Protein AF-A0A7K0PK47-F1 (afdb_monomer_lite)

Radius of gyration: 33.56 Å; chains: 1; bounding box: 121×71×81 Å

Structure (mmCIF, N/CA/C/O backbone):
data_AF-A0A7K0PK47-F1
#
_entry.id   AF-A0A7K0PK47-F1
#
loop_
_atom_site.group_PDB
_atom_site.id
_atom_site.type_symbol
_atom_site.label_atom_id
_atom_site.label_alt_id
_atom_site.label_comp_id
_atom_site.label_asym_id
_atom_site.label_entity_id
_atom_site.label_seq_id
_atom_site.pdbx_PDB_ins_code
_atom_site.Cartn_x
_atom_site.Cartn_y
_atom_site.Cartn_z
_atom_site.occupancy
_atom_site.B_iso_or_equiv
_atom_site.auth_seq_id
_atom_site.auth_comp_id
_atom_site.auth_asym_id
_atom_site.auth_atom_id
_atom_site.pdbx_PDB_model_num
ATOM 1 N N . MET A 1 1 ? -43.135 46.404 15.126 1.00 48.50 1 MET A N 1
ATOM 2 C CA . MET A 1 1 ? -42.354 45.663 16.133 1.00 48.50 1 MET A CA 1
ATOM 3 C C . MET A 1 1 ? -40.911 45.789 15.690 1.00 48.50 1 MET A C 1
ATOM 5 O O . MET A 1 1 ? -40.642 45.443 14.550 1.00 48.50 1 MET A O 1
ATOM 9 N N . ALA A 1 2 ? -40.069 46.460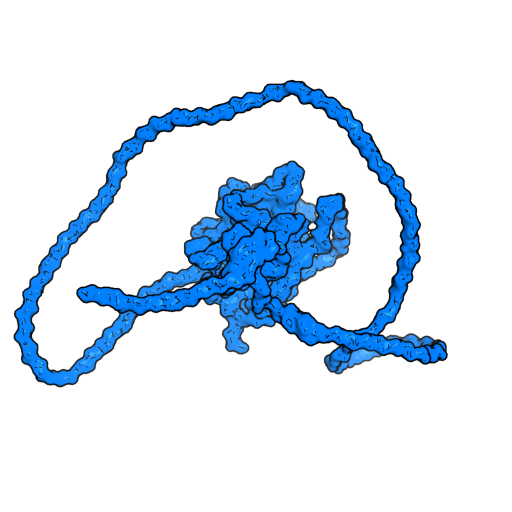 16.475 1.00 48.19 2 ALA A N 1
ATOM 10 C CA . ALA A 1 2 ? -38.661 46.661 16.140 1.00 48.19 2 ALA A CA 1
ATOM 11 C C . ALA A 1 2 ? -37.871 45.423 16.591 1.00 48.19 2 ALA A C 1
ATOM 13 O O . ALA A 1 2 ? -38.082 44.958 17.709 1.00 48.19 2 ALA A O 1
ATOM 14 N N . ASP A 1 3 ? -37.039 44.885 15.699 1.00 57.31 3 ASP A N 1
ATOM 15 C CA . ASP A 1 3 ? -36.120 43.770 15.951 1.00 57.31 3 ASP A CA 1
ATOM 16 C C . ASP A 1 3 ? -35.002 44.236 16.903 1.00 57.31 3 ASP A C 1
ATOM 18 O O . ASP A 1 3 ? -34.008 44.823 16.477 1.00 57.31 3 ASP A O 1
ATOM 22 N N . ASP A 1 4 ? -35.185 43.997 18.202 1.00 54.81 4 ASP A N 1
ATOM 23 C CA . ASP A 1 4 ? -34.124 44.050 19.214 1.00 54.81 4 ASP A CA 1
ATOM 24 C C . ASP A 1 4 ? -33.348 42.725 19.154 1.00 54.81 4 ASP A C 1
ATOM 26 O O . ASP A 1 4 ? -33.627 41.780 19.895 1.00 54.81 4 ASP A O 1
ATOM 30 N N . ARG A 1 5 ? -32.390 42.618 18.226 1.00 56.69 5 ARG A N 1
ATOM 31 C CA . ARG A 1 5 ? -31.363 41.572 18.318 1.00 56.69 5 ARG A CA 1
ATOM 32 C C . ARG A 1 5 ? -30.214 42.101 19.175 1.00 56.69 5 ARG A C 1
ATOM 34 O O . ARG A 1 5 ? -29.734 43.202 18.895 1.00 56.69 5 ARG A O 1
ATOM 41 N N . PRO A 1 6 ? -29.777 41.361 20.209 1.00 60.53 6 PRO A N 1
ATOM 42 C CA . PRO A 1 6 ? -28.623 41.754 21.003 1.00 60.53 6 PRO A CA 1
ATOM 43 C C . PRO A 1 6 ? -27.418 41.902 20.072 1.00 60.53 6 PRO A C 1
ATOM 45 O O . PRO A 1 6 ? -27.175 41.047 19.224 1.00 60.53 6 PRO A O 1
ATOM 48 N N . ALA A 1 7 ? -26.710 43.026 20.183 1.00 56.84 7 ALA A N 1
ATOM 49 C CA . ALA A 1 7 ? -25.473 43.233 19.452 1.00 56.84 7 ALA A CA 1
ATOM 50 C C . ALA A 1 7 ? -24.473 42.167 19.913 1.00 56.84 7 ALA A C 1
ATOM 52 O O . ALA A 1 7 ? -24.075 42.170 21.076 1.00 56.84 7 ALA A O 1
ATOM 53 N N . ASP A 1 8 ? -24.111 41.249 19.017 1.00 58.97 8 ASP A N 1
ATOM 54 C CA . ASP A 1 8 ? -23.029 40.307 19.262 1.00 58.97 8 ASP A CA 1
ATOM 55 C C . ASP A 1 8 ? -21.746 41.114 19.490 1.00 58.97 8 ASP A C 1
ATOM 57 O O . ASP A 1 8 ? -21.220 41.759 18.576 1.00 58.97 8 ASP A O 1
ATOM 61 N N . ASP A 1 9 ? -21.261 41.107 20.732 1.00 57.41 9 ASP A N 1
ATOM 62 C CA . ASP A 1 9 ? -19.949 41.619 21.114 1.00 57.41 9 ASP A CA 1
ATOM 63 C C . ASP A 1 9 ? -18.877 40.725 20.471 1.00 57.41 9 ASP A C 1
ATOM 65 O O . ASP A 1 9 ? -18.295 39.836 21.093 1.00 57.41 9 ASP A O 1
ATOM 69 N N . VAL A 1 10 ? -18.624 40.942 19.179 1.00 67.19 10 VAL A N 1
ATOM 70 C CA . VAL A 1 10 ? -17.506 40.324 18.470 1.00 67.19 10 VAL A CA 1
ATOM 71 C C . VAL A 1 10 ? -16.229 40.943 19.029 1.00 67.19 10 VAL A C 1
ATOM 73 O O . VAL A 1 10 ? -15.829 42.048 18.650 1.00 67.19 10 VAL A O 1
ATOM 76 N N . GLU A 1 11 ? -15.601 40.235 19.969 1.00 72.12 11 GLU A N 1
ATOM 77 C CA . GLU A 1 11 ? -14.260 40.537 20.466 1.00 72.12 11 GLU A CA 1
ATOM 78 C C . GLU A 1 11 ? -13.333 40.837 19.281 1.00 72.12 11 GLU A C 1
ATOM 80 O O . GLU A 1 11 ? -13.107 39.980 18.416 1.00 72.12 11 GLU A O 1
ATOM 85 N N . ARG A 1 12 ? -12.823 42.074 19.238 1.00 71.19 12 ARG A N 1
ATOM 86 C CA . ARG A 1 12 ? -11.929 42.552 18.181 1.00 71.19 12 ARG A CA 1
ATOM 87 C C . ARG A 1 12 ? -10.670 41.692 18.150 1.00 71.19 12 ARG A C 1
ATOM 89 O O . ARG A 1 12 ? -9.991 41.562 19.163 1.00 71.19 12 ARG A O 1
ATOM 96 N N . ASP A 1 13 ? -10.355 41.159 16.975 1.00 79.12 13 ASP A N 1
ATOM 97 C CA . ASP A 1 13 ? -9.138 40.387 16.732 1.00 79.12 13 ASP A CA 1
ATOM 98 C C . ASP A 1 13 ? -7.889 41.227 17.042 1.00 79.12 13 ASP A C 1
ATOM 100 O O . ASP A 1 13 ? -7.642 42.265 16.421 1.00 79.12 13 ASP A O 1
ATOM 104 N N . GLU A 1 14 ? -7.091 40.776 18.011 1.00 87.44 14 GLU A N 1
ATOM 105 C CA . GLU A 1 14 ? -5.821 41.413 18.353 1.00 87.44 14 GLU A CA 1
ATOM 106 C C . GLU A 1 14 ? -4.717 41.008 17.356 1.00 87.44 14 GLU A C 1
ATOM 108 O O . GLU A 1 14 ? -4.636 39.845 16.943 1.00 87.44 14 GLU A O 1
ATOM 113 N N . PRO A 1 15 ? -3.829 41.936 16.957 1.00 88.19 15 PRO A N 1
ATOM 114 C CA . PRO A 1 15 ? -2.731 41.630 16.046 1.00 88.19 15 PRO A CA 1
ATOM 115 C C . PRO A 1 15 ? -1.657 40.768 16.732 1.00 88.19 15 PRO A C 1
ATOM 117 O O . PRO A 1 15 ? -1.117 41.140 17.772 1.00 88.19 15 PRO A O 1
ATOM 120 N N . ALA A 1 16 ? -1.286 39.646 16.109 1.00 85.06 16 ALA A N 1
ATOM 121 C CA . ALA A 1 16 ? -0.224 38.740 16.567 1.00 85.06 16 ALA A CA 1
ATOM 122 C C . ALA A 1 16 ? 1.178 39.109 16.037 1.00 85.06 16 ALA A C 1
ATOM 124 O O . ALA A 1 16 ? 2.171 38.468 16.386 1.00 85.06 16 ALA A O 1
ATOM 125 N N . GLY A 1 17 ? 1.268 40.157 15.210 1.00 91.50 17 GLY A N 1
ATOM 126 C CA . GLY A 1 17 ? 2.496 40.596 14.542 1.00 91.50 17 GLY A CA 1
ATOM 127 C C . GLY A 1 17 ? 2.624 40.064 13.107 1.00 91.50 17 GLY A C 1
ATOM 128 O O . GLY A 1 17 ? 1.687 39.457 12.586 1.00 91.50 17 GLY A O 1
ATOM 129 N N . PRO A 1 18 ? 3.748 40.335 12.421 1.00 94.25 18 PRO A N 1
ATOM 130 C CA . PRO A 1 18 ? 3.958 39.875 11.054 1.00 94.25 18 PRO A CA 1
ATOM 131 C C . PRO A 1 18 ? 4.337 38.386 10.994 1.00 94.25 18 PRO A C 1
ATOM 133 O O . PRO A 1 18 ? 5.098 37.883 11.825 1.00 94.25 18 PRO A O 1
ATOM 136 N N . CYS A 1 19 ? 3.851 37.690 9.969 1.00 91.12 19 CYS A N 1
ATOM 137 C CA . CYS A 1 19 ? 4.223 36.329 9.621 1.00 91.12 19 CYS A CA 1
ATOM 138 C C . CYS A 1 19 ? 5.735 36.244 9.396 1.00 91.12 19 CYS A C 1
ATOM 140 O O . CYS A 1 19 ? 6.314 37.041 8.661 1.00 91.12 19 CYS A O 1
ATOM 142 N N . ARG A 1 20 ? 6.390 35.244 9.992 1.00 88.94 20 ARG A N 1
ATOM 143 C CA . ARG A 1 20 ? 7.846 35.080 9.869 1.00 88.94 20 ARG A CA 1
ATOM 144 C C . ARG A 1 20 ? 8.305 34.676 8.469 1.00 88.94 20 ARG A C 1
ATOM 146 O O . ARG A 1 20 ? 9.458 34.926 8.142 1.00 88.94 20 ARG A O 1
ATOM 153 N N . ALA A 1 21 ? 7.434 34.048 7.679 1.00 89.25 21 ALA A N 1
ATOM 154 C CA . ALA A 1 21 ? 7.773 33.576 6.341 1.00 89.25 21 ALA A CA 1
ATOM 155 C C . ALA A 1 21 ? 7.703 34.699 5.295 1.00 89.25 21 ALA A C 1
ATOM 157 O O . ALA A 1 21 ? 8.628 34.850 4.505 1.00 89.25 21 ALA A O 1
ATOM 158 N N . CYS A 1 22 ? 6.635 35.505 5.308 1.00 93.12 22 CYS A N 1
ATOM 159 C CA . CYS A 1 22 ? 6.387 36.513 4.267 1.00 93.12 22 CYS A CA 1
ATOM 160 C C . CYS A 1 22 ? 6.247 37.959 4.775 1.00 93.12 22 CYS A C 1
ATOM 162 O O . CYS A 1 22 ? 6.190 38.879 3.968 1.00 93.12 22 CYS A O 1
ATOM 164 N N . GLY A 1 23 ? 6.190 38.189 6.090 1.00 93.75 23 GLY A N 1
ATOM 165 C CA . GLY A 1 23 ? 6.025 39.523 6.679 1.00 93.75 23 GLY A CA 1
ATOM 166 C C . GLY A 1 23 ? 4.582 40.040 6.763 1.00 93.75 23 GLY A C 1
ATOM 167 O O . GLY A 1 23 ? 4.371 41.112 7.327 1.00 93.75 23 GLY A O 1
ATOM 168 N N . ALA A 1 24 ? 3.595 39.291 6.263 1.00 95.00 24 ALA A N 1
ATOM 169 C CA . ALA A 1 24 ? 2.177 39.667 6.285 1.00 95.00 24 ALA A CA 1
ATOM 170 C C . ALA A 1 24 ? 1.639 39.877 7.709 1.00 95.00 24 ALA A C 1
ATOM 172 O O . ALA A 1 24 ? 1.981 39.087 8.587 1.00 95.00 24 ALA A O 1
ATOM 173 N N . PRO A 1 25 ? 0.768 40.861 7.982 1.00 92.69 25 PRO A N 1
ATOM 174 C CA . PRO A 1 25 ? 0.145 41.001 9.296 1.00 92.69 25 PRO A CA 1
ATOM 175 C C . PRO A 1 25 ? -0.743 39.789 9.623 1.00 92.69 25 PRO A C 1
ATOM 177 O O . PRO A 1 25 ? -1.477 39.300 8.769 1.00 92.69 25 PRO A O 1
ATOM 180 N N . THR A 1 26 ? -0.693 39.320 10.870 1.00 93.38 26 THR A N 1
ATOM 181 C CA . THR A 1 26 ? -1.496 38.184 11.356 1.00 93.38 26 THR A CA 1
ATOM 182 C C . THR A 1 26 ? -2.293 38.564 12.604 1.00 93.38 26 THR A C 1
ATOM 184 O O . THR A 1 26 ? -1.892 39.474 13.340 1.00 93.38 26 THR A O 1
ATOM 187 N N . SER A 1 27 ? -3.420 37.888 12.852 1.00 93.00 27 SER A N 1
ATOM 188 C CA . SER A 1 27 ? -4.199 38.019 14.098 1.00 93.00 27 SER A CA 1
ATOM 189 C C . SER A 1 27 ? -3.960 36.838 15.041 1.00 93.00 27 SER A C 1
ATOM 191 O O . SER A 1 27 ? -3.543 35.761 14.619 1.00 93.00 27 SER A O 1
ATOM 193 N N . THR A 1 28 ? -4.218 37.022 16.337 1.00 86.19 28 THR A N 1
ATOM 194 C CA . THR A 1 28 ? -4.023 35.980 17.367 1.00 86.19 28 THR A CA 1
ATOM 195 C C . THR A 1 28 ? -4.934 34.766 17.193 1.00 86.19 28 THR A C 1
ATOM 197 O O . THR A 1 28 ? -4.627 33.701 17.732 1.00 86.19 28 THR A O 1
ATOM 200 N N . ARG A 1 29 ? -6.022 34.891 16.420 1.00 84.81 29 ARG A N 1
ATOM 201 C CA . ARG A 1 29 ? -6.931 33.786 16.085 1.00 84.81 29 ARG A CA 1
ATOM 202 C C . ARG A 1 29 ? -6.523 33.010 14.824 1.00 84.81 29 ARG A C 1
ATOM 204 O O . ARG A 1 29 ? -7.020 31.906 14.611 1.00 84.81 29 ARG A O 1
ATOM 211 N N . GLN A 1 30 ? -5.611 33.532 14.002 1.00 86.94 30 GLN A N 1
ATOM 212 C CA . GLN A 1 30 ? -5.163 32.868 12.773 1.00 86.94 30 GLN A CA 1
ATOM 213 C C . GLN A 1 30 ? -4.119 31.781 13.071 1.00 86.94 30 GLN A C 1
ATOM 215 O O . GLN A 1 30 ? -3.038 32.068 13.579 1.00 86.94 30 GLN A O 1
ATOM 220 N N . ARG A 1 31 ? -4.419 30.522 12.712 1.00 90.06 31 ARG A N 1
ATOM 221 C CA . ARG A 1 31 ? -3.448 29.406 12.770 1.00 90.06 31 ARG A CA 1
ATOM 222 C C . ARG A 1 31 ? -2.482 29.386 11.586 1.00 90.06 31 ARG A C 1
ATOM 224 O O . ARG A 1 31 ? -1.363 28.901 11.723 1.00 90.06 31 ARG A O 1
ATOM 231 N N . TYR A 1 32 ? -2.902 29.931 10.450 1.00 90.06 32 TYR A N 1
ATOM 232 C CA . TYR A 1 32 ? -2.128 29.988 9.215 1.00 90.06 32 TYR A CA 1
ATOM 233 C C . TYR A 1 32 ? -2.116 31.417 8.680 1.00 90.06 32 TYR A C 1
ATOM 235 O O . TYR A 1 32 ? -3.095 32.154 8.809 1.00 90.06 32 TYR A O 1
ATOM 243 N N . CYS A 1 33 ? -1.000 31.816 8.079 1.00 93.50 33 CYS A N 1
ATOM 244 C CA . CYS A 1 33 ? -0.883 33.088 7.394 1.00 93.50 33 CYS A CA 1
ATOM 245 C C . CYS A 1 33 ? -1.692 33.018 6.100 1.00 93.50 33 CYS A C 1
ATOM 247 O O . CYS A 1 33 ? -1.347 32.252 5.206 1.00 93.50 33 CYS A O 1
ATOM 249 N N . LEU A 1 34 ? -2.735 33.838 5.986 1.00 93.00 34 LEU A N 1
ATOM 250 C CA . LEU A 1 34 ? -3.634 33.813 4.828 1.00 93.00 34 LEU A CA 1
ATOM 251 C C . LEU A 1 34 ? -2.943 34.176 3.501 1.00 93.00 34 LEU A C 1
ATOM 253 O O . LEU A 1 34 ? -3.454 33.826 2.447 1.00 93.00 34 LEU A O 1
ATOM 257 N N . GLU A 1 35 ? -1.786 34.847 3.534 1.00 91.44 35 GLU A N 1
ATOM 258 C CA . GLU A 1 35 ? -1.039 35.194 2.315 1.00 91.44 35 GLU A CA 1
ATOM 259 C C . GLU A 1 35 ? -0.106 34.085 1.815 1.00 91.44 35 GLU A C 1
ATOM 261 O O . GLU A 1 35 ? 0.077 33.957 0.610 1.00 91.44 35 GLU A O 1
ATOM 266 N N . CYS A 1 36 ? 0.517 33.301 2.700 1.00 91.44 36 CYS A N 1
ATOM 267 C CA . CYS A 1 36 ? 1.536 32.319 2.290 1.00 91.44 36 CYS A CA 1
ATOM 268 C C . CYS A 1 36 ? 1.311 30.896 2.812 1.00 91.44 36 CYS A C 1
ATOM 270 O O . CYS A 1 36 ? 2.148 30.029 2.583 1.00 91.44 36 CYS A O 1
ATOM 272 N N . GLY A 1 37 ? 0.239 30.652 3.567 1.00 88.81 37 GLY A N 1
ATOM 273 C CA . GLY A 1 37 ? -0.080 29.348 4.152 1.00 88.81 37 GLY A CA 1
ATOM 274 C C . GLY A 1 37 ? 0.813 28.924 5.325 1.00 88.81 37 GLY A C 1
ATOM 275 O O . GLY A 1 37 ? 0.545 27.907 5.957 1.00 88.81 37 GLY A O 1
ATOM 276 N N . ALA A 1 38 ? 1.856 29.685 5.672 1.00 87.75 38 ALA A N 1
ATOM 277 C CA . ALA A 1 38 ? 2.754 29.318 6.766 1.00 87.75 38 ALA A CA 1
ATOM 278 C C . ALA A 1 38 ? 2.034 29.329 8.128 1.00 87.75 38 ALA A C 1
ATOM 280 O O . ALA A 1 38 ? 1.296 30.264 8.441 1.00 87.75 38 ALA A O 1
ATOM 281 N N . LEU A 1 39 ? 2.285 28.318 8.962 1.00 87.44 39 LEU A N 1
ATOM 282 C CA . LEU A 1 39 ? 1.730 28.214 10.316 1.00 87.44 39 LEU A CA 1
ATOM 283 C C . LEU A 1 39 ? 2.185 29.400 11.197 1.00 87.44 39 LEU A C 1
ATOM 285 O O . LEU A 1 39 ? 3.381 29.688 11.301 1.00 87.44 39 LEU A O 1
ATOM 289 N N . VAL A 1 40 ? 1.241 30.068 11.863 1.00 83.88 40 VAL A N 1
ATOM 290 C CA . VAL A 1 40 ? 1.479 31.234 12.730 1.00 83.88 40 VAL A CA 1
ATOM 291 C C . VAL A 1 40 ? 1.377 30.801 14.197 1.00 83.88 40 VAL A C 1
ATOM 293 O O . VAL A 1 40 ? 0.309 30.445 14.683 1.00 83.88 40 VAL A O 1
ATOM 296 N N . GLY A 1 41 ? 2.504 30.824 14.919 1.00 75.50 41 GLY A N 1
ATOM 297 C CA . GLY A 1 41 ? 2.588 30.470 16.346 1.00 75.50 41 GLY A CA 1
ATOM 298 C C . GLY A 1 41 ? 3.592 29.352 16.653 1.00 75.50 41 GLY A C 1
ATOM 299 O O . GLY A 1 41 ? 4.176 28.751 15.754 1.00 75.50 41 GLY A O 1
ATOM 300 N N . ARG A 1 42 ? 3.843 29.083 17.944 1.00 58.56 42 ARG A N 1
ATOM 301 C CA . ARG A 1 42 ? 4.636 27.911 18.366 1.00 58.56 42 ARG A CA 1
ATOM 302 C C . ARG A 1 42 ? 3.779 26.651 18.206 1.00 58.56 42 ARG A C 1
ATOM 304 O O . ARG A 1 42 ? 2.633 26.657 18.655 1.00 58.56 42 ARG A O 1
ATOM 311 N N . ARG A 1 43 ? 4.333 25.587 17.609 1.00 53.19 43 ARG A N 1
ATOM 312 C CA . ARG A 1 43 ? 3.695 24.262 17.522 1.00 53.19 43 ARG A CA 1
ATOM 313 C C . ARG A 1 43 ? 3.344 23.809 18.942 1.00 53.19 43 ARG A C 1
ATOM 315 O O . ARG A 1 43 ? 4.226 23.462 19.714 1.00 53.19 43 ARG A O 1
ATOM 322 N N . ARG A 1 44 ? 2.066 23.849 19.329 1.00 46.84 44 ARG A N 1
ATOM 323 C CA . ARG A 1 44 ? 1.629 23.457 20.684 1.00 46.84 44 ARG A CA 1
ATOM 324 C C . ARG A 1 44 ? 1.682 21.941 20.938 1.00 46.84 44 ARG A C 1
ATOM 326 O O . ARG A 1 44 ? 1.204 21.503 21.975 1.00 46.84 44 ARG A O 1
ATOM 333 N N . LEU A 1 45 ? 2.279 21.158 20.039 1.00 44.81 45 LEU A N 1
ATOM 334 C CA . LEU A 1 45 ? 2.322 19.696 20.104 1.00 44.81 45 LEU A CA 1
ATOM 335 C C . LEU A 1 45 ? 3.741 19.130 19.916 1.00 44.81 45 LEU A C 1
ATOM 337 O O . LEU A 1 45 ? 3.910 18.081 19.313 1.00 44.81 45 LEU A O 1
ATOM 341 N N . GLU A 1 46 ? 4.773 19.785 20.456 1.00 45.25 46 GLU A N 1
ATOM 342 C CA . GLU A 1 46 ? 6.065 19.123 20.707 1.00 45.25 46 GLU A CA 1
ATOM 343 C C . GLU A 1 46 ? 6.270 18.932 22.224 1.00 45.25 46 GLU A C 1
ATOM 345 O O . GLU A 1 46 ? 6.820 19.805 22.904 1.00 45.25 46 GLU A O 1
ATOM 350 N N . PRO A 1 47 ? 5.848 17.785 22.798 1.00 53.19 47 PRO A N 1
ATOM 351 C CA . PRO A 1 47 ? 6.154 17.424 24.187 1.00 53.19 47 PRO A CA 1
ATOM 352 C C . PRO A 1 47 ? 7.666 17.423 24.492 1.00 53.19 47 PRO A C 1
ATOM 354 O O . PRO A 1 47 ? 8.075 17.600 25.641 1.00 53.19 47 PRO A O 1
ATOM 357 N N . LEU A 1 48 ? 8.506 17.263 23.461 1.00 53.41 48 LEU A N 1
ATOM 358 C CA . LEU A 1 48 ? 9.964 17.187 23.557 1.00 53.41 48 LEU A CA 1
ATOM 359 C C . LEU A 1 48 ? 10.652 18.551 23.726 1.00 53.41 48 LEU A C 1
ATOM 361 O O . LEU A 1 48 ? 11.647 18.629 24.450 1.00 53.41 48 LEU A O 1
ATOM 365 N N . GLU A 1 49 ? 10.131 19.636 23.148 1.00 53.47 49 GLU A N 1
ATOM 366 C CA . GLU A 1 49 ? 10.669 20.988 23.387 1.00 53.47 49 GLU A CA 1
ATOM 367 C C . GLU A 1 49 ? 10.441 21.442 24.836 1.00 53.47 49 GLU A C 1
ATOM 369 O O . GLU A 1 49 ? 11.341 22.004 25.463 1.00 53.47 49 GLU A O 1
ATOM 374 N N . VAL A 1 50 ? 9.291 21.097 25.426 1.00 57.19 50 VAL A N 1
ATOM 375 C CA . VAL A 1 50 ? 8.988 21.371 26.845 1.00 57.19 50 VAL A CA 1
ATOM 376 C C . VAL A 1 50 ? 9.906 20.580 27.793 1.00 57.19 50 VAL A C 1
ATOM 378 O O . VAL A 1 50 ? 10.196 21.035 28.904 1.00 57.19 50 VAL A O 1
ATOM 381 N N . LEU A 1 51 ? 10.389 19.408 27.368 1.00 55.56 51 LEU A N 1
ATOM 382 C CA . LEU A 1 51 ? 11.385 18.623 28.104 1.00 55.56 51 LEU A CA 1
ATOM 383 C C . LEU A 1 51 ? 12.810 19.170 27.925 1.00 55.56 51 LEU A C 1
ATOM 385 O O . LEU A 1 51 ? 13.570 19.177 28.895 1.00 55.56 51 LEU A O 1
ATOM 389 N N . ARG A 1 52 ? 13.164 19.693 26.743 1.00 62.69 52 ARG A N 1
ATOM 390 C CA . ARG A 1 52 ? 14.463 20.351 26.505 1.00 62.69 52 ARG A CA 1
ATOM 391 C C . ARG A 1 52 ? 14.616 21.652 27.287 1.00 62.69 52 ARG A C 1
ATOM 393 O O . ARG A 1 52 ? 15.664 21.849 27.891 1.00 62.69 52 ARG A O 1
ATOM 400 N N . ASP A 1 53 ? 13.575 22.479 27.366 1.00 57.94 53 ASP A N 1
ATOM 401 C CA . ASP A 1 53 ? 13.617 23.727 28.146 1.00 57.94 53 ASP A CA 1
ATOM 402 C C . ASP A 1 53 ? 13.664 23.480 29.670 1.00 57.94 53 ASP A C 1
ATOM 404 O O . ASP A 1 53 ? 14.101 24.346 30.430 1.00 57.94 53 ASP A O 1
ATOM 408 N N . ARG A 1 54 ? 13.259 22.288 30.143 1.00 58.41 54 ARG A N 1
ATOM 409 C CA . ARG A 1 54 ? 13.404 21.874 31.554 1.00 58.41 54 ARG A CA 1
ATOM 410 C C . ARG A 1 54 ? 14.731 21.187 31.871 1.00 58.41 54 ARG A C 1
ATOM 412 O O . ARG A 1 54 ? 15.099 21.119 33.046 1.00 58.41 54 ARG A O 1
ATOM 419 N N . ALA A 1 55 ? 15.455 20.693 30.870 1.00 51.19 55 ALA A N 1
ATOM 420 C CA . ALA A 1 55 ? 16.783 20.129 31.052 1.00 51.19 55 ALA A CA 1
ATOM 421 C C . ALA A 1 55 ? 17.795 21.270 31.242 1.00 51.19 55 ALA A C 1
ATOM 423 O O . ALA A 1 55 ? 18.429 21.745 30.303 1.00 51.19 55 ALA A O 1
ATOM 424 N N . GLY A 1 56 ? 17.925 21.741 32.485 1.00 57.78 56 GLY A N 1
ATOM 425 C CA . GLY A 1 56 ? 18.974 22.685 32.861 1.00 57.78 56 GLY A CA 1
ATOM 426 C C . GLY A 1 56 ? 20.376 22.163 32.496 1.00 57.78 56 GLY A C 1
ATOM 427 O O . GLY A 1 56 ? 20.571 20.951 32.364 1.00 57.78 56 GLY A O 1
ATOM 428 N N . PRO A 1 57 ? 21.368 23.056 32.331 1.00 48.28 57 PRO A N 1
ATOM 429 C CA . PRO A 1 57 ? 22.712 22.677 31.908 1.00 48.28 57 PRO A CA 1
ATOM 430 C C . PRO A 1 57 ? 23.321 21.648 32.868 1.00 48.28 57 PRO A C 1
ATOM 432 O O . PRO A 1 57 ? 23.346 21.852 34.084 1.00 48.28 57 PRO A O 1
ATOM 435 N N . ALA A 1 58 ? 23.811 20.540 32.308 1.00 48.62 58 ALA A N 1
ATOM 436 C CA . ALA A 1 58 ? 24.453 19.476 33.067 1.00 48.62 58 ALA A CA 1
ATOM 437 C C . ALA A 1 58 ? 25.655 20.027 33.864 1.00 48.62 58 ALA A C 1
ATOM 439 O O . ALA A 1 58 ? 26.441 20.811 33.320 1.00 48.62 58 ALA A O 1
ATOM 440 N N . PRO A 1 59 ? 25.826 19.641 35.143 1.00 47.12 59 PRO A N 1
ATOM 441 C CA . PRO A 1 59 ? 26.961 20.090 35.937 1.00 47.12 59 PRO A CA 1
ATOM 442 C C . PRO A 1 59 ? 28.273 19.608 35.307 1.00 47.12 59 PRO A C 1
ATOM 444 O O . PRO A 1 59 ? 28.395 18.455 34.893 1.00 47.12 59 PRO A O 1
ATOM 447 N N . ALA A 1 60 ? 29.254 20.509 35.232 1.00 47.44 60 ALA A N 1
ATOM 448 C CA . ALA A 1 60 ? 30.562 20.231 34.653 1.00 47.44 60 ALA A CA 1
ATOM 449 C C . ALA A 1 60 ? 31.235 19.036 35.351 1.00 47.44 60 ALA A C 1
ATOM 451 O O . ALA A 1 60 ? 31.333 18.994 36.580 1.00 47.44 60 ALA A O 1
ATOM 452 N N . ALA A 1 61 ? 31.703 18.072 34.555 1.00 48.06 61 ALA A N 1
ATOM 453 C CA . ALA A 1 61 ? 32.389 16.885 35.045 1.00 48.06 61 ALA A CA 1
ATOM 454 C C . ALA A 1 61 ? 33.655 17.268 35.831 1.00 48.06 61 ALA A C 1
ATOM 456 O O . ALA A 1 61 ? 34.494 18.039 35.361 1.00 48.06 61 ALA A O 1
ATOM 457 N N . ALA A 1 62 ? 33.784 16.720 37.040 1.00 52.50 62 ALA A N 1
ATOM 458 C CA . ALA A 1 62 ? 34.960 16.903 37.879 1.00 52.50 62 ALA A CA 1
ATOM 459 C C . ALA A 1 62 ? 36.202 16.249 37.234 1.00 52.50 62 ALA A C 1
ATOM 461 O O . ALA A 1 62 ? 36.084 15.190 36.611 1.00 52.50 62 ALA A O 1
ATOM 462 N N . PRO A 1 63 ? 37.399 16.844 37.385 1.00 46.97 63 PRO A N 1
ATOM 463 C CA . PRO A 1 63 ? 38.617 16.305 36.793 1.00 46.97 63 PRO A CA 1
ATOM 464 C C . PRO A 1 63 ? 38.995 14.947 37.417 1.00 46.97 63 PRO A C 1
ATOM 466 O O . PRO A 1 63 ? 38.863 14.773 38.633 1.00 46.97 63 PRO A O 1
ATOM 469 N N . PRO A 1 64 ? 39.498 13.986 36.620 1.00 46.31 64 PRO A N 1
ATOM 470 C CA . PRO A 1 64 ? 39.868 12.667 37.117 1.00 46.31 64 PRO A CA 1
ATOM 471 C C . PRO A 1 64 ? 41.126 12.725 37.995 1.00 46.31 64 PRO A C 1
ATOM 473 O O . PRO A 1 64 ? 42.127 13.359 37.653 1.00 46.31 64 PRO A O 1
ATOM 476 N N . ALA A 1 65 ? 41.082 12.031 39.132 1.00 46.31 65 ALA A N 1
ATOM 477 C CA . ALA A 1 65 ? 42.215 11.876 40.039 1.00 46.31 65 ALA A CA 1
ATOM 478 C C . ALA A 1 65 ? 43.277 10.905 39.467 1.00 46.31 65 ALA A C 1
ATOM 480 O O . ALA A 1 65 ? 42.921 9.921 38.816 1.00 46.31 65 ALA A O 1
ATOM 481 N N . PRO A 1 66 ? 44.582 11.119 39.731 1.00 47.78 66 PRO A N 1
ATOM 482 C CA . PRO A 1 66 ? 45.645 10.264 39.207 1.00 47.78 66 PRO A CA 1
ATOM 483 C C . PRO A 1 66 ? 45.743 8.939 39.986 1.00 47.78 66 PRO A C 1
ATOM 485 O O . PRO A 1 66 ? 46.196 8.898 41.132 1.00 47.78 66 PRO A O 1
ATOM 488 N N . GLY A 1 67 ? 45.326 7.842 39.349 1.00 42.94 67 GLY A N 1
ATOM 489 C CA . GLY A 1 67 ? 45.407 6.476 39.872 1.00 42.94 67 GLY A CA 1
ATOM 490 C C . GLY A 1 67 ? 46.671 5.729 39.431 1.00 42.94 67 GLY A C 1
ATOM 491 O O . GLY A 1 67 ? 47.031 5.721 38.258 1.00 42.94 67 GLY A O 1
ATOM 492 N N . ARG A 1 68 ? 47.334 5.101 40.408 1.00 40.09 68 ARG A N 1
ATOM 493 C CA . ARG A 1 68 ? 48.583 4.321 40.333 1.00 40.09 68 ARG A CA 1
ATOM 494 C C . ARG A 1 68 ? 48.517 3.106 39.396 1.00 40.09 68 ARG A C 1
ATOM 496 O O . ARG A 1 68 ? 47.556 2.348 39.421 1.00 40.09 68 ARG A O 1
ATOM 503 N N . ALA A 1 69 ? 49.622 2.862 38.691 1.00 41.00 69 ALA A N 1
ATOM 504 C CA . ALA A 1 69 ? 49.891 1.643 37.933 1.00 41.00 69 ALA A CA 1
ATOM 505 C C . ALA A 1 69 ? 50.274 0.457 38.844 1.00 41.00 69 ALA A C 1
ATOM 507 O O . ALA A 1 69 ? 51.112 0.609 39.734 1.00 41.00 69 ALA A O 1
ATOM 508 N N . VAL A 1 70 ? 49.723 -0.731 38.567 1.00 39.69 70 VAL A N 1
ATOM 509 C CA . VAL A 1 70 ? 50.204 -2.038 39.060 1.00 39.69 70 VAL A CA 1
ATOM 510 C C . VAL A 1 70 ? 50.082 -3.065 37.916 1.00 39.69 70 VAL A C 1
ATOM 512 O O . VAL A 1 70 ? 49.066 -3.037 37.220 1.00 39.69 70 VAL A O 1
ATOM 515 N N . PRO A 1 71 ? 51.078 -3.946 37.676 1.00 50.94 71 PRO A N 1
ATOM 516 C CA . PRO A 1 71 ? 51.078 -4.863 36.534 1.00 50.94 71 PRO A CA 1
ATOM 517 C C . PRO A 1 71 ? 50.737 -6.332 36.879 1.00 50.94 71 PRO A C 1
ATOM 519 O O . PRO A 1 71 ? 50.939 -6.773 38.004 1.00 50.94 71 PRO A O 1
ATOM 522 N N . MET A 1 72 ? 50.357 -7.072 35.822 1.00 39.47 72 MET A N 1
ATOM 523 C CA . MET A 1 72 ? 50.404 -8.538 35.603 1.00 39.47 72 MET A CA 1
ATOM 524 C C . MET A 1 72 ? 49.531 -9.480 36.458 1.00 39.47 72 MET A C 1
ATOM 526 O O . MET A 1 72 ? 49.718 -9.593 37.659 1.00 39.47 72 MET A O 1
ATOM 530 N N . ALA A 1 73 ? 48.731 -10.341 35.810 1.00 36.66 73 ALA A N 1
ATOM 531 C CA . ALA A 1 73 ? 49.129 -11.701 35.392 1.00 36.66 73 ALA A CA 1
ATOM 532 C C . ALA A 1 73 ? 47.920 -12.512 34.868 1.00 36.66 73 ALA A C 1
ATOM 534 O O . ALA A 1 73 ? 46.778 -12.280 35.244 1.00 36.66 73 ALA A O 1
ATOM 535 N N . ALA A 1 74 ? 48.205 -13.453 33.970 1.00 40.97 74 ALA A N 1
ATOM 536 C CA . ALA A 1 74 ? 47.269 -14.282 33.215 1.00 40.97 74 ALA A CA 1
ATOM 537 C C . ALA A 1 74 ? 46.644 -15.443 34.015 1.00 40.97 74 ALA A C 1
ATOM 539 O O . ALA A 1 74 ? 47.317 -16.023 34.861 1.00 40.97 74 ALA A O 1
ATOM 540 N N . ALA A 1 75 ? 45.434 -15.870 33.630 1.00 33.34 75 ALA A N 1
ATOM 541 C CA . ALA A 1 75 ? 45.022 -17.281 33.617 1.00 33.34 75 ALA A CA 1
ATOM 542 C C . ALA A 1 75 ? 43.727 -17.470 32.805 1.00 33.34 75 ALA A C 1
ATOM 544 O O . ALA A 1 75 ? 42.759 -16.732 32.962 1.00 33.34 75 ALA A O 1
ATOM 545 N N . ALA A 1 76 ? 43.736 -18.480 31.939 1.00 35.78 76 ALA A N 1
ATOM 546 C CA . ALA A 1 76 ? 42.609 -18.970 31.157 1.00 35.78 76 ALA A CA 1
ATOM 547 C C . ALA A 1 76 ? 41.895 -20.121 31.892 1.00 35.78 76 ALA A C 1
ATOM 549 O O . ALA A 1 76 ? 42.589 -20.912 32.525 1.00 35.78 76 ALA A O 1
ATOM 550 N N . ALA A 1 77 ? 40.565 -20.248 31.747 1.00 34.31 77 ALA A N 1
ATOM 551 C CA . ALA A 1 77 ? 39.822 -21.519 31.599 1.00 34.31 77 ALA A CA 1
ATOM 552 C C . ALA A 1 77 ? 38.282 -21.326 31.647 1.00 34.31 77 ALA A C 1
ATOM 554 O O . ALA A 1 77 ? 37.723 -20.946 32.665 1.00 34.31 77 ALA A O 1
ATOM 555 N N . ALA A 1 78 ? 37.633 -21.615 30.514 1.00 34.09 78 ALA A N 1
ATOM 556 C CA . ALA A 1 78 ? 36.531 -22.570 30.315 1.00 34.09 78 ALA A CA 1
ATOM 557 C C . ALA A 1 78 ? 35.352 -22.738 31.328 1.00 34.09 78 ALA A C 1
ATOM 559 O O . ALA A 1 78 ? 35.532 -23.282 32.410 1.00 34.09 78 ALA A O 1
ATOM 560 N N . ILE A 1 79 ? 34.132 -22.546 30.777 1.00 39.28 79 ILE A N 1
ATOM 561 C CA . ILE A 1 79 ? 32.984 -23.500 30.727 1.00 39.28 79 ILE A CA 1
ATOM 562 C C . ILE A 1 79 ? 31.851 -23.449 31.807 1.00 39.28 79 ILE A C 1
ATOM 564 O O . ILE A 1 79 ? 32.056 -23.755 32.973 1.00 39.28 79 ILE A O 1
ATOM 568 N N . LEU A 1 80 ? 30.623 -23.241 31.272 1.00 37.44 80 LEU A N 1
ATOM 569 C CA . LEU A 1 80 ? 29.254 -23.721 31.625 1.00 37.44 80 LEU A CA 1
ATOM 570 C C . LEU A 1 80 ? 28.355 -23.041 32.703 1.00 37.44 80 LEU A C 1
ATOM 572 O O . LEU A 1 80 ? 28.575 -23.159 33.898 1.00 37.44 80 LEU A O 1
ATOM 576 N N . VAL A 1 81 ? 27.196 -22.574 32.189 1.00 35.47 81 VAL A N 1
ATOM 577 C CA . VAL A 1 81 ? 25.792 -22.894 32.584 1.00 35.47 81 VAL A CA 1
ATOM 578 C C . VAL A 1 81 ? 25.016 -21.994 33.568 1.00 35.47 81 VAL A C 1
ATOM 580 O O . VAL A 1 81 ? 25.343 -21.870 34.737 1.00 35.47 81 VAL A O 1
ATOM 583 N N . ALA A 1 82 ? 23.868 -21.549 33.027 1.00 35.94 82 ALA A N 1
ATOM 584 C CA . ALA A 1 82 ? 22.555 -21.236 33.611 1.00 35.94 82 ALA A CA 1
ATOM 585 C C . ALA A 1 82 ? 22.363 -20.037 34.556 1.00 35.94 82 ALA A C 1
ATOM 587 O O . ALA A 1 82 ? 22.860 -20.002 35.672 1.00 35.94 82 ALA A O 1
ATOM 588 N N . GLY A 1 83 ? 21.394 -19.200 34.159 1.00 30.36 83 GLY A N 1
ATOM 589 C CA . GLY A 1 83 ? 20.276 -18.851 35.037 1.00 30.36 83 GLY A CA 1
ATOM 590 C C . GLY A 1 83 ? 20.208 -17.402 35.516 1.00 30.36 83 GLY A C 1
ATOM 591 O O . GLY A 1 83 ? 20.964 -17.008 36.388 1.00 30.36 83 GLY A O 1
ATOM 592 N N . VAL A 1 84 ? 19.207 -16.683 34.992 1.00 36.53 84 VAL A N 1
ATOM 593 C CA . VAL A 1 84 ? 18.333 -15.719 35.693 1.00 36.53 84 VAL A CA 1
ATOM 594 C C . VAL A 1 84 ? 19.009 -14.645 36.558 1.00 36.53 84 VAL A C 1
ATOM 596 O O . VAL A 1 84 ? 19.464 -14.928 37.660 1.00 36.53 84 VAL A O 1
ATOM 599 N N . SER A 1 85 ? 18.918 -13.381 36.124 1.00 38.12 85 SER A N 1
ATOM 600 C CA . SER A 1 85 ? 18.408 -12.228 36.904 1.00 38.12 85 SER A CA 1
ATOM 601 C C . SER A 1 85 ? 18.638 -10.932 36.128 1.00 38.12 85 SER A C 1
ATOM 603 O O . SER A 1 85 ? 19.751 -10.653 35.690 1.00 38.12 85 SER A O 1
ATOM 605 N N . GLY A 1 86 ? 17.587 -10.127 35.980 1.00 33.56 86 GLY A N 1
ATOM 606 C CA . GLY A 1 86 ? 17.710 -8.754 35.511 1.00 33.56 86 GLY A CA 1
ATOM 607 C C . GLY A 1 86 ? 18.445 -7.867 36.516 1.00 33.56 86 GLY A C 1
ATOM 608 O O . GLY A 1 86 ? 18.332 -8.063 37.722 1.00 33.56 86 GLY A O 1
ATOM 609 N N . ALA A 1 87 ? 19.172 -6.882 35.996 1.00 32.91 87 ALA A N 1
ATOM 610 C CA . ALA A 1 87 ? 19.364 -5.556 36.576 1.00 32.91 87 ALA A CA 1
ATOM 611 C C . ALA A 1 87 ? 20.241 -4.721 35.629 1.00 32.91 87 ALA A C 1
ATOM 613 O O . ALA A 1 87 ? 21.329 -5.139 35.246 1.00 32.91 87 ALA A O 1
ATOM 614 N N . LEU A 1 88 ? 19.730 -3.542 35.271 1.00 39.34 88 LEU A N 1
ATOM 615 C CA . LEU A 1 88 ? 20.441 -2.262 35.179 1.00 39.34 88 LEU A CA 1
ATOM 616 C C . LEU A 1 88 ? 21.977 -2.334 35.061 1.00 39.34 88 LEU A C 1
ATOM 618 O O . LEU A 1 88 ? 22.664 -2.555 36.056 1.00 39.34 88 LEU A O 1
ATOM 622 N N . VAL A 1 89 ? 22.518 -1.977 33.892 1.00 38.44 89 VAL A N 1
ATOM 623 C CA . VAL A 1 89 ? 23.892 -1.465 33.797 1.00 38.44 89 VAL A CA 1
ATOM 624 C C . VAL A 1 89 ? 23.891 -0.148 33.031 1.00 38.44 89 VAL A C 1
ATOM 626 O O . VAL A 1 89 ? 23.804 -0.078 31.809 1.00 38.44 89 VAL A O 1
ATOM 629 N N . THR A 1 90 ? 23.971 0.903 33.837 1.00 40.69 90 THR A N 1
ATOM 630 C CA . THR A 1 90 ? 24.496 2.230 33.535 1.00 40.69 90 THR A CA 1
ATOM 631 C C . THR A 1 90 ? 25.850 2.155 32.832 1.00 40.69 90 THR A C 1
ATOM 633 O O . THR A 1 90 ? 26.681 1.314 33.169 1.00 40.69 90 THR A O 1
ATOM 636 N N . GLY A 1 91 ? 26.065 3.058 31.877 1.00 33.03 91 GLY A N 1
ATOM 637 C CA . GLY A 1 91 ? 27.213 3.054 30.978 1.00 33.03 91 GLY A CA 1
ATOM 638 C C . GLY A 1 91 ? 28.593 3.316 31.590 1.00 33.03 91 GLY A C 1
ATOM 639 O O . GLY A 1 91 ? 28.766 3.542 32.786 1.00 33.03 91 GLY A O 1
ATOM 640 N N . GLY A 1 92 ? 29.570 3.348 30.682 1.00 32.22 92 GLY A N 1
ATOM 641 C CA . GLY A 1 92 ? 30.906 3.894 30.900 1.00 32.22 92 GLY A CA 1
ATOM 642 C C . GLY A 1 92 ? 32.015 2.989 30.369 1.00 32.22 92 GLY A C 1
ATOM 643 O O . GLY A 1 92 ? 32.242 1.914 30.913 1.00 32.22 92 GLY A O 1
ATOM 644 N N . GLY A 1 93 ? 32.751 3.459 29.355 1.00 28.39 93 GLY A N 1
ATOM 645 C CA . GLY A 1 93 ? 34.057 2.891 29.014 1.00 28.39 93 GLY A CA 1
ATOM 646 C C . GLY A 1 93 ? 34.506 3.053 27.565 1.00 28.39 93 GLY A C 1
ATOM 647 O O . GLY A 1 93 ? 34.574 2.070 26.837 1.00 28.39 93 GLY A O 1
ATOM 648 N N . GLU A 1 94 ? 34.858 4.276 27.162 1.00 41.62 94 GLU A N 1
ATOM 649 C CA . GLU A 1 94 ? 35.681 4.539 25.976 1.00 41.62 94 GLU A CA 1
ATOM 650 C C . GLU A 1 94 ? 37.053 3.853 26.060 1.00 41.62 94 GLU A C 1
ATOM 652 O O . GLU A 1 94 ? 37.704 3.848 27.107 1.00 41.62 94 GLU A O 1
ATOM 657 N N . GLY A 1 95 ? 37.552 3.400 24.907 1.00 31.78 95 GLY A N 1
ATOM 658 C CA . GLY A 1 95 ? 38.985 3.235 24.700 1.00 31.78 95 GLY A CA 1
ATOM 659 C C . GLY A 1 95 ? 39.359 2.357 23.513 1.00 31.78 95 GLY A C 1
ATOM 660 O O . GLY A 1 95 ? 39.556 1.164 23.700 1.00 31.78 95 GLY A O 1
ATOM 661 N N . ALA A 1 96 ? 39.555 2.952 22.326 1.00 32.03 96 ALA A N 1
ATOM 662 C CA . ALA A 1 96 ? 40.748 2.722 21.493 1.00 32.03 96 ALA A CA 1
ATOM 663 C C . ALA A 1 96 ? 40.686 3.411 20.110 1.00 32.03 96 ALA A C 1
ATOM 665 O O . ALA A 1 96 ? 39.973 2.980 19.214 1.00 32.03 96 ALA A O 1
ATOM 666 N N . ARG A 1 97 ? 41.634 4.347 19.931 1.00 35.50 97 ARG A N 1
ATOM 667 C CA . ARG A 1 97 ? 42.398 4.655 18.700 1.00 35.50 97 ARG A CA 1
ATOM 668 C C . ARG A 1 97 ? 41.755 5.585 17.661 1.00 35.50 97 ARG A C 1
ATOM 670 O O . ARG A 1 97 ? 41.320 5.170 16.596 1.00 35.50 97 ARG A O 1
ATOM 677 N N . ALA A 1 98 ? 41.926 6.884 17.912 1.00 31.92 98 ALA A N 1
ATOM 678 C CA . ALA A 1 98 ? 42.066 7.886 16.862 1.00 31.92 98 ALA A CA 1
ATOM 679 C C . ALA A 1 98 ? 43.415 7.703 16.137 1.00 31.92 98 ALA A C 1
ATOM 681 O O . ALA A 1 98 ? 44.481 7.891 16.727 1.00 31.92 98 ALA A O 1
ATOM 682 N N . ALA A 1 99 ? 43.371 7.340 14.855 1.00 33.19 99 ALA A N 1
ATOM 683 C CA . ALA A 1 99 ? 44.488 7.523 13.938 1.00 33.19 99 ALA A CA 1
ATOM 684 C C . ALA A 1 99 ? 44.397 8.943 13.363 1.00 33.19 99 ALA A C 1
ATOM 686 O O . ALA A 1 99 ? 43.521 9.250 12.558 1.00 33.19 99 ALA A O 1
ATOM 687 N N . ILE A 1 100 ? 45.297 9.822 13.802 1.00 30.12 100 ILE A N 1
ATOM 688 C CA . ILE A 1 100 ? 45.490 11.140 13.197 1.00 30.12 100 ILE A CA 1
ATOM 689 C C . ILE A 1 100 ? 46.227 10.919 11.873 1.00 30.12 100 ILE A C 1
ATOM 691 O O . ILE A 1 100 ? 47.443 10.740 11.852 1.00 30.12 100 ILE A O 1
ATOM 695 N N . VAL A 1 101 ? 45.491 10.924 10.761 1.00 33.25 101 VAL A N 1
ATOM 696 C CA . VAL A 1 101 ? 46.075 11.158 9.436 1.00 33.25 101 VAL A CA 1
ATOM 697 C C . VAL A 1 101 ? 46.140 12.667 9.243 1.00 33.25 101 VAL A C 1
ATOM 699 O O . VAL A 1 101 ? 45.123 13.341 9.083 1.00 33.25 101 VAL A O 1
ATOM 702 N N . ALA A 1 102 ? 47.356 13.203 9.294 1.00 30.39 102 ALA A N 1
ATOM 703 C CA . ALA A 1 102 ? 47.641 14.577 8.920 1.00 30.39 102 ALA A CA 1
ATOM 704 C C . ALA A 1 102 ? 47.269 14.792 7.441 1.00 30.39 102 ALA A C 1
ATOM 706 O O . ALA A 1 102 ? 47.880 14.208 6.546 1.00 30.39 102 ALA A O 1
ATOM 707 N N . ARG A 1 103 ? 46.258 15.631 7.181 1.00 32.22 103 ARG A N 1
ATOM 708 C CA . ARG A 1 103 ? 45.965 16.155 5.840 1.00 32.22 103 ARG A CA 1
ATOM 709 C C . ARG A 1 103 ? 47.092 17.101 5.423 1.00 32.22 103 ARG A C 1
ATOM 711 O O . ARG A 1 103 ? 47.299 18.136 6.051 1.00 32.22 103 ARG A O 1
ATOM 718 N N . ALA A 1 104 ? 47.800 16.743 4.357 1.00 35.97 104 ALA A N 1
ATOM 719 C CA . ALA A 1 104 ? 48.659 17.655 3.611 1.00 35.97 104 ALA A CA 1
ATOM 720 C C . ALA A 1 104 ? 47.804 18.708 2.866 1.00 35.97 104 ALA A C 1
ATOM 722 O O . ALA A 1 104 ? 46.658 18.413 2.510 1.00 35.97 104 ALA A O 1
ATOM 723 N N . PRO A 1 105 ? 48.324 19.925 2.622 1.00 35.41 105 PRO A N 1
ATOM 724 C CA . PRO A 1 105 ? 47.595 20.964 1.902 1.00 35.41 105 PRO A CA 1
ATOM 725 C C . PRO A 1 105 ? 47.401 20.575 0.430 1.00 35.41 105 PRO A C 1
ATOM 727 O O . PRO A 1 105 ? 48.363 20.287 -0.281 1.00 35.41 105 PRO A O 1
ATOM 730 N N . VAL A 1 106 ? 46.146 20.576 -0.024 1.00 37.16 106 VAL A N 1
ATOM 731 C CA . VAL A 1 106 ? 45.790 20.403 -1.437 1.00 37.16 106 VAL A CA 1
ATOM 732 C C . VAL A 1 106 ? 46.082 21.707 -2.173 1.00 37.16 106 VAL A C 1
ATOM 734 O O . VAL A 1 106 ? 45.629 22.778 -1.772 1.00 37.16 106 VAL A O 1
ATOM 737 N N . ALA A 1 107 ? 46.870 21.594 -3.239 1.00 34.50 107 ALA A N 1
ATOM 738 C CA . ALA A 1 107 ? 47.202 22.679 -4.143 1.00 34.50 107 ALA A CA 1
ATOM 739 C C . ALA A 1 107 ? 45.952 23.194 -4.873 1.00 34.50 107 ALA A C 1
ATOM 741 O O . ALA A 1 107 ? 45.174 22.424 -5.437 1.00 34.50 107 ALA A O 1
ATOM 742 N N . THR A 1 108 ? 45.798 24.515 -4.881 1.00 36.53 108 THR A N 1
ATOM 743 C CA . THR A 1 108 ? 44.814 25.261 -5.662 1.00 36.53 108 THR A CA 1
ATOM 744 C C . THR A 1 108 ? 45.027 24.975 -7.148 1.00 36.53 108 THR A C 1
ATOM 746 O O . THR A 1 108 ? 46.039 25.379 -7.719 1.00 36.53 108 THR A O 1
ATOM 749 N N . THR A 1 109 ? 44.090 24.273 -7.784 1.00 39.22 109 THR A N 1
ATOM 750 C CA . THR A 1 109 ? 44.047 24.159 -9.245 1.00 39.22 109 THR A CA 1
ATOM 751 C C . THR A 1 109 ? 43.168 25.271 -9.805 1.00 39.22 109 THR A C 1
ATOM 753 O O . THR A 1 109 ? 42.055 25.523 -9.353 1.00 39.22 109 THR A O 1
ATOM 756 N N . THR A 1 110 ? 43.747 26.007 -10.745 1.00 42.03 110 THR A N 1
ATOM 757 C CA . THR A 1 110 ? 43.157 27.122 -11.485 1.00 42.03 110 THR A CA 1
ATOM 758 C C . THR A 1 110 ? 41.978 26.629 -12.337 1.00 42.03 110 THR A C 1
ATOM 760 O O . THR A 1 110 ? 42.107 25.573 -12.958 1.00 42.03 110 THR A O 1
ATOM 763 N N . PRO A 1 111 ? 40.849 27.357 -12.422 1.00 40.06 111 PRO A N 1
ATOM 764 C CA . PRO A 1 111 ? 39.761 26.974 -13.315 1.00 40.06 111 PRO A CA 1
ATOM 765 C C . PRO A 1 111 ? 40.203 27.102 -14.777 1.00 40.06 111 PRO A C 1
ATOM 767 O O . PRO A 1 111 ? 40.739 28.132 -15.191 1.00 40.06 111 PRO A O 1
ATOM 770 N N . ALA A 1 112 ? 39.986 26.040 -15.551 1.00 40.72 112 ALA A N 1
ATOM 771 C CA . ALA A 1 112 ? 40.202 26.038 -16.987 1.00 40.72 112 ALA A CA 1
ATOM 772 C C . ALA A 1 112 ? 39.098 26.843 -17.687 1.00 40.72 112 ALA A C 1
ATOM 774 O O . ALA A 1 112 ? 37.906 26.589 -17.521 1.00 40.72 112 ALA A O 1
ATOM 775 N N . THR A 1 113 ? 39.530 27.811 -18.487 1.00 33.94 113 THR A N 1
ATOM 776 C CA . THR A 1 113 ? 38.722 28.616 -19.398 1.00 33.94 113 THR A CA 1
ATOM 777 C C . THR A 1 113 ? 38.085 27.720 -20.463 1.00 33.94 113 THR A C 1
ATOM 779 O O . THR A 1 113 ? 38.780 27.199 -21.335 1.00 33.94 113 THR A O 1
ATOM 782 N N . VAL A 1 114 ? 36.762 27.548 -20.425 1.00 36.34 114 VAL A N 1
ATOM 783 C CA . VAL A 1 114 ? 36.021 26.955 -21.546 1.00 36.34 114 VAL A CA 1
ATOM 784 C C . VAL A 1 114 ? 35.913 28.009 -22.642 1.00 36.34 114 VAL A C 1
ATOM 786 O O . VAL A 1 114 ? 35.389 29.101 -22.436 1.00 36.34 114 VAL A O 1
ATOM 789 N N . THR A 1 115 ? 36.472 27.685 -23.804 1.00 35.75 115 THR A N 1
ATOM 790 C CA . THR A 1 115 ? 36.438 28.531 -24.997 1.00 35.75 115 THR A CA 1
ATOM 791 C C . THR A 1 115 ? 35.083 28.357 -25.672 1.00 35.75 115 THR A C 1
ATOM 793 O O . THR A 1 115 ? 34.724 27.250 -26.068 1.00 35.75 115 THR A O 1
ATOM 796 N N . ALA A 1 116 ? 34.329 29.451 -25.776 1.00 35.91 116 ALA A N 1
ATOM 797 C CA . ALA A 1 116 ? 33.078 29.514 -26.516 1.00 35.91 116 ALA A CA 1
ATOM 798 C C . ALA A 1 116 ? 33.326 29.216 -28.002 1.00 35.91 116 ALA A C 1
ATOM 800 O O . ALA A 1 116 ? 34.172 29.849 -28.635 1.00 35.91 116 ALA A O 1
ATOM 801 N N . THR A 1 117 ? 32.583 28.258 -28.553 1.00 43.88 117 THR A N 1
ATOM 802 C CA . THR A 1 117 ? 32.452 28.067 -30.001 1.00 43.88 117 THR A CA 1
ATOM 803 C C . THR A 1 117 ? 31.149 28.706 -30.477 1.00 43.88 117 THR A C 1
ATOM 805 O O . THR A 1 117 ? 30.140 28.718 -29.779 1.00 43.88 117 THR A O 1
ATOM 808 N N . THR A 1 118 ? 31.260 29.334 -31.641 1.00 43.34 118 THR A N 1
ATOM 809 C CA . THR A 1 118 ? 30.326 30.216 -32.351 1.00 43.34 118 THR A CA 1
ATOM 810 C C . THR A 1 118 ? 28.942 29.623 -32.656 1.00 43.34 118 THR A C 1
ATOM 812 O O . THR A 1 118 ? 28.815 28.404 -32.760 1.00 43.34 118 THR A O 1
ATOM 815 N N . PRO A 1 119 ? 27.925 30.487 -32.864 1.00 43.38 119 PRO A N 1
ATOM 816 C CA . PRO A 1 119 ? 26.555 30.083 -33.162 1.00 43.38 119 PRO A CA 1
ATOM 817 C C . PRO A 1 119 ? 26.422 29.584 -34.607 1.00 43.38 119 PRO A C 1
ATOM 819 O O . PRO A 1 119 ? 27.065 30.115 -35.515 1.00 43.38 119 PRO A O 1
ATOM 822 N N . ILE A 1 120 ? 25.572 28.576 -34.807 1.00 44.94 120 ILE A N 1
ATOM 823 C CA . ILE A 1 120 ? 25.056 28.186 -36.122 1.00 44.94 120 ILE A CA 1
ATOM 824 C C . ILE A 1 120 ? 23.638 28.748 -36.222 1.00 44.94 120 ILE A C 1
ATOM 826 O O . ILE A 1 120 ? 22.783 28.414 -35.404 1.00 44.94 120 ILE A O 1
ATOM 830 N N . ASP A 1 121 ? 23.458 29.627 -37.204 1.00 40.84 121 ASP A N 1
ATOM 831 C CA . ASP A 1 121 ? 22.183 30.143 -37.697 1.00 40.84 121 ASP A CA 1
ATOM 832 C C . ASP A 1 121 ? 21.474 29.112 -38.597 1.00 40.84 121 ASP A C 1
ATOM 834 O O . ASP A 1 121 ? 22.122 28.304 -39.268 1.00 40.84 121 ASP A O 1
ATOM 838 N N . ASP A 1 122 ? 20.146 29.240 -38.618 1.00 39.28 122 ASP A N 1
ATOM 839 C CA . ASP A 1 122 ? 19.161 28.761 -39.596 1.00 39.28 122 ASP A CA 1
ATOM 840 C C . ASP A 1 122 ? 18.911 27.250 -39.784 1.00 39.28 122 ASP A C 1
ATOM 842 O O . ASP A 1 122 ? 19.578 26.553 -40.550 1.00 39.28 122 ASP A O 1
ATOM 846 N N . ALA A 1 123 ? 17.789 26.790 -39.214 1.00 41.75 123 ALA A N 1
ATOM 847 C CA . ALA A 1 123 ? 16.883 25.855 -39.886 1.00 41.75 123 ALA A CA 1
ATOM 848 C C . ALA A 1 123 ? 15.437 26.022 -39.372 1.00 41.75 123 ALA A C 1
ATOM 850 O O . ALA A 1 123 ? 15.084 25.592 -38.276 1.00 41.75 123 ALA A O 1
ATOM 851 N N . GLU A 1 124 ? 14.629 26.673 -40.209 1.00 44.56 124 GLU A N 1
ATOM 852 C CA . GLU A 1 124 ? 13.164 26.652 -40.288 1.00 44.56 124 GLU A CA 1
ATOM 853 C C . GLU A 1 124 ? 12.489 25.379 -39.740 1.00 44.56 124 GLU A C 1
ATOM 855 O O . GLU A 1 124 ? 12.731 24.273 -40.223 1.00 44.56 124 GLU A O 1
ATOM 860 N N . ALA A 1 125 ? 11.524 25.553 -38.832 1.00 40.56 125 ALA A N 1
ATOM 861 C CA . ALA A 1 125 ? 10.395 24.637 -38.685 1.00 40.56 125 ALA A CA 1
ATOM 862 C C . ALA A 1 125 ? 9.151 25.418 -38.235 1.00 40.56 125 ALA A C 1
ATOM 864 O O . ALA A 1 125 ? 9.175 26.181 -37.272 1.00 40.56 125 ALA A O 1
ATOM 865 N N . ALA A 1 126 ? 8.086 25.256 -39.013 1.00 34.28 126 ALA A N 1
ATOM 866 C CA . ALA A 1 126 ? 6.873 26.054 -39.009 1.00 34.28 126 ALA A CA 1
ATOM 867 C C . ALA A 1 126 ? 6.009 25.897 -37.745 1.00 34.28 126 ALA A C 1
ATOM 869 O O . ALA A 1 126 ? 5.775 24.791 -37.262 1.00 34.28 126 ALA A O 1
ATOM 870 N N . SER A 1 127 ? 5.436 27.015 -37.296 1.00 40.16 127 SER A N 1
ATOM 871 C CA . SER A 1 127 ? 4.284 27.049 -36.392 1.00 40.16 127 SER A CA 1
ATOM 872 C C . SER A 1 127 ? 2.995 26.714 -37.148 1.00 40.16 127 SER A C 1
ATOM 874 O O . SER A 1 127 ? 2.688 27.407 -38.122 1.00 40.16 127 SER A O 1
ATOM 876 N N . PRO A 1 128 ? 2.155 25.775 -36.684 1.00 50.62 128 PRO A N 1
ATOM 877 C CA . PRO A 1 128 ? 0.739 25.822 -37.003 1.00 50.62 128 PRO A CA 1
ATOM 878 C C . PRO A 1 128 ? -0.004 26.670 -35.960 1.00 50.62 128 PRO A C 1
ATOM 880 O O . PRO A 1 128 ? 0.036 26.407 -34.760 1.00 50.62 128 PRO A O 1
ATOM 883 N N . SER A 1 129 ? -0.688 27.709 -36.448 1.00 43.28 129 SER A N 1
ATOM 884 C CA . SER A 1 129 ? -1.764 28.389 -35.716 1.00 43.28 129 SER A CA 1
ATOM 885 C C . SER A 1 129 ? -2.949 27.437 -35.513 1.00 43.28 129 SER A C 1
ATOM 887 O O . SER A 1 129 ? -3.269 26.691 -36.440 1.00 43.28 129 SER A O 1
ATOM 889 N N . PRO A 1 130 ? -3.655 27.492 -34.372 1.00 50.19 130 PRO A N 1
ATOM 890 C CA . PRO A 1 130 ? -4.936 26.818 -34.225 1.00 50.19 130 PRO A CA 1
ATOM 891 C C . PRO A 1 130 ? -6.032 27.606 -34.958 1.00 50.19 130 PRO A C 1
ATOM 893 O O . PRO A 1 130 ? -6.213 28.804 -34.736 1.00 50.19 130 PRO A O 1
ATOM 896 N N . ALA A 1 131 ? -6.763 26.923 -35.838 1.00 46.56 131 ALA A N 1
ATOM 897 C CA . ALA A 1 131 ? -8.009 27.420 -36.403 1.00 46.56 131 ALA A CA 1
ATOM 898 C C . ALA A 1 131 ? -9.150 27.166 -35.409 1.00 46.56 131 ALA A C 1
ATOM 900 O O . ALA A 1 131 ? -9.338 26.047 -34.935 1.00 46.56 131 ALA A O 1
ATOM 901 N N . SER A 1 132 ? -9.899 28.222 -35.099 1.00 46.72 132 SER A N 1
ATOM 902 C CA . SER A 1 132 ? -11.185 28.151 -34.412 1.00 46.72 132 SER A CA 1
ATOM 903 C C . SER A 1 132 ? -12.336 28.034 -35.412 1.00 46.72 132 SER A C 1
ATOM 905 O O . SER A 1 132 ? -12.251 28.565 -36.517 1.00 46.72 132 SER A O 1
ATOM 907 N N . ALA A 1 133 ? -13.428 27.461 -34.898 1.00 42.81 133 ALA A N 1
ATOM 908 C CA . ALA A 1 133 ? -14.806 27.455 -35.384 1.00 42.81 133 ALA A CA 1
ATOM 909 C C . ALA A 1 133 ? -15.146 26.477 -36.519 1.00 42.81 133 ALA A C 1
ATOM 911 O O . ALA A 1 133 ? -14.861 26.728 -37.685 1.00 42.81 133 ALA A O 1
ATOM 912 N N . ASP A 1 134 ? -15.922 25.451 -36.166 1.00 45.84 134 ASP A N 1
ATOM 913 C CA . ASP A 1 134 ? -17.201 25.280 -36.847 1.00 45.84 134 ASP A CA 1
ATOM 914 C C . ASP A 1 134 ? -18.294 24.914 -35.837 1.00 45.84 134 ASP A C 1
ATOM 916 O O . ASP A 1 134 ? -18.073 24.139 -34.903 1.00 45.84 134 ASP A O 1
ATOM 920 N N . ALA A 1 135 ? -19.434 25.576 -35.991 1.00 49.50 135 ALA A N 1
ATOM 921 C CA . ALA A 1 135 ? -20.618 25.457 -35.161 1.00 49.50 135 ALA A CA 1
ATOM 922 C C . ALA A 1 135 ? -21.575 24.478 -35.845 1.00 49.50 135 ALA A C 1
ATOM 924 O O . ALA A 1 135 ? -21.986 24.709 -36.979 1.00 49.50 135 ALA A O 1
ATOM 925 N N . GLY A 1 136 ? -21.926 23.399 -35.151 1.00 42.19 136 GLY A N 1
ATOM 926 C CA . GLY A 1 136 ? -22.971 22.469 -35.560 1.00 42.19 136 GLY A CA 1
ATOM 927 C C . GLY A 1 136 ? -24.111 22.500 -34.553 1.00 42.19 136 GLY A C 1
ATOM 928 O O . GLY A 1 136 ? -23.978 21.960 -33.459 1.00 42.19 136 GLY A O 1
ATOM 929 N N . ASP A 1 137 ? -25.193 23.173 -34.937 1.00 47.94 137 ASP A N 1
ATOM 930 C CA . ASP A 1 137 ? -26.562 22.958 -34.462 1.00 47.94 137 ASP A CA 1
ATOM 931 C C . ASP A 1 137 ? -26.915 21.464 -34.512 1.00 47.94 137 ASP A C 1
ATOM 933 O O . ASP A 1 137 ? -26.902 20.913 -35.608 1.00 47.94 137 ASP A O 1
ATOM 937 N N . GLU A 1 138 ? -27.317 20.849 -33.394 1.00 50.50 138 GLU A N 1
ATOM 938 C CA . GLU A 1 138 ? -28.259 19.717 -33.396 1.00 50.50 138 GLU A CA 1
ATOM 939 C C . GLU A 1 138 ? -29.170 19.768 -32.153 1.00 50.50 138 GLU A C 1
ATOM 941 O O . GLU A 1 138 ? -28.790 19.471 -31.024 1.00 50.50 138 GLU A O 1
ATOM 946 N N . GLU A 1 139 ? -30.382 20.249 -32.418 1.00 49.78 139 GLU A N 1
ATOM 947 C CA . GLU A 1 139 ? -31.663 19.587 -32.158 1.00 49.78 139 GLU A CA 1
ATOM 948 C C . GLU A 1 139 ? -32.004 19.102 -30.731 1.00 49.78 139 GLU A C 1
ATOM 950 O O . GLU A 1 139 ? -31.589 18.066 -30.223 1.00 49.78 139 GLU A O 1
ATOM 955 N N . THR A 1 140 ? -32.932 19.858 -30.147 1.00 46.91 140 THR A N 1
ATOM 956 C CA . THR A 1 140 ? -33.873 19.502 -29.084 1.00 46.91 140 THR A CA 1
ATOM 957 C C . THR A 1 140 ? -34.518 18.119 -29.234 1.00 46.91 140 THR A C 1
ATOM 959 O O . THR A 1 140 ? -35.260 17.887 -30.186 1.00 46.91 140 THR A O 1
ATOM 962 N N . ALA A 1 141 ? -34.424 17.297 -28.186 1.00 49.06 141 ALA A N 1
ATOM 963 C CA . ALA A 1 141 ? -35.435 16.295 -27.858 1.00 49.06 141 ALA A CA 1
ATOM 964 C C . ALA A 1 141 ? -35.787 16.396 -26.367 1.00 49.06 141 ALA A C 1
ATOM 966 O O . ALA A 1 141 ? -34.983 16.098 -25.486 1.00 49.06 141 ALA A O 1
ATOM 967 N N . ALA A 1 142 ? -37.000 16.881 -26.109 1.00 46.16 142 ALA A N 1
ATOM 968 C CA . ALA A 1 142 ? -37.635 16.887 -24.803 1.00 46.16 142 ALA A CA 1
ATOM 969 C C . ALA A 1 142 ? -37.924 15.443 -24.365 1.00 46.16 142 ALA A C 1
ATOM 971 O O . ALA A 1 142 ? -38.512 14.679 -25.130 1.00 46.16 142 ALA A O 1
ATOM 972 N N . ALA A 1 143 ? -37.536 15.091 -23.140 1.00 46.44 143 ALA A N 1
ATOM 973 C CA . ALA A 1 143 ? -37.987 13.874 -22.482 1.00 46.44 143 ALA A CA 1
ATOM 974 C C . ALA A 1 143 ? -39.058 14.235 -21.446 1.00 46.44 143 ALA A C 1
ATOM 976 O O . ALA A 1 143 ? -38.837 15.052 -20.552 1.00 46.44 143 ALA A O 1
ATOM 977 N N . ASP A 1 144 ? -40.222 13.629 -21.660 1.00 46.97 144 ASP A N 1
ATOM 978 C CA . ASP A 1 144 ? -41.447 13.653 -20.872 1.00 46.97 144 ASP A CA 1
ATOM 979 C C . ASP A 1 144 ? -41.233 13.525 -19.356 1.00 46.97 144 ASP A C 1
ATOM 981 O O . ASP A 1 144 ? -40.610 12.583 -18.864 1.00 46.97 144 ASP A O 1
ATOM 985 N N . VAL A 1 145 ? -41.861 14.440 -18.618 1.00 55.78 145 VAL A N 1
ATOM 986 C CA . VAL A 1 145 ? -42.138 14.317 -17.183 1.00 55.78 145 VAL A CA 1
ATOM 987 C C . VAL A 1 145 ? -43.483 13.593 -17.041 1.00 55.78 145 VAL A C 1
ATOM 989 O O . VAL A 1 145 ? -44.481 14.102 -17.558 1.00 55.78 145 VAL A O 1
ATOM 992 N N . PRO A 1 146 ? -43.575 12.433 -16.364 1.00 56.84 146 PRO A N 1
ATOM 993 C CA . PRO A 1 146 ? -44.865 11.806 -16.130 1.00 56.84 146 PRO A CA 1
ATOM 994 C C . PRO A 1 146 ? -45.665 12.561 -15.061 1.00 56.84 146 PRO A C 1
ATOM 996 O O . PRO A 1 146 ? -45.152 12.987 -14.029 1.00 56.84 146 PRO A O 1
ATOM 999 N N . ALA A 1 147 ? -46.946 12.712 -15.384 1.00 52.31 147 ALA A N 1
ATOM 1000 C CA . ALA A 1 147 ? -47.955 13.531 -14.740 1.00 52.31 147 ALA A CA 1
ATOM 1001 C C . ALA A 1 147 ? -48.273 13.169 -13.279 1.00 52.31 147 ALA A C 1
ATOM 1003 O O . ALA A 1 147 ? -48.395 12.001 -12.908 1.00 52.31 147 ALA A O 1
ATOM 1004 N N . GLU A 1 148 ? -48.526 14.221 -12.500 1.00 50.72 148 GLU A N 1
ATOM 1005 C CA . GLU A 1 148 ? -49.166 14.194 -11.189 1.00 50.72 148 GLU A CA 1
ATOM 1006 C C . GLU A 1 148 ? -50.584 13.600 -11.288 1.00 50.72 148 GLU A C 1
ATOM 1008 O O . GLU A 1 148 ? -51.431 14.060 -12.060 1.00 50.72 148 GLU A O 1
ATOM 1013 N N . GLY A 1 149 ? -50.840 12.552 -10.503 1.00 48.25 149 GLY A N 1
ATOM 1014 C CA . GLY A 1 149 ? -52.168 11.971 -10.329 1.00 48.25 149 GLY A CA 1
ATOM 1015 C C . GLY A 1 149 ? -53.029 12.804 -9.366 1.00 48.25 149 GLY A C 1
ATOM 1016 O O . GLY A 1 149 ? -52.499 13.401 -8.429 1.00 48.25 149 GLY A O 1
ATOM 1017 N N . PRO A 1 150 ? -54.357 12.857 -9.568 1.00 61.88 150 PRO A N 1
ATOM 1018 C CA . PRO A 1 150 ? -55.246 13.704 -8.785 1.00 61.88 150 PRO A CA 1
ATOM 1019 C C . PRO A 1 150 ? -55.427 13.193 -7.352 1.00 61.88 150 PRO A C 1
ATOM 1021 O O . PRO A 1 150 ? -55.745 12.027 -7.112 1.00 61.88 150 PRO A O 1
ATOM 1024 N N . VAL A 1 151 ? -55.274 14.125 -6.415 1.00 50.69 151 VAL A N 1
ATOM 1025 C CA . VAL A 1 151 ? -55.566 13.991 -4.988 1.00 50.69 151 VAL A CA 1
ATOM 1026 C C . VAL A 1 151 ? -57.063 13.720 -4.809 1.00 50.69 151 VAL A C 1
ATOM 1028 O O . VAL A 1 151 ? -57.899 14.492 -5.280 1.00 50.69 151 VAL A O 1
ATOM 1031 N N . ALA A 1 152 ? -57.408 12.611 -4.156 1.00 53.44 152 ALA A N 1
ATOM 1032 C CA . ALA A 1 152 ? -58.781 12.314 -3.775 1.00 53.44 152 ALA A CA 1
ATOM 1033 C C . ALA A 1 152 ? -59.129 13.057 -2.476 1.00 53.44 152 ALA A C 1
ATOM 1035 O O . ALA A 1 152 ? -58.528 12.808 -1.431 1.00 53.44 152 ALA A O 1
ATOM 1036 N N . ASP A 1 153 ? -60.110 13.955 -2.569 1.00 50.75 153 ASP A N 1
ATOM 1037 C CA . ASP A 1 153 ? -60.803 14.596 -1.451 1.00 50.75 153 ASP A CA 1
ATOM 1038 C C . ASP A 1 153 ? -61.372 13.544 -0.483 1.00 50.75 153 ASP A C 1
ATOM 1040 O O . ASP A 1 153 ? -62.237 12.741 -0.849 1.00 50.75 153 ASP A O 1
ATOM 1044 N N . VAL A 1 154 ? -60.919 13.578 0.772 1.00 55.16 154 VAL A N 1
ATOM 1045 C CA . VAL A 1 154 ? -61.541 12.847 1.882 1.00 55.16 154 VAL A CA 1
ATOM 1046 C C . VAL A 1 154 ? -62.438 13.827 2.647 1.00 55.16 154 VAL A C 1
ATOM 1048 O O . VAL A 1 154 ? -61.953 14.865 3.101 1.00 55.16 154 VAL A O 1
ATOM 1051 N N . PRO A 1 155 ? -63.744 13.542 2.802 1.00 60.28 155 PRO A N 1
ATOM 1052 C CA . PRO A 1 155 ? -64.663 14.446 3.473 1.00 60.28 155 PRO A CA 1
ATOM 1053 C C . PRO A 1 155 ? -64.418 14.489 4.985 1.00 60.28 155 PRO A C 1
ATOM 1055 O O . PRO A 1 155 ? -64.357 13.464 5.662 1.00 60.28 155 PRO A O 1
ATOM 1058 N N . VAL A 1 156 ? -64.354 15.716 5.502 1.00 52.75 156 VAL A N 1
ATOM 1059 C CA . VAL A 1 156 ? -64.417 16.049 6.925 1.00 52.75 156 VAL A CA 1
ATOM 1060 C C . VAL A 1 156 ? -65.822 15.725 7.440 1.00 52.75 156 VAL A C 1
ATOM 1062 O O . VAL A 1 156 ? -66.793 16.374 7.049 1.00 52.75 156 VAL A O 1
ATOM 1065 N N . ALA A 1 157 ? -65.926 14.728 8.319 1.00 50.38 157 ALA A N 1
ATOM 1066 C CA . ALA A 1 157 ? -67.095 14.513 9.163 1.00 50.38 157 ALA A CA 1
ATOM 1067 C C . ALA A 1 157 ? -66.783 15.041 10.568 1.00 50.38 157 ALA A C 1
ATOM 1069 O O . ALA A 1 157 ? -66.020 14.449 11.327 1.00 50.38 157 ALA A O 1
ATOM 1070 N N . ASP A 1 158 ? -67.362 16.202 10.853 1.00 53.69 158 ASP A N 1
ATOM 1071 C CA . ASP A 1 158 ? -67.462 16.822 12.166 1.00 53.69 158 ASP A CA 1
ATOM 1072 C C . ASP A 1 158 ? -68.626 16.150 12.914 1.00 53.69 158 ASP A C 1
ATOM 1074 O O . ASP A 1 158 ? -69.792 16.357 12.573 1.00 53.69 158 ASP A O 1
ATOM 1078 N N . GLU A 1 159 ? -68.323 15.299 13.895 1.00 46.72 159 GLU A N 1
ATOM 1079 C CA . GLU A 1 159 ? -69.318 14.782 14.837 1.00 46.72 159 GLU A CA 1
ATOM 1080 C C . GLU A 1 159 ? -68.739 14.808 16.254 1.00 46.72 159 GLU A C 1
ATOM 1082 O O . GLU A 1 159 ? -67.969 13.950 16.684 1.00 46.72 159 GLU A O 1
ATOM 1087 N N . GLY A 1 160 ? -69.113 15.856 16.988 1.00 54.03 160 GLY A N 1
ATOM 1088 C CA . GLY A 1 160 ? -68.884 15.951 18.416 1.00 54.03 160 GLY A CA 1
ATOM 1089 C C . GLY A 1 160 ? -69.718 14.926 19.183 1.00 54.03 160 GLY A C 1
ATOM 1090 O O . GLY A 1 160 ? -70.944 14.902 19.084 1.00 54.03 160 GLY A O 1
ATOM 1091 N N . ALA A 1 161 ? -69.059 14.148 20.036 1.00 46.09 161 ALA A N 1
ATOM 1092 C CA . ALA A 1 161 ? -69.699 13.449 21.140 1.00 46.09 161 ALA A CA 1
ATOM 1093 C C . ALA A 1 161 ? -68.772 13.480 22.359 1.00 46.09 161 ALA A C 1
ATOM 1095 O O . ALA A 1 161 ? -67.703 12.877 22.382 1.00 46.09 161 ALA A O 1
ATOM 1096 N N . ALA A 1 162 ? -69.199 14.214 23.384 1.00 58.28 162 ALA A N 1
ATOM 1097 C CA . ALA A 1 162 ? -68.603 14.170 24.706 1.00 58.28 162 ALA A CA 1
ATOM 1098 C C . ALA A 1 162 ? -68.863 12.797 25.345 1.00 58.28 162 ALA A C 1
ATOM 1100 O O . ALA A 1 162 ? -70.020 12.403 25.501 1.00 58.28 162 ALA A O 1
ATOM 1101 N N . VAL A 1 163 ? -67.803 12.110 25.776 1.00 45.47 163 VAL A N 1
ATOM 1102 C CA . VAL A 1 163 ? -67.890 10.966 26.694 1.00 45.47 163 VAL A CA 1
ATOM 1103 C C . VAL A 1 163 ? -66.857 11.161 27.806 1.00 45.47 163 VAL A C 1
ATOM 1105 O O . VAL A 1 163 ? -65.668 11.278 27.514 1.00 45.47 163 VAL A O 1
ATOM 1108 N N . PRO A 1 164 ? -67.279 11.230 29.079 1.00 63.16 164 PRO A N 1
ATOM 1109 C CA . PRO A 1 164 ? -66.371 11.193 30.208 1.00 63.16 164 PRO A CA 1
ATOM 1110 C C . PRO A 1 164 ? -66.142 9.741 30.646 1.00 63.16 164 PRO A C 1
ATOM 1112 O O . PRO A 1 164 ? -67.101 9.001 30.854 1.00 63.16 164 PRO A O 1
ATOM 1115 N N . GLY A 1 165 ? -64.884 9.390 30.903 1.00 58.50 165 GLY A N 1
ATOM 1116 C CA . GLY A 1 165 ? -64.549 8.391 31.916 1.00 58.50 165 GLY A CA 1
ATOM 1117 C C . GLY A 1 165 ? -63.879 7.101 31.443 1.00 58.50 165 GLY A C 1
ATOM 1118 O O . GLY A 1 165 ? -64.356 6.415 30.549 1.00 58.50 165 GLY A O 1
ATOM 1119 N N . ASP A 1 166 ? -62.841 6.777 32.213 1.00 49.28 166 ASP A N 1
ATOM 1120 C CA . ASP A 1 166 ? -62.252 5.470 32.509 1.00 49.28 166 ASP A CA 1
ATOM 1121 C C . ASP A 1 166 ? -61.276 4.799 31.526 1.00 49.28 166 ASP A C 1
ATOM 1123 O O . ASP A 1 166 ? -61.636 4.157 30.547 1.00 49.28 166 ASP A O 1
ATOM 1127 N N . ALA A 1 167 ? -60.006 4.872 31.947 1.00 57.12 167 ALA A N 1
ATOM 1128 C CA . ALA A 1 167 ? -59.068 3.760 32.069 1.00 57.12 167 ALA A CA 1
ATOM 1129 C C . ALA A 1 167 ? -59.009 2.767 30.900 1.00 57.12 167 ALA A C 1
ATOM 1131 O O . ALA A 1 167 ? -59.634 1.709 30.915 1.00 57.12 167 ALA A O 1
ATOM 1132 N N . SER A 1 168 ? -58.127 3.042 29.946 1.00 51.97 168 SER A N 1
ATOM 1133 C CA . SER A 1 168 ? -57.484 2.023 29.116 1.00 51.97 168 SER A CA 1
ATOM 1134 C C . SER A 1 168 ? -56.124 2.575 28.710 1.00 51.97 168 SER A C 1
ATOM 1136 O O . SER A 1 168 ? -56.059 3.612 28.063 1.00 51.97 168 SER A O 1
ATOM 1138 N N . GLY A 1 169 ? -55.045 1.943 29.179 1.00 57.44 169 GLY A N 1
ATOM 1139 C CA . GLY A 1 169 ? -53.696 2.277 28.737 1.00 57.44 169 GLY A CA 1
ATOM 1140 C C . GLY A 1 169 ? -53.602 2.005 27.245 1.00 57.44 169 GLY A C 1
ATOM 1141 O O . GLY A 1 169 ? -53.684 0.849 26.830 1.00 57.44 169 GLY A O 1
ATOM 1142 N N . GLU A 1 170 ? -53.506 3.072 26.456 1.00 59.09 170 GLU A N 1
ATOM 1143 C CA . GLU A 1 170 ? -53.127 2.975 25.054 1.00 59.09 170 GLU A CA 1
ATOM 1144 C C . GLU A 1 170 ? -51.774 2.254 24.980 1.00 59.09 170 GLU A C 1
ATOM 1146 O O . GLU A 1 170 ? -50.876 2.582 25.764 1.00 59.09 170 GLU A O 1
ATOM 1151 N N . PRO A 1 171 ? -51.624 1.235 24.114 1.00 62.22 171 PRO A N 1
ATOM 1152 C CA . PRO A 1 171 ? -50.314 0.676 23.842 1.00 62.22 171 PRO A CA 1
ATOM 1153 C C . PRO A 1 171 ? -49.444 1.816 23.319 1.00 62.22 171 PRO A C 1
ATOM 1155 O O . PRO A 1 171 ? -49.790 2.462 22.329 1.00 62.22 171 PRO A O 1
ATOM 1158 N N . GLU A 1 172 ? -48.362 2.094 24.044 1.00 69.56 172 GLU A N 1
ATOM 1159 C CA . GLU A 1 172 ? -47.310 2.999 23.601 1.00 69.56 172 GLU A CA 1
ATOM 1160 C C . GLU A 1 172 ? -46.943 2.578 22.169 1.00 69.56 172 GLU A C 1
ATOM 1162 O O . GLU A 1 172 ? -46.719 1.380 21.957 1.00 69.56 172 GLU A O 1
ATOM 1167 N N . PRO A 1 173 ? -47.006 3.484 21.173 1.00 66.50 173 PRO A N 1
ATOM 1168 C CA . PRO A 1 173 ? -46.706 3.121 19.796 1.00 66.50 173 PRO A CA 1
ATOM 1169 C C . PRO A 1 173 ? -45.326 2.470 19.782 1.00 66.50 173 PRO A C 1
ATOM 1171 O O . PRO A 1 173 ? -44.368 3.061 20.283 1.00 66.50 173 PRO A O 1
ATOM 1174 N N . GLU A 1 174 ? -45.249 1.229 19.284 1.00 71.25 174 GLU A N 1
ATOM 1175 C CA . GLU A 1 174 ? -43.962 0.568 19.085 1.00 71.25 174 GLU A CA 1
ATOM 1176 C C . GLU A 1 174 ? -43.091 1.541 18.286 1.00 71.25 174 GLU A C 1
ATOM 1178 O O . GLU A 1 174 ? -43.571 2.059 17.271 1.00 71.25 174 GLU A O 1
ATOM 1183 N N . PRO A 1 175 ? -41.878 1.869 18.770 1.00 72.69 175 PRO A N 1
ATOM 1184 C CA . PRO A 1 175 ? -41.010 2.794 18.066 1.00 72.69 175 PRO A CA 1
ATOM 1185 C C . PRO A 1 175 ? -40.859 2.273 16.640 1.00 72.69 175 PRO A C 1
ATOM 1187 O O . PRO A 1 175 ? -40.466 1.120 16.446 1.00 72.69 175 PRO A O 1
ATOM 1190 N N . GLU A 1 176 ? -41.255 3.091 15.661 1.00 72.75 176 GLU A N 1
ATOM 1191 C CA . GLU A 1 176 ? -41.004 2.797 14.256 1.00 72.75 176 GLU A CA 1
ATOM 1192 C C . GLU A 1 176 ? -39.513 2.497 14.147 1.00 72.75 176 GLU A C 1
ATOM 1194 O O . GLU A 1 176 ? -38.691 3.329 14.532 1.00 72.75 176 GLU A O 1
ATOM 1199 N N . ALA A 1 177 ? -39.175 1.273 13.733 1.00 71.00 177 ALA A N 1
ATOM 1200 C CA . ALA A 1 177 ? -37.791 0.896 13.525 1.00 71.00 177 ALA A CA 1
ATOM 1201 C C . ALA A 1 177 ? -37.212 1.900 12.528 1.00 71.00 177 ALA A C 1
ATOM 1203 O O . ALA A 1 177 ? -37.683 1.973 11.387 1.00 71.00 177 ALA A O 1
ATOM 1204 N N . GLU A 1 178 ? -36.263 2.717 12.990 1.00 75.94 178 GLU A N 1
ATOM 1205 C CA . GLU A 1 178 ? -35.508 3.584 12.100 1.00 75.94 178 GLU A CA 1
ATOM 1206 C C . GLU A 1 178 ? -34.934 2.687 10.998 1.00 75.94 178 GLU A C 1
ATOM 1208 O O . GLU A 1 178 ? -34.491 1.574 11.297 1.00 75.94 178 GLU A O 1
ATOM 1213 N N . PRO A 1 179 ? -35.047 3.090 9.721 1.00 74.56 179 PRO A N 1
ATOM 1214 C CA . PRO A 1 179 ? -34.509 2.291 8.635 1.00 74.56 179 PRO A CA 1
ATOM 1215 C C . PRO A 1 179 ? -33.040 2.006 8.941 1.00 74.56 179 PRO A C 1
ATOM 1217 O O . PRO A 1 179 ? -32.283 2.948 9.154 1.00 74.56 179 PRO A O 1
ATOM 1220 N N . ASP A 1 180 ? -32.673 0.721 9.004 1.00 80.62 180 ASP A N 1
ATOM 1221 C CA . ASP A 1 180 ? -31.293 0.312 9.253 1.00 80.62 180 ASP A CA 1
ATOM 1222 C C . ASP A 1 180 ? -30.396 1.017 8.229 1.00 80.62 180 ASP A C 1
ATOM 1224 O O . ASP A 1 180 ? -30.570 0.833 7.015 1.00 80.62 180 ASP A O 1
ATOM 1228 N N . ASP A 1 181 ? -29.477 1.856 8.712 1.00 79.56 181 ASP A N 1
ATOM 1229 C CA . ASP A 1 181 ? -28.491 2.499 7.854 1.00 79.56 181 ASP A CA 1
ATOM 1230 C C . ASP A 1 181 ? -27.754 1.414 7.048 1.00 79.56 181 ASP A C 1
ATOM 1232 O O . ASP A 1 181 ? -27.469 0.325 7.569 1.00 79.56 181 ASP A O 1
ATOM 1236 N N . PRO A 1 182 ? -27.478 1.650 5.752 1.00 80.62 182 PRO A N 1
ATOM 1237 C CA . PRO A 1 182 ? -26.804 0.658 4.931 1.00 80.62 182 PRO A CA 1
ATOM 1238 C C . PRO A 1 182 ? -25.445 0.327 5.552 1.00 80.62 182 PRO A C 1
ATOM 1240 O O . PRO A 1 182 ? -24.641 1.220 5.803 1.00 80.62 182 PRO A O 1
ATOM 1243 N N . ALA A 1 183 ? -25.190 -0.963 5.786 1.00 84.38 183 ALA A N 1
ATOM 1244 C CA . ALA A 1 183 ? -23.928 -1.417 6.358 1.00 84.38 183 ALA A CA 1
ATOM 1245 C C . ALA A 1 183 ? -22.743 -0.917 5.516 1.00 84.38 183 ALA A C 1
ATOM 1247 O O . ALA A 1 183 ? -22.709 -1.152 4.303 1.00 84.38 183 ALA A O 1
ATOM 1248 N N . ILE A 1 184 ? -21.773 -0.259 6.158 1.00 86.75 184 ILE A N 1
ATOM 1249 C CA . ILE A 1 184 ? -20.564 0.214 5.481 1.00 86.75 184 ILE A CA 1
ATOM 1250 C C . ILE A 1 184 ? -19.780 -0.988 4.951 1.00 86.75 184 ILE A C 1
ATOM 1252 O O . ILE A 1 184 ? -19.471 -1.930 5.687 1.00 86.75 184 ILE A O 1
ATOM 1256 N N . GLU A 1 185 ? -19.464 -0.962 3.656 1.00 92.00 185 GLU A N 1
ATOM 1257 C CA . GLU A 1 185 ? -18.694 -2.023 3.016 1.00 92.00 185 GLU A CA 1
ATOM 1258 C C . GLU A 1 185 ? -17.268 -2.115 3.594 1.00 92.00 185 GLU A C 1
ATOM 1260 O O . GLU A 1 185 ? -16.664 -1.091 3.917 1.00 92.00 185 GLU A O 1
ATOM 1265 N N . PRO A 1 186 ? -16.680 -3.323 3.684 1.00 94.19 186 PRO A N 1
ATOM 1266 C CA . PRO A 1 186 ? -15.303 -3.477 4.138 1.00 94.19 186 PRO A CA 1
ATOM 1267 C C . PRO A 1 186 ? -14.303 -2.714 3.268 1.00 94.19 186 PRO A C 1
ATOM 1269 O O . PRO A 1 186 ? -14.338 -2.809 2.036 1.00 94.19 186 PRO A O 1
ATOM 1272 N N . HIS A 1 187 ? -13.356 -2.041 3.923 1.00 96.25 187 HIS A N 1
ATOM 1273 C CA . HIS A 1 187 ? -12.274 -1.303 3.276 1.00 96.25 187 HIS A CA 1
ATOM 1274 C C . HIS A 1 187 ? -10.909 -1.839 3.713 1.00 96.25 187 HIS A C 1
ATOM 1276 O O . HIS A 1 187 ? -10.688 -2.124 4.892 1.00 96.25 187 HIS A O 1
ATOM 1282 N N . VAL A 1 188 ? -9.951 -1.935 2.784 1.00 97.94 188 VAL A N 1
ATOM 1283 C CA . VAL A 1 188 ? -8.554 -2.251 3.131 1.00 97.94 188 VAL A CA 1
ATOM 1284 C C . VAL A 1 188 ? -7.582 -1.202 2.603 1.00 97.94 188 VAL A C 1
ATOM 1286 O O . VAL A 1 188 ? -7.502 -0.980 1.395 1.00 97.94 188 VAL A O 1
ATOM 1289 N N . TRP A 1 189 ? -6.769 -0.640 3.501 1.00 98.31 189 TRP A N 1
ATOM 1290 C CA . TRP A 1 189 ? -5.604 0.180 3.163 1.00 98.31 189 TRP A CA 1
ATOM 1291 C C . TRP A 1 189 ? -4.321 -0.640 3.306 1.00 98.31 189 TRP A C 1
ATOM 1293 O O . TRP A 1 189 ? -3.981 -1.101 4.393 1.00 98.31 189 TRP A O 1
ATOM 1303 N N . LEU A 1 190 ? -3.570 -0.796 2.219 1.00 98.38 190 LEU A N 1
ATOM 1304 C CA . LEU A 1 190 ? -2.267 -1.456 2.198 1.00 98.38 190 LEU A CA 1
ATOM 1305 C C . LEU A 1 190 ? -1.165 -0.422 1.930 1.00 98.38 190 LEU A C 1
ATOM 1307 O O . LEU A 1 190 ? -1.024 0.075 0.814 1.00 98.38 190 LEU A O 1
ATOM 1311 N N . LEU A 1 191 ? -0.375 -0.105 2.955 1.00 98.19 191 LEU A N 1
ATOM 1312 C CA . LEU A 1 191 ? 0.747 0.831 2.901 1.00 98.19 191 LEU A CA 1
ATOM 1313 C C . LEU A 1 191 ? 2.051 0.040 2.734 1.00 98.19 191 LEU A C 1
ATOM 1315 O O . LEU A 1 191 ? 2.559 -0.562 3.684 1.00 98.19 191 LEU A O 1
ATOM 1319 N N . ALA A 1 192 ? 2.596 0.053 1.518 1.00 97.00 192 ALA A N 1
ATOM 1320 C CA . ALA A 1 192 ? 3.862 -0.578 1.171 1.00 97.00 192 ALA A CA 1
ATOM 1321 C C . ALA A 1 192 ? 5.011 0.432 1.294 1.00 97.00 192 ALA A C 1
ATOM 1323 O O . ALA A 1 192 ? 5.093 1.406 0.538 1.00 97.00 192 ALA A O 1
ATOM 1324 N N . LEU A 1 193 ? 5.901 0.191 2.257 1.00 95.50 193 LEU A N 1
ATOM 1325 C CA . LEU A 1 193 ? 6.994 1.097 2.600 1.00 95.50 193 LEU A CA 1
ATOM 1326 C C . LEU A 1 193 ? 8.327 0.616 2.021 1.00 95.50 193 LEU A C 1
ATOM 1328 O O . LEU A 1 193 ? 8.695 -0.555 2.159 1.00 95.50 193 LEU A O 1
ATOM 1332 N N . GLU A 1 194 ? 9.097 1.536 1.451 1.00 92.31 194 GLU A N 1
ATOM 1333 C CA . GLU A 1 194 ? 10.455 1.280 0.971 1.00 92.31 194 GLU A CA 1
ATOM 1334 C C . GLU A 1 194 ? 11.471 2.253 1.584 1.00 92.31 194 GLU A C 1
ATOM 1336 O O . GLU A 1 194 ? 11.191 3.431 1.817 1.00 92.31 194 GLU A O 1
ATOM 1341 N N . GLY A 1 195 ? 12.696 1.766 1.781 1.00 88.69 195 GLY A N 1
ATOM 1342 C CA . GLY A 1 195 ? 13.880 2.601 1.963 1.00 88.69 195 GLY A CA 1
ATOM 1343 C C . GLY A 1 195 ? 14.382 2.671 3.409 1.00 88.69 195 GLY A C 1
ATOM 1344 O O . GLY A 1 195 ? 13.893 1.946 4.278 1.00 88.69 195 GLY A O 1
ATOM 1345 N N . PRO A 1 196 ? 15.354 3.560 3.688 1.00 84.25 196 PRO A N 1
ATOM 1346 C CA . PRO A 1 196 ? 16.126 3.585 4.935 1.00 84.25 196 PRO A CA 1
ATOM 1347 C C . PRO A 1 196 ? 15.309 3.668 6.218 1.00 84.25 196 PRO A C 1
ATOM 1349 O O . PRO A 1 196 ? 15.675 3.162 7.273 1.00 84.25 196 PRO A O 1
ATOM 1352 N N . ARG A 1 197 ? 14.183 4.374 6.135 1.00 90.12 197 ARG A N 1
ATOM 1353 C CA . ARG A 1 197 ? 13.347 4.701 7.290 1.00 90.12 197 ARG A CA 1
ATOM 1354 C C . ARG A 1 197 ? 12.038 3.925 7.300 1.00 90.12 197 ARG A C 1
ATOM 1356 O O . ARG A 1 197 ? 11.182 4.222 8.125 1.00 90.12 197 ARG A O 1
ATOM 1363 N N . ALA A 1 198 ? 11.876 2.942 6.411 1.00 92.69 198 ALA A N 1
ATOM 1364 C CA . ALA A 1 198 ? 10.662 2.138 6.337 1.00 92.69 198 ALA A CA 1
ATOM 1365 C C . ALA A 1 198 ? 10.428 1.369 7.644 1.00 92.69 198 ALA A C 1
ATOM 1367 O O . ALA A 1 198 ? 9.332 1.411 8.188 1.00 92.69 198 ALA A O 1
ATOM 1368 N N . GLN A 1 199 ? 11.471 0.751 8.210 1.00 93.62 199 GLN A N 1
ATOM 1369 C CA . GLN A 1 199 ? 11.356 0.063 9.499 1.00 93.62 199 GLN A CA 1
ATOM 1370 C C . GLN A 1 199 ? 10.996 1.024 10.643 1.00 93.62 199 GLN A C 1
ATOM 1372 O O . GLN A 1 199 ? 10.090 0.731 11.413 1.00 93.62 199 GLN A O 1
ATOM 1377 N N . GLU A 1 200 ? 11.654 2.187 10.728 1.00 93.94 200 GLU A N 1
ATOM 1378 C CA . GLU A 1 200 ? 11.332 3.211 11.735 1.00 93.94 200 GLU A CA 1
ATOM 1379 C C . GLU A 1 200 ? 9.873 3.684 11.613 1.00 93.94 200 GLU A C 1
ATOM 1381 O O . GLU A 1 200 ? 9.212 3.923 12.621 1.00 93.94 200 GLU A O 1
ATOM 1386 N N . ALA A 1 201 ? 9.366 3.802 10.383 1.00 95.62 201 ALA A N 1
ATOM 1387 C CA . ALA A 1 201 ? 7.986 4.178 10.114 1.00 95.62 201 ALA A CA 1
ATOM 1388 C C . ALA A 1 201 ? 6.986 3.114 10.594 1.00 95.62 201 ALA A C 1
ATOM 1390 O O . ALA A 1 201 ? 5.999 3.471 11.232 1.00 95.62 201 ALA A O 1
ATOM 1391 N N . VAL A 1 202 ? 7.263 1.823 10.363 1.00 96.75 202 VAL A N 1
ATOM 1392 C CA . VAL A 1 202 ? 6.443 0.725 10.911 1.00 96.75 202 VAL A CA 1
ATOM 1393 C C . VAL A 1 202 ? 6.490 0.718 12.439 1.00 96.75 202 VAL A C 1
ATOM 1395 O O . VAL A 1 202 ? 5.448 0.655 13.086 1.00 96.75 202 VAL A O 1
ATOM 1398 N N . ASP A 1 203 ? 7.683 0.820 13.031 1.00 96.50 203 ASP A N 1
ATOM 1399 C CA . ASP A 1 203 ? 7.854 0.789 14.489 1.00 96.50 203 ASP A CA 1
ATOM 1400 C C . ASP A 1 203 ? 7.119 1.955 15.179 1.00 96.50 203 ASP A C 1
ATOM 1402 O O . ASP A 1 203 ? 6.655 1.812 16.307 1.00 96.50 203 ASP A O 1
ATOM 1406 N N . ARG A 1 204 ? 6.947 3.094 14.496 1.00 97.38 204 ARG A N 1
ATOM 1407 C CA . ARG A 1 204 ? 6.206 4.247 15.024 1.00 97.38 204 ARG A CA 1
ATOM 1408 C C . ARG A 1 204 ? 4.705 4.012 15.166 1.00 97.38 204 ARG A C 1
ATOM 1410 O O . ARG A 1 204 ? 4.095 4.576 16.071 1.00 97.38 204 ARG A O 1
ATOM 1417 N N . VAL A 1 205 ? 4.121 3.210 14.282 1.00 98.00 205 VAL A N 1
ATOM 1418 C CA . VAL A 1 205 ? 2.686 2.884 14.308 1.00 98.00 205 VAL A CA 1
ATOM 1419 C C . VAL A 1 205 ? 2.404 1.539 14.979 1.00 98.00 205 VAL A C 1
ATOM 1421 O O . VAL A 1 205 ? 1.248 1.174 15.148 1.00 98.00 205 VAL A O 1
ATOM 1424 N N . ALA A 1 206 ? 3.440 0.809 15.407 1.00 97.00 206 ALA A N 1
ATOM 1425 C CA . ALA A 1 206 ? 3.302 -0.532 15.972 1.00 97.00 206 ALA A CA 1
ATOM 1426 C C . ALA A 1 206 ? 2.433 -0.590 17.235 1.00 97.00 206 ALA A C 1
ATOM 1428 O O . ALA A 1 206 ? 1.663 -1.529 17.390 1.00 97.00 206 ALA A O 1
ATOM 1429 N N . GLU A 1 207 ? 2.499 0.428 18.095 1.00 97.12 207 GLU A N 1
ATOM 1430 C CA . GLU A 1 207 ? 1.684 0.499 19.319 1.00 97.12 207 GLU A CA 1
ATOM 1431 C C . GLU A 1 207 ? 0.185 0.725 19.040 1.00 97.12 207 GLU A C 1
ATOM 1433 O O . GLU A 1 207 ? -0.631 0.600 19.946 1.00 97.12 207 GLU A O 1
ATOM 1438 N N . GLN A 1 208 ? -0.195 1.062 17.801 1.00 97.44 208 GLN A N 1
ATOM 1439 C CA . GLN A 1 208 ? -1.590 1.300 17.407 1.00 97.44 208 GLN A CA 1
ATOM 1440 C C . GLN A 1 208 ? -2.291 0.040 16.877 1.00 97.44 208 GLN A C 1
ATOM 1442 O O . GLN A 1 208 ? -3.489 0.075 16.617 1.00 97.44 208 GLN A O 1
ATOM 1447 N N . GLY A 1 209 ? -1.570 -1.068 16.685 1.00 97.00 209 GLY A N 1
ATOM 1448 C CA . GLY A 1 209 ? -2.133 -2.289 16.109 1.00 97.00 209 GLY A CA 1
ATOM 1449 C C . GLY A 1 209 ? -1.416 -3.552 16.560 1.00 97.00 209 GLY A C 1
ATOM 1450 O O . GLY A 1 209 ? -0.744 -3.571 17.589 1.00 97.00 209 GLY A O 1
ATOM 1451 N N . VAL A 1 210 ? -1.560 -4.609 15.765 1.00 97.12 210 VAL A N 1
ATOM 1452 C CA . VAL A 1 210 ? -0.935 -5.913 15.990 1.00 97.12 210 VAL A CA 1
ATOM 1453 C C . VAL A 1 210 ? 0.334 -6.009 15.153 1.00 97.12 210 VAL A C 1
ATOM 1455 O O . VAL A 1 210 ? 0.292 -5.996 13.918 1.00 97.12 210 VAL A O 1
ATOM 1458 N N . ARG A 1 211 ? 1.487 -6.130 15.810 1.00 97.00 211 ARG A N 1
ATOM 1459 C CA . ARG A 1 211 ? 2.778 -6.297 15.135 1.00 97.00 211 ARG A CA 1
ATOM 1460 C C . ARG A 1 211 ? 2.989 -7.751 14.731 1.00 97.00 211 ARG A C 1
ATOM 1462 O O . ARG A 1 211 ? 3.006 -8.636 15.582 1.00 97.00 211 ARG A O 1
ATOM 1469 N N . LEU A 1 212 ? 3.244 -7.997 13.450 1.00 95.69 212 LEU A N 1
ATOM 1470 C CA . LEU A 1 212 ? 3.599 -9.320 12.935 1.00 95.69 212 LEU A CA 1
ATOM 1471 C C . LEU A 1 212 ? 5.125 -9.435 12.840 1.00 95.69 212 LEU A C 1
ATOM 1473 O O . LEU A 1 212 ? 5.758 -8.739 12.044 1.00 95.69 212 LEU A O 1
ATOM 1477 N N . THR A 1 213 ? 5.738 -10.302 13.648 1.00 89.25 213 THR A N 1
ATOM 1478 C CA . THR A 1 213 ? 7.212 -10.407 13.739 1.00 89.25 213 THR A CA 1
ATOM 1479 C C . THR A 1 213 ? 7.838 -11.387 12.746 1.00 89.25 213 THR A C 1
ATOM 1481 O O . THR A 1 213 ? 9.054 -11.368 12.555 1.00 89.25 213 THR A O 1
ATOM 1484 N N . GLY A 1 214 ? 7.024 -12.224 12.098 1.00 89.12 214 GLY A N 1
ATOM 1485 C CA . GLY A 1 214 ? 7.474 -13.348 11.274 1.00 89.12 214 GLY A CA 1
ATOM 1486 C C . GLY A 1 214 ? 7.223 -13.221 9.771 1.00 89.12 214 GLY A C 1
ATOM 1487 O O . GLY A 1 214 ? 7.311 -14.239 9.089 1.00 89.12 214 GLY A O 1
ATOM 1488 N N . VAL A 1 215 ? 6.886 -12.036 9.241 1.00 93.69 215 VAL A N 1
ATOM 1489 C CA . VAL A 1 215 ? 6.521 -11.884 7.818 1.00 93.69 215 VAL A CA 1
ATOM 1490 C C . VAL A 1 215 ? 7.738 -12.082 6.916 1.00 93.69 215 VAL A C 1
ATOM 1492 O O . VAL A 1 215 ? 8.607 -11.219 6.820 1.00 93.69 215 VAL A O 1
ATOM 1495 N N . ALA A 1 216 ? 7.806 -13.212 6.223 1.00 93.00 216 ALA A N 1
ATOM 1496 C CA . ALA A 1 216 ? 8.867 -13.500 5.273 1.00 93.00 216 ALA A CA 1
ATOM 1497 C C . ALA A 1 216 ? 8.631 -12.753 3.942 1.00 93.00 216 ALA A C 1
ATOM 1499 O O . ALA A 1 216 ? 7.596 -12.970 3.296 1.00 93.00 216 ALA A O 1
ATOM 1500 N N . PRO A 1 217 ? 9.573 -11.905 3.485 1.00 92.69 217 PRO A N 1
ATOM 1501 C CA . PRO A 1 217 ? 9.532 -11.383 2.124 1.00 92.69 217 PRO A CA 1
ATOM 1502 C C . PRO A 1 217 ? 9.860 -12.497 1.118 1.00 92.69 217 PRO A C 1
ATOM 1504 O O . PRO A 1 217 ? 10.535 -13.477 1.449 1.00 92.69 217 PRO A O 1
ATOM 1507 N N . 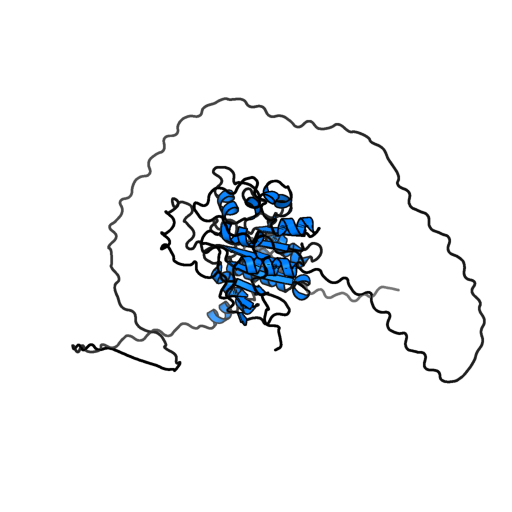VAL A 1 218 ? 9.423 -12.347 -0.136 1.00 90.25 218 VAL A N 1
ATOM 1508 C CA . VAL A 1 218 ? 9.729 -13.329 -1.197 1.00 90.25 218 VAL A CA 1
ATOM 1509 C C . VAL A 1 218 ? 11.171 -13.234 -1.688 1.00 90.25 218 VAL A C 1
ATOM 1511 O O . VAL A 1 218 ? 11.706 -14.189 -2.249 1.00 90.25 218 VAL A O 1
ATOM 1514 N N . GLY A 1 219 ? 11.812 -12.088 -1.471 1.00 89.19 219 GLY A N 1
ATOM 1515 C CA . GLY A 1 219 ? 13.195 -11.846 -1.844 1.00 89.19 219 GLY A CA 1
ATOM 1516 C C . GLY A 1 219 ? 13.682 -10.481 -1.374 1.00 89.19 219 GLY A C 1
ATOM 1517 O O . GLY A 1 219 ? 13.051 -9.809 -0.560 1.00 89.19 219 GLY A O 1
ATOM 1518 N N . THR A 1 220 ? 14.833 -10.065 -1.896 1.00 86.31 220 THR A N 1
ATOM 1519 C CA . THR A 1 220 ? 15.449 -8.769 -1.574 1.00 86.31 220 THR A CA 1
ATOM 1520 C C . THR A 1 220 ? 15.006 -7.639 -2.503 1.00 86.31 220 THR A C 1
ATOM 1522 O O . THR A 1 220 ? 15.277 -6.478 -2.209 1.00 86.31 220 THR A O 1
ATOM 1525 N N . ALA A 1 221 ? 14.355 -7.953 -3.625 1.00 88.25 221 ALA A N 1
ATOM 1526 C CA . ALA A 1 221 ? 13.912 -6.962 -4.596 1.00 88.25 221 ALA A CA 1
ATOM 1527 C C . ALA A 1 221 ? 12.577 -6.332 -4.170 1.00 88.25 221 ALA A C 1
ATOM 1529 O O . ALA A 1 221 ? 11.564 -7.028 -4.092 1.00 88.25 221 ALA A O 1
ATOM 1530 N N . THR A 1 222 ? 12.571 -5.008 -3.961 1.00 90.62 222 THR A N 1
ATOM 1531 C CA . THR A 1 222 ? 11.378 -4.235 -3.570 1.00 90.62 222 THR A CA 1
ATOM 1532 C C . THR A 1 222 ? 10.192 -4.526 -4.482 1.00 90.62 222 THR A C 1
ATOM 1534 O O . THR A 1 222 ? 9.112 -4.887 -4.017 1.00 90.62 222 THR A O 1
ATOM 1537 N N . ILE A 1 223 ? 10.407 -4.421 -5.795 1.00 91.19 223 ILE A N 1
ATOM 1538 C CA . ILE A 1 223 ? 9.344 -4.591 -6.784 1.00 91.19 223 ILE A CA 1
ATOM 1539 C C . ILE A 1 223 ? 8.719 -5.988 -6.760 1.00 91.19 223 ILE A C 1
ATOM 1541 O O . ILE A 1 223 ? 7.519 -6.122 -6.984 1.00 91.19 223 ILE A O 1
ATOM 1545 N N . ASP A 1 224 ? 9.498 -7.026 -6.457 1.00 93.19 224 ASP A N 1
ATOM 1546 C CA . ASP A 1 224 ? 8.997 -8.400 -6.416 1.00 93.19 224 ASP A CA 1
ATOM 1547 C C . ASP A 1 224 ? 8.138 -8.627 -5.164 1.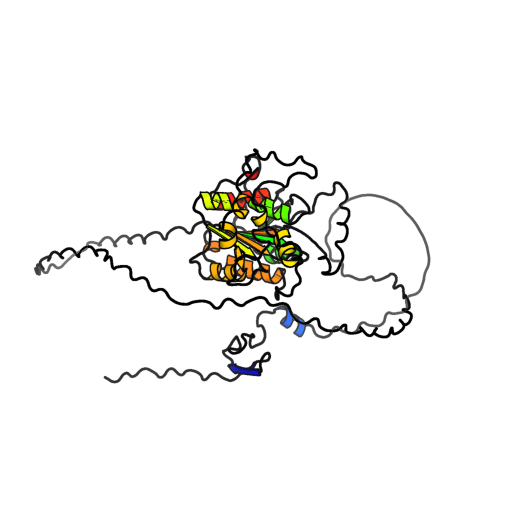00 93.19 224 ASP A C 1
ATOM 1549 O O . ASP A 1 224 ? 7.082 -9.258 -5.243 1.00 93.19 224 ASP A O 1
ATOM 1553 N N . ASN A 1 225 ? 8.539 -8.051 -4.025 1.00 94.75 225 ASN A N 1
ATOM 1554 C CA . ASN A 1 225 ? 7.743 -8.047 -2.796 1.00 94.75 225 ASN A CA 1
ATOM 1555 C C . ASN A 1 225 ? 6.426 -7.271 -2.986 1.00 94.75 225 ASN A C 1
ATOM 1557 O O . ASN A 1 225 ? 5.357 -7.804 -2.690 1.00 94.75 225 ASN A O 1
ATOM 1561 N N . ALA A 1 226 ? 6.485 -6.062 -3.554 1.00 95.06 226 ALA A N 1
ATOM 1562 C CA . ALA A 1 226 ? 5.306 -5.243 -3.852 1.00 95.06 226 ALA A CA 1
ATOM 1563 C C . ALA A 1 226 ? 4.355 -5.925 -4.853 1.00 95.06 226 ALA A C 1
ATOM 1565 O O . ALA A 1 226 ? 3.142 -5.949 -4.657 1.00 95.06 226 ALA A O 1
ATOM 1566 N N . THR A 1 227 ? 4.896 -6.546 -5.906 1.00 94.81 227 THR A N 1
ATOM 1567 C CA . THR A 1 227 ? 4.087 -7.285 -6.890 1.00 94.81 227 THR A CA 1
ATOM 1568 C C . THR A 1 227 ? 3.460 -8.531 -6.266 1.00 94.81 227 THR A C 1
ATOM 1570 O O . THR A 1 227 ? 2.304 -8.847 -6.551 1.00 94.81 227 THR A O 1
ATOM 1573 N N . THR A 1 228 ? 4.174 -9.229 -5.376 1.00 94.44 228 THR A N 1
ATOM 1574 C CA . THR A 1 228 ? 3.625 -10.389 -4.653 1.00 94.44 228 THR A CA 1
ATOM 1575 C C . THR A 1 228 ? 2.457 -9.983 -3.760 1.00 94.44 228 THR A C 1
ATOM 1577 O O . THR A 1 228 ? 1.454 -10.692 -3.743 1.00 94.44 228 THR A O 1
ATOM 1580 N N . LEU A 1 229 ? 2.545 -8.840 -3.070 1.00 95.25 229 LEU A N 1
ATOM 1581 C CA . LEU A 1 229 ? 1.465 -8.337 -2.215 1.00 95.25 229 LEU A CA 1
ATOM 1582 C C . LEU A 1 229 ? 0.139 -8.148 -2.965 1.00 95.25 229 LEU A C 1
ATOM 1584 O O . LEU A 1 229 ? -0.916 -8.359 -2.372 1.00 95.25 229 LEU A O 1
ATOM 1588 N N . LEU A 1 230 ? 0.178 -7.789 -4.252 1.00 95.81 230 LEU A N 1
ATOM 1589 C CA . LEU A 1 230 ? -1.029 -7.607 -5.066 1.00 95.81 230 LEU A CA 1
ATOM 1590 C C . LEU A 1 230 ? -1.433 -8.851 -5.863 1.00 95.81 230 LEU A C 1
ATOM 1592 O O . LEU A 1 230 ? -2.615 -9.050 -6.120 1.00 95.81 230 LEU A O 1
ATOM 1596 N N . SER A 1 231 ? -0.480 -9.680 -6.286 1.00 94.31 231 SER A N 1
ATOM 1597 C CA . SER A 1 231 ? -0.748 -10.829 -7.167 1.00 94.31 231 SER A CA 1
ATOM 1598 C C . SER A 1 231 ? -0.852 -12.173 -6.445 1.00 94.31 231 SER A C 1
ATOM 1600 O O . SER A 1 231 ? -1.215 -13.172 -7.067 1.00 94.31 231 SER A O 1
ATOM 1602 N N . GLY A 1 232 ? -0.441 -12.250 -5.175 1.00 92.81 232 GLY A N 1
ATOM 1603 C CA . GLY A 1 232 ? -0.332 -13.506 -4.423 1.00 92.81 232 GLY A CA 1
ATOM 1604 C C . GLY A 1 232 ? 0.605 -14.544 -5.066 1.00 92.81 232 GLY A C 1
ATOM 1605 O O . GLY A 1 232 ? 0.607 -15.723 -4.686 1.00 92.81 232 GLY A O 1
ATOM 1606 N N . THR A 1 233 ? 1.398 -14.127 -6.058 1.00 90.19 233 THR A N 1
ATOM 1607 C CA . THR A 1 233 ? 2.252 -14.989 -6.874 1.00 90.19 233 THR A CA 1
ATOM 1608 C C . THR A 1 233 ? 3.709 -14.598 -6.647 1.00 90.19 233 THR A C 1
ATOM 1610 O O . THR A 1 233 ? 4.047 -13.425 -6.800 1.00 90.19 233 THR A O 1
ATOM 1613 N N . PRO A 1 234 ? 4.584 -15.545 -6.262 1.00 86.88 234 PRO A N 1
ATOM 1614 C CA . PRO A 1 234 ? 5.994 -15.239 -6.079 1.00 86.88 234 PRO A CA 1
ATOM 1615 C C . PRO A 1 234 ? 6.651 -14.884 -7.423 1.00 86.88 234 PRO A C 1
ATOM 1617 O O . PRO A 1 234 ? 6.218 -15.378 -8.471 1.00 86.88 234 PRO A O 1
ATOM 1620 N N . PRO A 1 235 ? 7.731 -14.085 -7.413 1.00 85.31 235 PRO A N 1
ATOM 1621 C CA . PRO A 1 235 ? 8.507 -13.830 -8.615 1.00 85.31 235 PRO A CA 1
ATOM 1622 C C . PRO A 1 235 ? 9.057 -15.148 -9.187 1.00 85.31 235 PRO A C 1
ATOM 1624 O O . PRO A 1 235 ? 9.332 -16.093 -8.434 1.00 85.31 235 PRO A O 1
ATOM 1627 N N . PRO A 1 236 ? 9.260 -15.234 -10.514 1.00 83.00 236 PRO A N 1
ATOM 1628 C CA . PRO A 1 236 ? 9.913 -16.390 -11.108 1.00 83.00 236 PRO A CA 1
ATOM 1629 C C . PRO A 1 236 ? 11.311 -16.562 -10.507 1.00 83.00 236 PRO A C 1
ATOM 1631 O O . PRO A 1 236 ? 12.061 -15.597 -10.348 1.00 83.00 236 PRO A O 1
ATOM 1634 N N . ALA A 1 237 ? 11.675 -17.805 -10.184 1.00 82.12 237 ALA A N 1
ATOM 1635 C CA . ALA A 1 237 ? 12.997 -18.093 -9.643 1.00 82.12 237 ALA A CA 1
ATOM 1636 C C . ALA A 1 237 ? 14.094 -17.618 -10.620 1.00 82.12 237 ALA A C 1
ATOM 1638 O O . ALA A 1 237 ? 13.939 -17.780 -11.836 1.00 82.12 237 ALA A O 1
ATOM 1639 N N . PRO A 1 238 ? 15.221 -17.069 -10.133 1.00 77.06 238 PRO A N 1
ATOM 1640 C CA . PRO A 1 238 ? 16.322 -16.667 -10.999 1.00 77.06 238 PRO A CA 1
ATOM 1641 C C . PRO A 1 238 ? 16.778 -17.820 -11.903 1.00 77.06 238 PRO A C 1
ATOM 1643 O O . PRO A 1 238 ? 17.117 -18.902 -11.425 1.00 77.06 238 PRO A O 1
ATOM 1646 N N . GLY A 1 239 ? 16.784 -17.592 -13.219 1.00 79.06 239 GLY A N 1
ATOM 1647 C CA . GLY A 1 239 ? 17.156 -18.611 -14.207 1.00 79.06 239 GLY A CA 1
ATOM 1648 C C . GLY A 1 239 ? 16.065 -19.641 -14.518 1.00 79.06 239 GLY A C 1
ATOM 1649 O O . GLY A 1 239 ? 16.326 -20.567 -15.289 1.00 79.06 239 GLY A O 1
ATOM 1650 N N . ALA A 1 240 ? 14.854 -19.487 -13.970 1.00 81.06 240 ALA A N 1
ATOM 1651 C CA . ALA A 1 240 ? 13.695 -20.215 -14.465 1.00 81.06 240 ALA A CA 1
ATOM 1652 C C . ALA A 1 240 ? 13.502 -19.913 -15.964 1.00 81.06 240 ALA A C 1
ATOM 1654 O O . ALA A 1 240 ? 13.740 -18.778 -16.398 1.00 81.06 240 ALA A O 1
ATOM 1655 N N . PRO A 1 241 ? 13.097 -20.909 -16.776 1.00 83.38 241 PRO A N 1
ATOM 1656 C CA . PRO A 1 241 ? 12.711 -20.643 -18.153 1.00 83.38 241 PRO A CA 1
ATOM 1657 C C . PRO A 1 241 ? 11.612 -19.579 -18.167 1.00 83.38 241 PRO A C 1
ATOM 1659 O O . PRO A 1 241 ? 10.794 -19.521 -17.246 1.00 83.38 241 PRO A O 1
ATOM 1662 N N . ALA A 1 242 ? 11.606 -18.741 -19.207 1.00 77.31 242 ALA A N 1
ATOM 1663 C CA . ALA A 1 242 ? 10.523 -17.789 -19.399 1.00 77.31 242 ALA A CA 1
ATOM 1664 C C . ALA A 1 242 ? 9.183 -18.539 -19.294 1.00 77.31 242 ALA A C 1
ATOM 1666 O O . ALA A 1 242 ? 9.081 -19.641 -19.850 1.00 77.31 242 ALA A O 1
ATOM 1667 N N . PRO A 1 243 ? 8.198 -17.994 -18.555 1.00 73.50 243 PRO A N 1
ATOM 1668 C CA . PRO A 1 243 ? 6.897 -18.632 -18.447 1.00 73.50 243 PRO A CA 1
ATOM 1669 C C . PRO A 1 243 ? 6.348 -18.880 -19.851 1.00 73.50 243 PRO A C 1
ATOM 1671 O O . PRO A 1 243 ? 6.543 -18.061 -20.754 1.00 73.50 243 PRO A O 1
ATOM 1674 N N . ASP A 1 244 ? 5.712 -20.037 -20.037 1.00 77.69 244 ASP A N 1
ATOM 1675 C CA . ASP A 1 244 ? 5.031 -20.354 -21.288 1.00 77.69 244 ASP A CA 1
ATOM 1676 C C . ASP A 1 244 ? 4.069 -19.196 -21.604 1.00 77.69 244 ASP A C 1
ATOM 1678 O O . ASP A 1 244 ? 3.249 -18.863 -20.748 1.00 77.69 244 ASP A O 1
ATOM 1682 N N . PRO A 1 245 ? 4.151 -18.549 -22.781 1.00 73.06 245 PRO A N 1
ATOM 1683 C CA . PRO A 1 245 ? 3.219 -17.483 -23.139 1.00 73.06 245 PRO A CA 1
ATOM 1684 C C . PRO A 1 245 ? 1.754 -17.950 -23.158 1.00 73.06 245 PRO A C 1
ATOM 1686 O O . PRO A 1 245 ? 0.859 -17.111 -23.129 1.00 73.06 245 PRO A O 1
ATOM 1689 N N . ALA A 1 246 ? 1.500 -19.264 -23.211 1.00 79.12 246 ALA A N 1
ATOM 1690 C CA . ALA A 1 246 ? 0.169 -19.850 -23.073 1.00 79.12 246 ALA A CA 1
ATOM 1691 C C . ALA A 1 246 ? -0.245 -20.134 -21.614 1.00 79.12 246 ALA A C 1
ATOM 1693 O O . ALA A 1 246 ? -1.389 -20.528 -21.380 1.00 79.12 246 ALA A O 1
ATOM 1694 N N . ALA A 1 247 ? 0.651 -19.969 -20.633 1.00 80.50 247 ALA A N 1
ATOM 1695 C CA . ALA A 1 247 ? 0.307 -20.142 -19.229 1.00 80.50 247 ALA A CA 1
ATOM 1696 C C . ALA A 1 247 ? -0.676 -19.053 -18.793 1.00 80.50 247 ALA A C 1
ATOM 1698 O O . ALA A 1 247 ? -0.449 -17.861 -18.995 1.00 80.50 247 ALA A O 1
ATOM 1699 N N . VAL A 1 248 ? -1.768 -19.479 -18.162 1.00 81.19 248 VAL A N 1
ATOM 1700 C CA . VAL A 1 248 ? -2.736 -18.563 -17.560 1.00 81.19 248 VAL A CA 1
ATOM 1701 C C . VAL A 1 248 ? -2.063 -17.885 -16.370 1.00 81.19 248 VAL A C 1
ATOM 1703 O O . VAL A 1 248 ? -1.715 -18.545 -15.390 1.00 81.19 248 VAL A O 1
ATOM 1706 N N . VAL A 1 249 ? -1.857 -16.572 -16.472 1.00 85.38 249 VAL A N 1
ATOM 1707 C CA . VAL A 1 249 ? -1.399 -15.746 -15.353 1.00 85.38 249 VAL A CA 1
ATOM 1708 C C . VAL A 1 249 ? -2.588 -15.558 -14.406 1.00 85.38 249 VAL A C 1
ATOM 1710 O O . VAL A 1 249 ? -3.645 -15.127 -14.871 1.00 85.38 249 VAL A O 1
ATOM 1713 N N . PRO A 1 250 ? -2.467 -15.902 -13.111 1.00 88.62 250 PRO A N 1
ATOM 1714 C CA . PRO A 1 250 ? -3.529 -15.639 -12.150 1.00 88.62 250 PRO A CA 1
ATOM 1715 C C . PRO A 1 250 ? -3.842 -14.137 -12.084 1.00 88.62 250 PRO A C 1
ATOM 1717 O O . PRO A 1 250 ? -2.898 -13.341 -12.100 1.00 88.62 250 PRO A O 1
ATOM 1720 N N . PRO A 1 251 ? -5.123 -13.741 -11.985 1.00 92.94 251 PRO A N 1
ATOM 1721 C CA . PRO A 1 251 ? -5.482 -12.338 -11.835 1.00 92.94 251 PRO A CA 1
ATOM 1722 C C . PRO A 1 251 ? -4.932 -11.797 -10.514 1.00 92.94 251 PRO A C 1
ATOM 1724 O O . PRO A 1 251 ? -4.884 -12.508 -9.507 1.00 92.94 251 PRO A O 1
ATOM 1727 N N . SER A 1 252 ? -4.515 -10.538 -10.517 1.00 94.06 252 SER A N 1
ATOM 1728 C CA . SER A 1 252 ? -4.152 -9.798 -9.310 1.00 94.06 252 SER A CA 1
ATOM 1729 C C . SER A 1 252 ? -5.385 -9.344 -8.522 1.00 94.06 252 SER A C 1
ATOM 1731 O O . SER A 1 252 ? -6.510 -9.362 -9.020 1.00 94.06 252 SER A O 1
ATOM 1733 N N . LEU A 1 253 ? -5.179 -8.892 -7.285 1.00 95.12 253 LEU A N 1
ATOM 1734 C CA . LEU A 1 253 ? -6.248 -8.362 -6.442 1.00 95.12 253 LEU A CA 1
ATOM 1735 C C . LEU A 1 253 ? -7.011 -7.195 -7.112 1.00 95.12 253 LEU A C 1
ATOM 1737 O O . LEU A 1 253 ? -8.237 -7.268 -7.149 1.00 95.12 253 LEU A O 1
ATOM 1741 N N . PRO A 1 254 ? -6.362 -6.167 -7.702 1.00 94.75 254 PRO A N 1
ATOM 1742 C CA . PRO A 1 254 ? -7.084 -5.133 -8.448 1.00 94.75 254 PRO A CA 1
ATOM 1743 C C . PRO A 1 254 ? -7.962 -5.671 -9.592 1.00 94.75 254 PRO A C 1
ATOM 1745 O O . PRO A 1 254 ? -9.071 -5.178 -9.803 1.00 94.75 254 PRO A O 1
ATOM 1748 N N . GLU A 1 255 ? -7.505 -6.700 -10.314 1.00 93.31 255 GLU A N 1
ATOM 1749 C CA . GLU A 1 255 ? -8.282 -7.334 -11.393 1.00 93.31 255 GLU A CA 1
ATOM 1750 C C . GLU A 1 255 ? -9.504 -8.082 -10.849 1.00 93.31 255 GLU A C 1
ATOM 1752 O O . GLU A 1 255 ? -10.599 -7.978 -11.410 1.00 93.31 255 GLU A O 1
ATOM 1757 N N . LEU A 1 256 ? -9.338 -8.802 -9.736 1.00 94.62 256 LEU A N 1
ATOM 1758 C CA . LEU A 1 256 ? -10.429 -9.505 -9.061 1.00 94.62 256 LEU A CA 1
ATOM 1759 C C . LEU A 1 256 ? -11.478 -8.530 -8.523 1.00 94.62 256 LEU A C 1
ATOM 1761 O O . LEU A 1 256 ? -12.670 -8.754 -8.718 1.00 94.62 256 LEU A O 1
ATOM 1765 N N . LEU A 1 257 ? -11.047 -7.416 -7.925 1.00 94.62 257 LEU A N 1
ATOM 1766 C CA . LEU A 1 257 ? -11.949 -6.360 -7.462 1.00 94.62 257 LEU A CA 1
ATOM 1767 C C . LEU A 1 257 ? -12.711 -5.728 -8.626 1.00 94.62 257 LEU A C 1
ATOM 1769 O O . LEU A 1 257 ? -13.936 -5.653 -8.577 1.00 94.62 257 LEU A O 1
ATOM 1773 N N . THR A 1 258 ? -12.011 -5.374 -9.706 1.00 92.75 258 THR A N 1
ATOM 1774 C CA . THR A 1 258 ? -12.638 -4.807 -10.911 1.00 92.75 258 THR A CA 1
ATOM 1775 C C . THR A 1 258 ? -13.675 -5.772 -11.499 1.00 92.75 258 THR A C 1
ATOM 1777 O O . THR A 1 258 ? -14.785 -5.365 -11.833 1.00 92.75 258 THR A O 1
ATOM 1780 N N . THR A 1 259 ? -13.355 -7.069 -11.560 1.00 93.56 259 THR A N 1
ATOM 1781 C CA . THR A 1 259 ? -14.279 -8.119 -12.030 1.00 93.56 259 THR A CA 1
ATOM 1782 C C . THR A 1 259 ? -15.499 -8.266 -11.118 1.00 93.56 259 THR A C 1
ATOM 1784 O O . THR A 1 259 ? -16.603 -8.516 -11.600 1.00 93.56 259 THR A O 1
ATOM 1787 N N . ALA A 1 260 ? -15.321 -8.076 -9.809 1.00 95.12 260 ALA A N 1
ATOM 1788 C CA . ALA A 1 260 ? -16.392 -8.093 -8.817 1.00 95.12 260 ALA A CA 1
ATOM 1789 C C . ALA A 1 260 ? -17.209 -6.785 -8.763 1.00 95.12 260 ALA A C 1
ATOM 1791 O O . ALA A 1 260 ? -18.098 -6.667 -7.922 1.00 95.12 260 ALA A O 1
ATOM 1792 N N . GLY A 1 261 ? -16.920 -5.799 -9.623 1.00 94.06 261 GLY A N 1
ATOM 1793 C CA . GLY A 1 261 ? -17.573 -4.487 -9.597 1.00 94.06 261 GLY A CA 1
ATOM 1794 C C . GLY A 1 261 ? -17.154 -3.607 -8.415 1.00 94.06 261 GLY A C 1
ATOM 1795 O O . GLY A 1 261 ? -17.837 -2.632 -8.113 1.00 94.06 261 GLY A O 1
ATOM 1796 N N . ARG A 1 262 ? -16.045 -3.943 -7.748 1.00 95.19 262 ARG A N 1
ATOM 1797 C CA . ARG A 1 262 ? -15.464 -3.183 -6.639 1.00 95.19 262 ARG A CA 1
ATOM 1798 C C . ARG A 1 262 ? -14.378 -2.242 -7.137 1.00 95.19 262 ARG A C 1
ATOM 1800 O O . ARG A 1 262 ? -13.668 -2.522 -8.105 1.00 95.19 262 ARG A O 1
ATOM 1807 N N . THR A 1 263 ? -14.234 -1.120 -6.451 1.00 94.75 263 THR A N 1
ATOM 1808 C CA . THR A 1 263 ? -13.283 -0.070 -6.812 1.00 94.75 263 THR A CA 1
ATOM 1809 C C . THR A 1 263 ? -11.966 -0.241 -6.064 1.00 94.75 263 THR A C 1
ATOM 1811 O O . THR A 1 263 ? -11.910 -0.756 -4.945 1.00 94.75 263 THR A O 1
ATOM 1814 N N . TRP A 1 264 ? -10.881 0.208 -6.686 1.00 95.69 264 TRP A N 1
ATOM 1815 C CA . TRP A 1 264 ? -9.564 0.262 -6.069 1.00 95.69 264 TRP A CA 1
ATOM 1816 C C . TRP A 1 264 ? -8.849 1.554 -6.466 1.00 95.69 264 TRP A C 1
ATOM 1818 O O . TRP A 1 264 ? -9.117 2.108 -7.534 1.00 95.69 264 TRP A O 1
ATOM 1828 N N . ARG A 1 265 ? -7.941 2.034 -5.613 1.00 95.69 265 ARG A N 1
ATOM 1829 C CA . ARG A 1 265 ? -7.045 3.158 -5.920 1.00 95.69 265 ARG A CA 1
ATOM 1830 C C . ARG A 1 265 ? -5.624 2.865 -5.458 1.00 95.69 265 ARG A C 1
ATOM 1832 O O . ARG A 1 265 ? -5.398 2.171 -4.466 1.00 95.69 265 ARG A O 1
ATOM 1839 N N . SER A 1 266 ? -4.659 3.417 -6.180 1.00 95.50 266 SER A N 1
ATOM 1840 C CA . SER A 1 266 ? -3.266 3.496 -5.774 1.00 95.50 266 SER A CA 1
ATOM 1841 C C . SER A 1 266 ? -2.889 4.933 -5.447 1.00 95.50 266 SER A C 1
ATOM 1843 O O . SER A 1 266 ? -3.211 5.848 -6.195 1.00 95.50 266 SER A O 1
ATOM 1845 N N . TYR A 1 267 ? -2.147 5.120 -4.364 1.00 94.94 267 TYR A N 1
ATOM 1846 C CA . TYR A 1 267 ? -1.625 6.401 -3.923 1.00 94.94 267 TYR A CA 1
ATOM 1847 C C . TYR A 1 267 ? -0.103 6.361 -3.925 1.00 94.94 267 TYR A C 1
ATOM 1849 O O . TYR A 1 267 ? 0.519 5.395 -3.478 1.00 94.94 267 TYR A O 1
ATOM 1857 N N . VAL A 1 268 ? 0.513 7.411 -4.445 1.00 91.88 268 VAL A N 1
ATOM 1858 C CA . VAL A 1 268 ? 1.956 7.466 -4.665 1.00 91.88 268 VAL A CA 1
ATOM 1859 C C . VAL A 1 268 ? 2.482 8.768 -4.065 1.00 91.88 268 VAL A C 1
ATOM 1861 O O . VAL A 1 268 ? 2.056 9.853 -4.449 1.00 91.88 268 VAL A O 1
ATOM 1864 N N . ASP A 1 269 ? 3.427 8.688 -3.130 1.00 89.00 269 ASP A N 1
ATOM 1865 C CA . ASP A 1 269 ? 3.948 9.872 -2.417 1.00 89.00 269 ASP A CA 1
ATOM 1866 C C . ASP A 1 269 ? 4.704 10.886 -3.303 1.00 89.00 269 ASP A C 1
ATOM 1868 O O . ASP A 1 269 ? 4.735 12.070 -2.986 1.00 89.00 269 ASP A O 1
ATOM 1872 N N . VAL A 1 270 ? 5.288 10.459 -4.428 1.00 85.25 270 VAL A N 1
ATOM 1873 C CA . VAL A 1 270 ? 5.989 11.348 -5.381 1.00 85.25 270 VAL A CA 1
ATOM 1874 C C . VAL A 1 270 ? 5.098 11.860 -6.518 1.00 85.25 270 VAL A C 1
ATOM 1876 O O . VAL A 1 270 ? 5.588 12.598 -7.382 1.00 85.25 270 VAL A O 1
ATOM 1879 N N . GLN A 1 271 ? 3.828 11.442 -6.552 1.00 83.44 271 GLN A N 1
ATOM 1880 C CA . GLN A 1 271 ? 2.850 11.841 -7.562 1.00 83.44 271 GLN A CA 1
ATOM 1881 C C . GLN A 1 271 ? 2.304 13.239 -7.225 1.00 83.44 271 GLN A C 1
ATOM 1883 O O . GLN A 1 271 ? 1.768 13.424 -6.135 1.00 83.44 271 GLN A O 1
ATOM 1888 N N . PRO A 1 272 ? 2.406 14.229 -8.129 1.00 79.50 272 PRO A N 1
ATOM 1889 C CA . PRO A 1 272 ? 1.817 15.545 -7.906 1.00 79.50 272 PRO A CA 1
ATOM 1890 C C . PRO A 1 272 ? 0.285 15.488 -7.927 1.00 79.50 272 PRO A C 1
ATOM 1892 O O . PRO A 1 272 ? -0.301 14.837 -8.799 1.00 79.50 272 PRO A O 1
ATOM 1895 N N . GLY A 1 273 ? -0.367 16.211 -7.015 1.00 81.31 273 GLY A N 1
ATOM 1896 C CA . GLY A 1 273 ? -1.826 16.326 -6.983 1.00 81.31 273 GLY A CA 1
ATOM 1897 C C . GLY A 1 273 ? -2.410 16.901 -8.278 1.00 81.31 273 GLY A C 1
ATOM 1898 O O . GLY A 1 273 ? -1.797 17.747 -8.932 1.00 81.31 273 GLY A O 1
ATOM 1899 N N . GLY A 1 274 ? -3.592 16.414 -8.668 1.00 76.69 274 GLY A N 1
ATOM 1900 C CA . GLY A 1 274 ? -4.323 16.895 -9.849 1.00 76.69 274 GLY A CA 1
ATOM 1901 C C . GLY A 1 274 ? -3.660 16.594 -11.199 1.00 76.69 274 GLY A C 1
ATOM 1902 O O . GLY A 1 274 ? -4.053 17.176 -12.210 1.00 76.69 274 GLY A O 1
ATOM 1903 N N . THR A 1 275 ? -2.653 15.715 -11.236 1.00 78.44 275 THR A N 1
ATOM 1904 C CA . THR A 1 275 ? -1.964 15.323 -12.474 1.00 78.44 275 THR A CA 1
ATOM 1905 C C . THR A 1 275 ? -2.202 13.850 -12.811 1.00 78.44 275 THR A C 1
ATOM 1907 O O . THR A 1 275 ? -2.387 13.048 -11.895 1.00 78.44 275 THR A O 1
ATOM 1910 N N . PRO A 1 276 ? -2.178 13.469 -14.105 1.00 79.75 276 PRO A N 1
ATOM 1911 C CA . PRO A 1 276 ? -2.201 12.066 -14.507 1.00 79.75 276 PRO A CA 1
ATOM 1912 C C . PRO A 1 276 ? -1.052 11.276 -13.880 1.00 79.75 276 PRO A C 1
ATOM 1914 O O . PRO A 1 276 ? 0.009 11.842 -13.600 1.00 79.75 276 PRO A O 1
ATOM 1917 N N . ALA A 1 277 ? -1.241 9.964 -13.730 1.00 80.06 277 ALA A N 1
ATOM 1918 C CA . ALA A 1 277 ? -0.220 9.053 -13.226 1.00 80.06 277 ALA A CA 1
ATOM 1919 C C . ALA A 1 277 ? 1.140 9.285 -13.910 1.00 80.06 277 ALA A C 1
ATOM 1921 O O . ALA A 1 277 ? 1.242 9.328 -15.140 1.00 80.06 277 ALA A O 1
ATOM 1922 N N . LEU A 1 278 ? 2.191 9.442 -13.105 1.00 80.81 278 LEU A N 1
ATOM 1923 C CA . LEU A 1 278 ? 3.545 9.646 -13.600 1.00 80.81 278 LEU A CA 1
ATOM 1924 C C . LEU A 1 278 ? 4.005 8.436 -14.438 1.00 80.81 278 LEU A C 1
ATOM 1926 O O . LEU A 1 278 ? 3.684 7.287 -14.103 1.00 80.81 278 LEU A O 1
ATOM 1930 N N . PRO A 1 279 ? 4.829 8.658 -15.482 1.00 77.25 279 PRO A N 1
ATOM 1931 C CA . PRO A 1 279 ? 5.498 7.569 -16.183 1.00 77.25 279 PRO A CA 1
ATOM 1932 C C . PRO A 1 279 ? 6.249 6.669 -15.194 1.00 77.25 279 PRO A C 1
ATOM 1934 O O . PRO A 1 279 ? 6.865 7.155 -14.245 1.00 77.25 279 PRO A O 1
ATOM 1937 N N . GLY A 1 280 ? 6.191 5.353 -15.400 1.00 77.62 280 GLY A N 1
ATOM 1938 C CA . GLY A 1 280 ? 6.749 4.379 -14.460 1.00 77.62 280 GLY A CA 1
ATOM 1939 C C . GLY A 1 280 ? 5.765 3.871 -13.401 1.00 77.62 280 GLY A C 1
ATOM 1940 O O . GLY A 1 280 ? 5.995 2.801 -12.851 1.00 77.62 280 GLY A O 1
ATOM 1941 N N . ALA A 1 281 ? 4.649 4.561 -13.126 1.00 82.44 281 ALA A N 1
ATOM 1942 C CA . ALA A 1 281 ? 3.625 4.020 -12.223 1.00 82.44 281 ALA A CA 1
ATOM 1943 C C . ALA A 1 281 ? 2.888 2.827 -12.857 1.00 82.44 281 ALA A C 1
ATOM 1945 O O . ALA A 1 281 ? 2.750 1.773 -12.234 1.00 82.44 281 ALA A O 1
ATOM 1946 N N . CYS A 1 282 ? 2.468 3.006 -14.112 1.00 86.44 282 CYS A N 1
ATOM 1947 C CA . CYS A 1 282 ? 1.610 2.081 -14.860 1.00 86.44 282 CYS A CA 1
ATOM 1948 C C . CYS A 1 282 ? 2.247 1.541 -16.142 1.00 86.44 282 CYS A C 1
ATOM 1950 O O . CYS A 1 282 ? 1.802 0.537 -16.688 1.00 86.44 282 CYS A O 1
ATOM 1952 N N . THR A 1 283 ? 3.282 2.210 -16.641 1.00 85.06 283 THR A N 1
ATOM 1953 C CA . THR A 1 283 ? 3.941 1.886 -17.909 1.00 85.06 283 THR A CA 1
ATOM 1954 C C . THR A 1 283 ? 5.440 1.799 -17.713 1.00 85.06 283 THR A C 1
ATOM 1956 O O . THR A 1 283 ? 5.976 2.311 -16.729 1.00 85.06 283 THR A O 1
ATOM 1959 N N . ASP A 1 284 ? 6.132 1.214 -18.689 1.00 84.12 284 ASP A N 1
ATOM 1960 C CA . ASP A 1 284 ? 7.588 1.240 -18.704 1.00 84.12 284 ASP A CA 1
ATOM 1961 C C . ASP A 1 284 ? 8.098 2.697 -18.670 1.00 84.12 284 ASP A C 1
ATOM 1963 O O . ASP A 1 284 ? 7.528 3.575 -19.335 1.00 84.12 284 ASP A O 1
ATOM 1967 N N . PRO A 1 285 ? 9.149 2.983 -17.882 1.00 84.88 285 PRO A N 1
ATOM 1968 C CA . PRO A 1 285 ? 9.718 4.318 -17.808 1.00 84.88 285 PRO A CA 1
ATOM 1969 C C . PRO A 1 285 ? 10.369 4.692 -19.150 1.00 84.88 285 PRO A C 1
ATOM 1971 O O . PRO A 1 285 ? 11.029 3.848 -19.769 1.00 84.88 285 PRO A O 1
ATOM 1974 N N . PRO A 1 286 ? 10.241 5.951 -19.611 1.00 85.94 286 PRO A N 1
ATOM 1975 C CA . PRO A 1 286 ? 10.954 6.416 -20.793 1.00 85.94 286 PRO A CA 1
ATOM 1976 C C . PRO A 1 286 ? 12.474 6.199 -20.661 1.00 85.94 286 PRO A C 1
ATOM 1978 O O . PRO A 1 286 ? 13.036 6.423 -19.583 1.00 85.94 286 PRO A O 1
ATOM 1981 N N . PRO A 1 287 ? 13.182 5.799 -21.735 1.00 86.31 287 PRO A N 1
ATOM 1982 C CA . PRO A 1 287 ? 14.630 5.624 -21.682 1.00 86.31 287 PRO A CA 1
ATOM 1983 C C . PRO A 1 287 ? 15.343 6.903 -21.224 1.00 86.31 287 PRO A C 1
ATOM 1985 O O . PRO A 1 287 ? 15.182 7.960 -21.829 1.00 86.31 287 PRO A O 1
ATOM 1988 N N . GLY A 1 288 ? 16.163 6.796 -20.175 1.00 82.88 288 GLY A N 1
ATOM 1989 C CA . GLY A 1 288 ? 16.918 7.922 -19.614 1.00 82.88 288 GLY A CA 1
ATOM 1990 C C . GLY A 1 288 ? 16.175 8.749 -18.560 1.00 82.88 288 GLY A C 1
ATOM 1991 O O . GLY A 1 288 ? 16.790 9.634 -17.967 1.00 82.88 288 GLY A O 1
ATOM 1992 N N . ASP A 1 289 ? 14.904 8.453 -18.273 1.00 81.88 289 ASP A N 1
ATOM 1993 C CA . ASP A 1 289 ? 14.165 9.090 -17.181 1.00 81.88 289 ASP A CA 1
ATOM 1994 C C . ASP A 1 289 ? 14.416 8.351 -15.857 1.00 81.88 289 ASP A C 1
ATOM 1996 O O . ASP A 1 289 ? 13.785 7.342 -15.535 1.00 81.88 289 ASP A O 1
ATOM 2000 N N . ALA A 1 290 ? 15.378 8.854 -15.082 1.00 80.44 290 ALA A N 1
ATOM 2001 C CA . ALA A 1 290 ? 15.749 8.267 -13.799 1.00 80.44 290 ALA A CA 1
ATOM 2002 C C . ALA A 1 290 ? 14.616 8.339 -12.760 1.00 80.44 290 ALA A C 1
ATOM 2004 O O . ALA A 1 290 ? 14.477 7.421 -11.954 1.00 80.44 290 ALA A O 1
ATOM 2005 N N . ALA A 1 291 ? 13.789 9.390 -12.779 1.00 79.88 291 ALA A N 1
ATOM 2006 C CA . ALA A 1 291 ? 12.697 9.544 -11.821 1.00 79.88 291 ALA A CA 1
ATOM 2007 C C . ALA A 1 291 ? 11.576 8.534 -12.101 1.00 79.88 291 ALA A C 1
ATOM 2009 O O . ALA A 1 291 ? 11.118 7.852 -11.181 1.00 79.88 291 ALA A O 1
ATOM 2010 N N . ALA A 1 292 ? 11.199 8.378 -13.373 1.00 82.75 292 ALA A N 1
ATOM 2011 C CA . ALA A 1 292 ? 10.254 7.350 -13.799 1.00 82.75 292 ALA A CA 1
ATOM 2012 C C . ALA A 1 292 ? 10.791 5.938 -13.518 1.00 82.75 292 ALA A C 1
ATOM 2014 O O . ALA A 1 292 ? 10.044 5.073 -13.067 1.00 82.75 292 ALA A O 1
ATOM 2015 N N . ALA A 1 293 ? 12.090 5.696 -13.730 1.00 83.19 293 ALA A N 1
ATOM 2016 C CA . ALA A 1 293 ? 12.709 4.405 -13.434 1.00 83.19 293 ALA A CA 1
ATOM 2017 C C . ALA A 1 293 ? 12.686 4.064 -11.935 1.00 83.19 293 ALA A C 1
ATOM 2019 O O . ALA A 1 293 ? 12.412 2.919 -11.573 1.00 83.19 293 ALA A O 1
ATOM 2020 N N . VAL A 1 294 ? 12.920 5.049 -11.060 1.00 83.25 294 VAL A N 1
ATOM 2021 C CA . VAL A 1 294 ? 12.786 4.865 -9.607 1.00 83.25 294 VAL A CA 1
ATOM 2022 C C . VAL A 1 294 ? 11.335 4.553 -9.238 1.00 83.25 294 VAL A C 1
ATOM 2024 O O . VAL A 1 294 ? 11.097 3.595 -8.506 1.00 83.25 294 VAL A O 1
ATOM 2027 N N . LEU A 1 295 ? 10.356 5.275 -9.791 1.00 84.69 295 LEU A N 1
ATOM 2028 C CA . LEU A 1 295 ? 8.939 4.985 -9.549 1.00 84.69 295 LEU A CA 1
ATO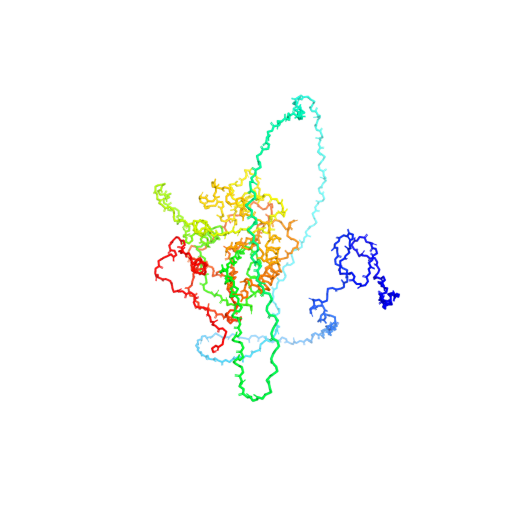M 2029 C C . LEU A 1 295 ? 8.534 3.581 -10.037 1.00 84.69 295 LEU A C 1
ATOM 2031 O O . LEU A 1 295 ? 7.878 2.840 -9.305 1.00 84.69 295 LEU A O 1
ATOM 2035 N N . ALA A 1 296 ? 8.995 3.171 -11.219 1.00 86.31 296 ALA A N 1
ATOM 2036 C CA . ALA A 1 296 ? 8.764 1.830 -11.762 1.00 86.31 296 ALA A CA 1
ATOM 2037 C C . ALA A 1 296 ? 9.405 0.714 -10.925 1.00 86.31 296 ALA A C 1
ATOM 2039 O O . ALA A 1 296 ? 8.955 -0.430 -10.957 1.00 86.31 296 ALA A O 1
ATOM 2040 N N . SER A 1 297 ? 10.455 1.026 -10.161 1.00 85.81 297 SER A N 1
ATOM 2041 C CA . SER A 1 297 ? 11.115 0.059 -9.278 1.00 85.81 297 SER A CA 1
ATOM 2042 C C . SER A 1 297 ? 10.370 -0.203 -7.963 1.00 85.81 297 SER A C 1
ATOM 2044 O O . SER A 1 297 ? 10.733 -1.126 -7.237 1.00 85.81 297 SER A O 1
ATOM 2046 N N . ARG A 1 298 ? 9.310 0.563 -7.682 1.00 87.06 298 ARG A N 1
ATOM 2047 C CA . ARG A 1 298 ? 8.495 0.444 -6.462 1.00 87.06 298 ARG A CA 1
ATOM 2048 C C . ARG A 1 298 ? 6.998 0.268 -6.723 1.00 87.06 298 ARG A C 1
ATOM 2050 O O . ARG A 1 298 ? 6.304 -0.295 -5.884 1.00 87.06 298 ARG A O 1
ATOM 2057 N N . SER A 1 299 ? 6.504 0.718 -7.879 1.00 90.06 299 SER A N 1
ATOM 2058 C CA . SER A 1 299 ? 5.104 0.561 -8.277 1.00 90.06 299 SER A CA 1
ATOM 2059 C C . SER A 1 299 ? 4.858 -0.823 -8.891 1.00 90.06 299 SER A C 1
ATOM 2061 O O . SER A 1 299 ? 5.401 -1.111 -9.960 1.00 90.06 299 SER A O 1
ATOM 2063 N N . PRO A 1 300 ? 4.021 -1.682 -8.283 1.00 93.06 300 PRO A N 1
ATOM 2064 C CA . PRO A 1 300 ? 3.740 -3.012 -8.823 1.00 93.06 300 PRO A CA 1
ATOM 2065 C C . PRO A 1 300 ? 2.841 -2.987 -10.069 1.00 93.06 300 PRO A C 1
ATOM 2067 O O . PRO A 1 300 ? 2.851 -3.938 -10.849 1.00 93.06 300 PRO A O 1
ATOM 2070 N N . PHE A 1 301 ? 2.068 -1.918 -10.287 1.00 91.50 301 PHE A N 1
ATOM 2071 C CA . PHE A 1 301 ? 0.997 -1.901 -11.290 1.00 91.50 301 PHE A CA 1
ATOM 2072 C C . PHE A 1 301 ? 1.508 -2.007 -12.728 1.00 91.50 301 PHE A C 1
ATOM 2074 O O . PHE A 1 301 ? 0.929 -2.740 -13.523 1.00 91.50 301 PHE A O 1
ATOM 2081 N N . GLY A 1 302 ? 2.654 -1.393 -13.042 1.00 86.44 302 GLY A N 1
ATOM 2082 C CA . GLY A 1 302 ? 3.301 -1.551 -14.349 1.00 86.44 302 GLY A CA 1
ATOM 2083 C C . GLY A 1 302 ? 3.794 -2.976 -14.650 1.00 86.44 302 GLY A C 1
ATOM 2084 O O . GLY A 1 302 ? 4.101 -3.285 -15.802 1.00 86.44 302 GLY A O 1
ATOM 2085 N N . ARG A 1 303 ? 3.864 -3.863 -13.645 1.00 87.38 303 ARG A N 1
ATOM 2086 C CA . ARG A 1 303 ? 4.233 -5.282 -13.813 1.00 87.38 303 ARG A CA 1
ATOM 2087 C C . ARG A 1 303 ? 3.042 -6.226 -13.910 1.00 87.38 303 ARG A C 1
ATOM 2089 O O . ARG A 1 303 ? 3.222 -7.382 -14.294 1.00 87.38 303 ARG A O 1
ATOM 2096 N N . ILE A 1 304 ? 1.845 -5.753 -13.587 1.00 88.62 304 ILE A N 1
ATOM 2097 C CA . ILE A 1 304 ? 0.621 -6.538 -13.691 1.00 88.62 304 ILE A CA 1
ATOM 2098 C C . ILE A 1 304 ? 0.103 -6.382 -15.120 1.00 88.62 304 ILE A C 1
ATOM 2100 O O . ILE A 1 304 ? -0.304 -5.300 -15.535 1.00 88.62 304 ILE A O 1
ATOM 2104 N N . ALA A 1 305 ? 0.167 -7.466 -15.895 1.00 83.56 305 ALA A N 1
ATOM 2105 C CA . ALA A 1 305 ? -0.009 -7.418 -17.345 1.00 83.56 305 ALA A CA 1
ATOM 2106 C C . ALA A 1 305 ? -1.340 -6.785 -17.785 1.00 83.56 305 ALA A C 1
ATOM 2108 O O . ALA A 1 305 ? -1.320 -5.968 -18.703 1.00 83.56 305 ALA A O 1
ATOM 2109 N N . ALA A 1 306 ? -2.453 -7.117 -17.120 1.00 82.62 306 ALA A N 1
ATOM 2110 C CA . ALA A 1 306 ? -3.767 -6.555 -17.437 1.00 82.62 306 ALA A CA 1
ATOM 2111 C C . ALA A 1 306 ? -3.858 -5.055 -17.122 1.00 82.62 306 ALA A C 1
ATOM 2113 O O . ALA A 1 306 ? -4.367 -4.274 -17.916 1.00 82.62 306 ALA A O 1
ATOM 2114 N N . LEU A 1 307 ? -3.273 -4.620 -16.003 1.00 85.88 307 LEU A N 1
ATOM 2115 C CA . LEU A 1 307 ? -3.302 -3.212 -15.597 1.00 85.88 307 LEU A CA 1
ATOM 2116 C C . LEU A 1 307 ? -2.405 -2.326 -16.466 1.00 85.88 307 LEU A C 1
ATOM 2118 O O . LEU A 1 307 ? -2.613 -1.119 -16.529 1.00 85.88 307 LEU A O 1
ATOM 2122 N N . ARG A 1 308 ? -1.413 -2.913 -17.143 1.00 81.81 308 ARG A N 1
ATOM 2123 C CA . ARG A 1 308 ? -0.514 -2.185 -18.047 1.00 81.81 308 ARG A CA 1
ATOM 2124 C C . ARG A 1 308 ? -1.186 -1.794 -19.365 1.00 81.81 308 ARG A C 1
ATOM 2126 O O . ARG A 1 308 ? -0.763 -0.825 -19.990 1.00 81.81 308 ARG A O 1
ATOM 2133 N N . THR A 1 309 ? -2.151 -2.584 -19.836 1.00 73.25 309 THR A N 1
ATOM 2134 C CA . THR A 1 309 ? -2.826 -2.345 -21.123 1.00 73.25 309 THR A CA 1
ATOM 2135 C C . THR A 1 309 ? -4.087 -1.508 -20.998 1.00 73.25 309 THR A C 1
ATOM 2137 O O . THR A 1 309 ? -4.513 -0.930 -21.995 1.00 73.25 309 THR A O 1
ATOM 2140 N N . ASP A 1 310 ? -4.652 -1.436 -19.797 1.00 70.94 310 ASP A N 1
ATOM 2141 C CA . ASP A 1 310 ? -5.928 -0.786 -19.546 1.00 70.94 310 ASP A CA 1
ATOM 2142 C C . ASP A 1 310 ? -5.725 0.601 -18.922 1.00 70.94 310 ASP A C 1
ATOM 2144 O O . ASP A 1 310 ? -4.861 0.801 -18.065 1.00 70.94 310 ASP A O 1
ATOM 2148 N N . ASP A 1 311 ? -6.600 1.551 -19.267 1.00 82.62 311 ASP A N 1
ATOM 2149 C CA . ASP A 1 311 ? -6.634 2.884 -18.641 1.00 82.62 311 ASP A CA 1
ATOM 2150 C C . ASP A 1 311 ? -6.939 2.818 -17.128 1.00 82.62 311 ASP A C 1
ATOM 2152 O O . ASP A 1 311 ? -6.805 3.816 -16.418 1.00 82.62 311 ASP A O 1
ATOM 2156 N N . ALA A 1 312 ? -7.306 1.636 -16.615 1.00 85.44 312 ALA A N 1
ATOM 2157 C CA . ALA A 1 312 ? -7.585 1.369 -15.209 1.00 85.44 312 ALA A CA 1
ATOM 2158 C C . ALA A 1 312 ? -6.417 1.750 -14.289 1.00 85.44 312 ALA A C 1
ATOM 2160 O O . ALA A 1 312 ? -6.648 2.331 -13.232 1.00 85.44 312 ALA A O 1
ATOM 2161 N N . CYS A 1 313 ? -5.164 1.488 -14.682 1.00 88.38 313 CYS A N 1
ATOM 2162 C CA . CYS A 1 313 ? -4.030 1.886 -13.846 1.00 88.38 313 CYS A CA 1
ATOM 2163 C C . CYS A 1 313 ? -3.864 3.407 -13.801 1.00 88.38 313 CYS A C 1
ATOM 2165 O O . CYS A 1 313 ? -3.700 3.987 -12.725 1.00 88.38 313 CYS A O 1
ATOM 2167 N N . THR A 1 314 ? -3.935 4.065 -14.960 1.00 86.69 314 THR A N 1
ATOM 2168 C CA . THR A 1 314 ? -3.778 5.520 -15.052 1.00 86.69 314 THR A CA 1
ATOM 2169 C C . THR A 1 314 ? -4.912 6.254 -14.341 1.00 86.69 314 THR A C 1
ATOM 2171 O O . THR A 1 314 ? -4.642 7.221 -13.636 1.00 86.69 314 THR A O 1
ATOM 2174 N N . GLY A 1 315 ? -6.155 5.786 -14.481 1.00 86.06 315 GLY A N 1
ATOM 2175 C CA . GLY A 1 315 ? -7.320 6.338 -13.785 1.00 86.06 315 GLY A CA 1
ATOM 2176 C C . GLY A 1 315 ? -7.406 5.956 -12.305 1.00 86.06 315 GLY A C 1
ATOM 2177 O O . GLY A 1 315 ? -8.097 6.631 -11.552 1.00 86.06 315 GLY A O 1
ATOM 2178 N N . GLY A 1 316 ? -6.712 4.896 -11.887 1.00 87.06 316 GLY A N 1
ATOM 2179 C CA . GLY A 1 316 ? -6.681 4.416 -10.507 1.00 87.06 316 GLY A CA 1
ATOM 2180 C C . GLY A 1 316 ? -5.517 4.947 -9.670 1.00 87.06 316 GLY A C 1
ATOM 2181 O O . GLY A 1 316 ? -5.490 4.677 -8.475 1.00 87.06 316 GLY A O 1
ATOM 2182 N N . THR A 1 317 ? -4.553 5.672 -10.249 1.00 91.06 317 THR A N 1
ATOM 2183 C CA . THR A 1 317 ? -3.344 6.136 -9.541 1.00 91.06 317 THR A CA 1
ATOM 2184 C C . THR A 1 317 ? -3.400 7.633 -9.234 1.00 91.06 317 THR A C 1
ATOM 2186 O O . THR A 1 317 ? -3.502 8.456 -10.142 1.00 91.06 317 THR A O 1
ATOM 2189 N N . PHE A 1 318 ? -3.246 7.985 -7.959 1.00 92.38 318 PHE A N 1
ATOM 2190 C CA . PHE A 1 318 ? -3.401 9.334 -7.414 1.00 92.38 318 PHE A CA 1
ATOM 2191 C C . PHE A 1 318 ? -2.213 9.747 -6.531 1.00 92.38 318 PHE A C 1
ATOM 2193 O O . PHE A 1 318 ? -1.335 8.942 -6.197 1.00 92.38 318 PHE A O 1
ATOM 2200 N N . SER A 1 319 ? -2.166 11.030 -6.159 1.00 91.62 319 SER A N 1
ATOM 2201 C CA . SER A 1 319 ? -1.208 11.527 -5.168 1.00 91.62 319 SER A CA 1
ATOM 2202 C C . SER A 1 319 ? -1.591 11.076 -3.765 1.00 91.62 319 SER A C 1
ATOM 2204 O O . SER A 1 319 ? -2.757 10.819 -3.478 1.00 91.62 319 SER A O 1
ATOM 2206 N N . LEU A 1 320 ? -0.613 11.015 -2.861 1.00 91.75 320 LEU A N 1
ATOM 2207 C CA . LEU A 1 320 ? -0.906 10.729 -1.456 1.00 91.75 320 LEU A CA 1
ATOM 2208 C C . LEU A 1 320 ? -1.818 11.788 -0.811 1.00 91.75 320 LEU A C 1
ATOM 2210 O O . LEU A 1 320 ? -2.586 11.457 0.078 1.00 91.75 320 LEU A O 1
ATOM 2214 N N . GLU A 1 321 ? -1.779 13.040 -1.271 1.00 89.56 321 GLU A N 1
ATOM 2215 C CA . GLU A 1 321 ? -2.693 14.090 -0.794 1.00 89.56 321 GLU A CA 1
ATOM 2216 C C . GLU A 1 321 ? -4.164 13.714 -1.035 1.00 89.56 321 GLU A C 1
ATOM 2218 O O . GLU A 1 321 ? -4.993 13.898 -0.149 1.00 89.56 321 GLU A O 1
ATOM 2223 N N . THR A 1 322 ? -4.467 13.086 -2.179 1.00 92.25 322 THR A N 1
ATOM 2224 C CA . THR A 1 322 ? -5.817 12.597 -2.492 1.00 92.25 322 THR A CA 1
ATOM 2225 C C . THR A 1 322 ? -6.292 11.532 -1.506 1.00 92.25 322 THR A C 1
ATOM 2227 O O . THR A 1 322 ? -7.477 11.491 -1.214 1.00 92.25 322 THR A O 1
ATOM 2230 N N . LEU A 1 323 ? -5.400 10.710 -0.934 1.00 93.00 323 LEU A N 1
ATOM 2231 C CA . LEU A 1 323 ? -5.792 9.748 0.104 1.00 93.00 323 LEU A CA 1
ATOM 2232 C C . LEU A 1 323 ? -6.368 10.465 1.327 1.00 93.00 323 LEU A C 1
ATOM 2234 O O . LEU A 1 323 ? -7.398 10.054 1.848 1.00 93.00 323 LEU A O 1
ATOM 2238 N N . THR A 1 324 ? -5.716 11.534 1.783 1.00 87.94 324 THR A N 1
ATOM 2239 C CA . THR A 1 324 ? -6.184 12.307 2.940 1.00 87.94 324 THR A CA 1
ATOM 2240 C C . THR A 1 324 ? -7.545 12.943 2.665 1.00 87.94 324 THR A C 1
ATOM 2242 O O . THR A 1 324 ? -8.414 12.924 3.537 1.00 87.94 324 THR A O 1
ATOM 2245 N N . ASP A 1 325 ? -7.750 13.462 1.452 1.00 90.00 325 ASP A N 1
ATOM 2246 C CA . ASP A 1 325 ? -9.030 14.040 1.030 1.00 90.00 325 ASP A CA 1
ATOM 2247 C C . ASP A 1 325 ? -10.133 12.970 0.924 1.00 90.00 325 ASP A C 1
ATOM 2249 O O . ASP A 1 325 ? -11.256 13.182 1.388 1.00 90.00 325 ASP A O 1
ATOM 2253 N N . ASP A 1 326 ? -9.812 11.795 0.375 1.00 91.31 326 ASP A N 1
ATOM 2254 C CA . ASP A 1 326 ? -10.736 10.662 0.263 1.00 91.31 326 ASP A CA 1
ATOM 2255 C C . ASP A 1 326 ? -11.188 10.181 1.647 1.00 91.31 326 ASP A C 1
ATOM 2257 O O . ASP A 1 326 ? -12.381 10.017 1.892 1.00 91.31 326 ASP A O 1
ATOM 2261 N N . VAL A 1 327 ? -10.237 10.024 2.571 1.00 92.38 327 VAL A N 1
ATOM 2262 C CA . VAL A 1 327 ? -10.489 9.593 3.954 1.00 92.38 327 VAL A CA 1
ATOM 2263 C C . VAL A 1 327 ? -11.295 10.634 4.734 1.00 92.38 327 VAL A C 1
ATOM 2265 O O . VAL A 1 327 ? -12.152 10.279 5.534 1.00 92.38 327 VAL A O 1
ATOM 2268 N N . SER A 1 328 ? -11.052 11.925 4.498 1.00 88.12 328 SER A N 1
ATOM 2269 C CA . SER A 1 328 ? -11.757 13.001 5.210 1.00 88.12 328 SER A CA 1
ATOM 2270 C C . SER A 1 328 ? -13.170 13.252 4.681 1.00 88.12 328 SER A C 1
ATOM 2272 O O . SER A 1 328 ? -14.013 13.768 5.413 1.00 88.12 328 SER A O 1
ATOM 2274 N N . SER A 1 329 ? -13.420 12.960 3.401 1.00 85.44 329 SER A N 1
ATOM 2275 C CA . SER A 1 329 ? -14.714 13.211 2.759 1.00 85.44 329 SER A CA 1
ATOM 2276 C C . SER A 1 329 ? -15.704 12.059 2.915 1.00 85.44 329 SER A C 1
ATOM 2278 O O . SER A 1 329 ? -16.903 12.318 2.909 1.00 85.44 329 SER A O 1
ATOM 2280 N N . GLY A 1 330 ? -15.234 10.812 3.028 1.00 73.69 330 GLY A N 1
ATOM 2281 C CA . GLY A 1 330 ? -16.061 9.602 3.174 1.00 73.69 330 GLY A CA 1
ATOM 2282 C C . GLY A 1 330 ? -16.902 9.223 1.942 1.00 73.69 330 GLY A C 1
ATOM 2283 O O . GLY A 1 330 ? -17.280 8.071 1.765 1.00 73.69 330 GLY A O 1
ATOM 2284 N N . GLU A 1 331 ? -17.164 10.152 1.018 1.00 72.56 331 GLU A N 1
ATOM 2285 C CA . GLU A 1 331 ? -18.102 9.942 -0.095 1.00 72.56 331 GLU A CA 1
ATOM 2286 C C . GLU A 1 331 ? -17.552 9.082 -1.248 1.00 72.56 331 GLU A C 1
ATOM 2288 O O . GLU A 1 331 ? -18.319 8.649 -2.109 1.00 72.56 331 GLU A O 1
ATOM 2293 N N . THR A 1 332 ? -16.234 8.849 -1.328 1.00 73.75 332 THR A N 1
ATOM 2294 C CA . THR A 1 332 ? -15.628 8.219 -2.523 1.00 73.75 332 THR A CA 1
ATOM 2295 C C . THR A 1 332 ? -14.516 7.210 -2.248 1.00 73.75 332 THR A C 1
ATOM 2297 O O . THR A 1 332 ? -13.720 6.907 -3.147 1.00 73.75 332 THR A O 1
ATOM 2300 N N . LEU A 1 333 ? -14.454 6.659 -1.035 1.00 89.25 333 LEU A N 1
ATOM 2301 C CA . LEU A 1 333 ? -13.429 5.676 -0.706 1.00 89.25 333 LEU A CA 1
ATOM 2302 C C . LEU A 1 333 ? -13.601 4.406 -1.557 1.00 89.25 333 LEU A C 1
ATOM 2304 O O . LEU A 1 333 ? -14.709 3.878 -1.670 1.00 89.25 333 LEU A O 1
ATOM 2308 N N . PRO A 1 334 ? -12.524 3.909 -2.196 1.00 93.88 334 PRO A N 1
ATOM 2309 C CA . PRO A 1 334 ? -12.594 2.653 -2.935 1.00 93.88 334 PRO A CA 1
ATOM 2310 C C . PRO A 1 334 ? -12.844 1.474 -1.986 1.00 93.88 334 PRO A C 1
ATOM 2312 O O . PRO A 1 334 ? -12.754 1.649 -0.788 1.00 93.88 334 PRO A O 1
ATOM 2315 N N . SER A 1 335 ? -13.075 0.246 -2.447 1.00 95.88 335 SER A N 1
ATOM 2316 C CA . SER A 1 335 ? -13.010 -0.903 -1.519 1.00 95.88 335 SER A CA 1
ATOM 2317 C C . SER A 1 335 ? -11.560 -1.197 -1.093 1.00 95.88 335 SER A C 1
ATOM 2319 O O . SER A 1 335 ? -11.304 -1.693 0.001 1.00 95.88 335 SER A O 1
ATOM 2321 N N . PHE A 1 336 ? -10.587 -0.897 -1.960 1.00 97.50 336 PHE A N 1
ATOM 2322 C CA . PHE A 1 336 ? -9.167 -1.165 -1.723 1.00 97.50 336 PHE A CA 1
ATOM 2323 C C . PHE A 1 336 ? -8.280 0.038 -2.047 1.00 97.50 336 PHE A C 1
ATOM 2325 O O . PHE A 1 336 ? -8.321 0.578 -3.154 1.00 97.50 336 PHE A O 1
ATOM 2332 N N . SER A 1 337 ? -7.409 0.393 -1.109 1.00 97.62 337 SER A N 1
ATOM 2333 C CA . SER A 1 337 ? -6.442 1.482 -1.224 1.00 97.62 337 SER A CA 1
ATOM 2334 C C . SER A 1 337 ? -5.018 0.945 -1.096 1.00 97.62 337 SER A C 1
ATOM 2336 O O . SER A 1 337 ? -4.676 0.328 -0.090 1.00 97.62 337 SER A O 1
ATOM 2338 N N . TYR A 1 338 ? -4.151 1.205 -2.074 1.00 97.62 338 TYR A N 1
ATOM 2339 C CA . TYR A 1 338 ? -2.738 0.808 -2.030 1.00 97.62 338 TYR A CA 1
ATOM 2340 C C . TYR A 1 338 ? -1.811 2.022 -2.064 1.00 97.62 338 TYR A C 1
ATOM 2342 O O . TYR A 1 338 ? -1.733 2.709 -3.080 1.00 97.62 338 TYR A O 1
ATOM 2350 N N . ALA A 1 339 ? -1.055 2.268 -0.999 1.00 96.75 339 ALA A N 1
ATOM 2351 C CA . ALA A 1 339 ? -0.112 3.380 -0.932 1.00 96.75 339 ALA A CA 1
ATOM 2352 C C . ALA A 1 339 ? 1.339 2.906 -1.112 1.00 96.75 339 ALA A C 1
ATOM 2354 O O . ALA A 1 339 ? 1.812 2.037 -0.382 1.00 96.75 339 ALA A O 1
ATOM 2355 N N . THR A 1 340 ? 2.061 3.514 -2.056 1.00 94.44 340 THR A N 1
ATOM 2356 C CA . THR A 1 340 ? 3.512 3.339 -2.236 1.00 94.44 340 THR A CA 1
ATOM 2357 C C . THR A 1 340 ? 4.242 4.517 -1.607 1.00 94.44 340 THR A C 1
ATOM 2359 O O . THR A 1 340 ? 4.165 5.634 -2.130 1.00 94.44 340 THR A O 1
ATOM 2362 N N . LEU A 1 341 ? 4.956 4.266 -0.508 1.00 93.38 341 LEU A N 1
ATOM 2363 C CA . LEU A 1 341 ? 5.597 5.305 0.301 1.00 93.38 341 LEU A CA 1
ATOM 2364 C C . LEU A 1 341 ? 7.107 5.075 0.441 1.00 93.38 341 LEU A C 1
ATOM 2366 O O . LEU A 1 341 ? 7.575 3.948 0.626 1.00 93.38 341 LEU A O 1
ATOM 2370 N N . GLY A 1 342 ? 7.869 6.165 0.423 1.00 89.81 342 GLY A N 1
ATOM 2371 C CA . GLY A 1 342 ? 9.309 6.178 0.635 1.00 89.81 342 GLY A CA 1
ATOM 2372 C C . GLY A 1 342 ? 10.124 5.906 -0.630 1.00 89.81 342 GLY A C 1
ATOM 2373 O O . GLY A 1 342 ? 9.878 6.453 -1.706 1.00 89.81 342 GLY A O 1
ATOM 2374 N N . GLY A 1 343 ? 11.151 5.075 -0.491 1.00 84.44 343 GLY A N 1
ATOM 2375 C CA . GLY A 1 343 ? 12.146 4.812 -1.525 1.00 84.44 343 GLY A CA 1
ATOM 2376 C C . GLY A 1 343 ? 13.333 5.774 -1.481 1.00 84.44 343 GLY A C 1
ATOM 2377 O O . GLY A 1 343 ? 13.515 6.554 -0.547 1.00 84.44 343 GLY A O 1
ATOM 2378 N N . CYS A 1 344 ? 14.176 5.681 -2.508 1.00 75.25 344 CYS A N 1
ATOM 2379 C CA . CYS A 1 344 ? 15.453 6.398 -2.583 1.00 75.25 344 CYS A CA 1
ATOM 2380 C C . CYS A 1 344 ? 15.460 7.592 -3.542 1.00 75.25 344 CYS A C 1
ATOM 2382 O O . CYS A 1 344 ? 16.529 8.108 -3.874 1.00 75.25 344 CYS A O 1
ATOM 2384 N N . ALA A 1 345 ? 14.287 8.031 -4.004 1.00 63.00 345 ALA A N 1
ATOM 2385 C CA . ALA A 1 345 ? 14.181 9.223 -4.836 1.00 63.00 345 ALA A CA 1
ATOM 2386 C C . ALA A 1 345 ? 14.693 10.460 -4.079 1.00 63.00 345 ALA A C 1
ATOM 2388 O O . ALA A 1 345 ? 14.518 10.581 -2.865 1.00 63.00 345 ALA A O 1
ATOM 2389 N N . ALA A 1 346 ? 15.327 11.386 -4.805 1.00 50.72 346 ALA A N 1
ATOM 2390 C CA . ALA A 1 346 ? 15.823 12.622 -4.218 1.00 50.72 346 ALA A CA 1
ATOM 2391 C C . ALA A 1 346 ? 14.669 13.375 -3.518 1.00 50.72 346 ALA A C 1
ATOM 2393 O O . ALA A 1 346 ? 13.598 13.531 -4.110 1.00 50.72 346 ALA A O 1
ATOM 2394 N N . PRO A 1 347 ? 14.878 13.867 -2.283 1.00 46.22 347 PRO A N 1
ATOM 2395 C CA . PRO A 1 347 ? 13.843 14.435 -1.413 1.00 46.22 347 PRO A CA 1
ATOM 2396 C C . PRO A 1 347 ? 13.250 15.759 -1.911 1.00 46.22 347 PRO A C 1
ATOM 2398 O O . PRO A 1 347 ? 12.520 16.411 -1.174 1.00 46.22 347 PRO A O 1
ATOM 2401 N N . GLU A 1 348 ? 13.518 16.174 -3.151 1.00 51.38 348 GLU A N 1
ATOM 2402 C CA . GLU A 1 348 ? 13.000 17.429 -3.703 1.00 51.38 348 GLU A CA 1
ATOM 2403 C C . GLU A 1 348 ? 11.464 17.496 -3.701 1.00 51.38 348 GLU A C 1
ATOM 2405 O O . GLU A 1 348 ? 10.909 18.586 -3.801 1.00 51.38 348 GLU A O 1
ATOM 2410 N N . ARG A 1 349 ? 10.773 16.354 -3.552 1.00 56.62 349 ARG A N 1
ATOM 2411 C CA . ARG A 1 349 ? 9.303 16.277 -3.531 1.00 56.62 349 ARG A CA 1
ATOM 2412 C C . ARG A 1 349 ? 8.681 15.889 -2.186 1.00 56.62 349 ARG A C 1
ATOM 2414 O O . ARG A 1 349 ? 7.500 16.143 -2.002 1.00 56.62 349 ARG A O 1
ATOM 2421 N N . SER A 1 350 ? 9.446 15.335 -1.242 1.00 57.53 350 SER A N 1
ATOM 2422 C CA . SER A 1 350 ? 8.931 14.944 0.079 1.00 57.53 350 SER A CA 1
ATOM 2423 C C . SER A 1 350 ? 9.542 15.823 1.163 1.00 57.53 350 SER A C 1
ATOM 2425 O O . SER A 1 350 ? 10.657 15.581 1.623 1.00 57.53 350 SER A O 1
ATOM 2427 N N . VAL A 1 351 ? 8.807 16.855 1.583 1.00 64.94 351 VAL A N 1
ATOM 2428 C CA . VAL A 1 351 ? 9.229 17.749 2.680 1.00 64.94 351 VAL A CA 1
ATOM 2429 C C . VAL A 1 351 ? 9.103 17.053 4.045 1.00 64.94 351 VAL A C 1
ATOM 2431 O O . VAL A 1 351 ? 9.759 17.446 5.011 1.00 64.94 351 VAL A O 1
ATOM 2434 N N . VAL A 1 352 ? 8.278 16.005 4.124 1.00 82.62 352 VAL A N 1
ATOM 2435 C CA . VAL A 1 352 ? 7.992 15.247 5.345 1.00 82.62 352 VAL A CA 1
ATOM 2436 C C . VAL A 1 352 ? 8.872 13.998 5.398 1.00 82.62 352 VAL A C 1
ATOM 2438 O O . VAL A 1 352 ? 9.144 13.357 4.383 1.00 82.62 352 VAL A O 1
ATOM 2441 N N . ALA A 1 353 ? 9.362 13.654 6.587 1.00 88.69 353 ALA A N 1
ATOM 2442 C CA . ALA A 1 353 ? 10.087 12.409 6.782 1.00 88.69 353 ALA A CA 1
ATOM 2443 C C . ALA A 1 353 ? 9.132 11.211 6.688 1.00 88.69 353 ALA A C 1
ATOM 2445 O O . ALA A 1 353 ? 8.057 11.253 7.274 1.00 88.69 353 ALA A O 1
ATOM 2446 N N . LEU A 1 354 ? 9.556 10.115 6.045 1.00 91.69 354 LEU A N 1
ATOM 2447 C CA . LEU A 1 354 ? 8.720 8.916 5.870 1.00 91.69 354 LEU A CA 1
ATOM 2448 C C . LEU A 1 354 ? 8.040 8.434 7.174 1.00 91.69 354 LEU A C 1
ATOM 2450 O O . LEU A 1 354 ? 6.839 8.187 7.141 1.00 91.69 354 LEU A O 1
ATOM 2454 N N . PRO A 1 355 ? 8.723 8.356 8.336 1.00 94.75 355 PRO A N 1
ATOM 2455 C CA . PRO A 1 355 ? 8.053 7.974 9.579 1.00 94.75 355 PRO A CA 1
ATOM 2456 C C . PRO A 1 355 ? 6.971 8.951 10.052 1.00 94.75 355 PRO A C 1
ATOM 2458 O O . PRO A 1 355 ? 6.000 8.519 10.663 1.00 94.75 355 PRO A O 1
ATOM 2461 N N . ASP A 1 356 ? 7.123 10.254 9.799 1.00 94.44 356 ASP A N 1
ATOM 2462 C CA . ASP A 1 356 ? 6.090 11.248 10.125 1.00 94.44 356 ASP A CA 1
ATOM 2463 C C . ASP A 1 356 ? 4.915 11.096 9.145 1.00 94.44 356 ASP A C 1
ATOM 2465 O O . ASP A 1 356 ? 3.776 10.967 9.569 1.00 94.44 356 ASP A O 1
ATOM 2469 N N . GLN A 1 357 ? 5.206 10.968 7.846 1.00 93.69 357 GLN A N 1
ATOM 2470 C CA . GLN A 1 357 ? 4.206 10.781 6.792 1.00 93.69 357 GLN A CA 1
ATOM 2471 C C . GLN A 1 357 ? 3.345 9.528 7.011 1.00 93.69 357 GLN A C 1
ATOM 2473 O O . GLN A 1 357 ? 2.126 9.589 6.863 1.00 93.69 357 GLN A O 1
ATOM 2478 N N . VAL A 1 358 ? 3.957 8.398 7.381 1.00 96.56 358 VAL A N 1
ATOM 2479 C CA . VAL A 1 358 ? 3.231 7.158 7.701 1.00 96.56 358 VAL A CA 1
ATOM 2480 C C . VAL A 1 358 ? 2.382 7.336 8.955 1.00 96.56 358 VAL A C 1
ATOM 2482 O O . VAL A 1 358 ? 1.226 6.930 8.951 1.00 96.56 358 VAL A O 1
ATOM 2485 N N . SER A 1 359 ? 2.916 7.971 10.001 1.00 97.12 359 SER A N 1
ATOM 2486 C CA . SER A 1 359 ? 2.160 8.242 11.229 1.00 97.12 359 SER A CA 1
ATOM 2487 C C . SER A 1 359 ? 0.937 9.121 10.963 1.00 97.12 359 SER A C 1
ATOM 2489 O O . SER A 1 359 ? -0.149 8.802 11.442 1.00 97.12 359 SER A O 1
ATOM 2491 N N . ASP A 1 360 ? 1.097 10.193 10.187 1.00 95.38 360 ASP A N 1
ATOM 2492 C CA . ASP A 1 360 ? 0.013 11.117 9.839 1.00 95.38 360 ASP A CA 1
ATOM 2493 C C . ASP A 1 360 ? -1.046 10.419 8.970 1.00 95.38 360 ASP A C 1
ATOM 2495 O O . ASP A 1 360 ? -2.239 10.536 9.238 1.00 95.38 360 ASP A O 1
ATOM 2499 N N . THR A 1 361 ? -0.611 9.628 7.980 1.00 96.31 361 THR A N 1
ATOM 2500 C CA . THR A 1 361 ? -1.511 8.863 7.099 1.00 96.31 361 THR A CA 1
ATOM 2501 C C . THR A 1 361 ? -2.314 7.829 7.885 1.00 96.31 361 THR A C 1
ATOM 2503 O O . THR A 1 361 ? -3.527 7.739 7.721 1.00 96.31 361 THR A O 1
ATOM 2506 N N . VAL A 1 362 ? -1.656 7.057 8.758 1.00 97.69 362 VAL A N 1
ATOM 2507 C CA . VAL A 1 362 ? -2.332 6.060 9.600 1.00 97.69 362 VAL A CA 1
ATOM 2508 C C . VAL A 1 362 ? -3.307 6.740 10.551 1.00 97.69 362 VAL A C 1
ATOM 2510 O O . VAL A 1 362 ? -4.435 6.280 10.648 1.00 97.69 362 VAL A O 1
ATOM 2513 N N . THR A 1 363 ? -2.921 7.858 11.174 1.00 97.00 363 THR A N 1
ATOM 2514 C CA . THR A 1 363 ? -3.814 8.617 12.065 1.00 97.00 363 THR A CA 1
ATOM 2515 C C . THR A 1 363 ? -5.080 9.045 11.326 1.00 97.00 363 THR A C 1
ATOM 2517 O O . THR A 1 363 ? -6.174 8.729 11.785 1.00 97.00 363 THR A O 1
ATOM 2520 N N . ALA A 1 364 ? -4.939 9.670 10.150 1.00 95.75 364 ALA A N 1
ATOM 2521 C CA . ALA A 1 364 ? -6.077 10.099 9.340 1.00 95.75 364 ALA A CA 1
ATOM 2522 C C . ALA A 1 364 ? -7.011 8.930 8.988 1.00 95.75 364 ALA A C 1
ATOM 2524 O O . ALA A 1 364 ? -8.220 9.050 9.154 1.00 95.75 364 ALA A O 1
ATOM 2525 N N . ILE A 1 365 ? -6.456 7.786 8.562 1.00 97.00 365 ILE A N 1
ATOM 2526 C CA . ILE A 1 365 ? -7.250 6.586 8.262 1.00 97.00 365 ILE A CA 1
ATOM 2527 C C . ILE A 1 365 ? -7.959 6.079 9.519 1.00 97.00 365 ILE A C 1
ATOM 2529 O O . ILE A 1 365 ? -9.150 5.808 9.479 1.00 97.00 365 ILE A O 1
ATOM 2533 N N . THR A 1 366 ? -7.258 5.965 10.649 1.00 96.88 366 THR A N 1
ATOM 2534 C CA . THR A 1 366 ? -7.854 5.424 11.877 1.00 96.88 366 THR A CA 1
ATOM 2535 C C . THR A 1 366 ? -8.917 6.331 12.490 1.00 96.88 366 THR A C 1
ATOM 2537 O O . THR A 1 366 ? -9.753 5.853 13.247 1.00 96.88 366 THR A O 1
ATOM 2540 N N . GLU A 1 367 ? -8.916 7.625 12.176 1.00 95.62 367 GLU A N 1
ATOM 2541 C CA . GLU A 1 367 ? -9.963 8.566 12.588 1.00 95.62 367 GLU A CA 1
ATOM 2542 C C . GLU A 1 367 ? -11.196 8.536 11.660 1.00 95.62 367 GLU A C 1
ATOM 2544 O O . GLU A 1 367 ? -12.209 9.154 11.990 1.00 95.62 367 GLU A O 1
ATOM 2549 N N . SER A 1 368 ? -11.139 7.817 10.532 1.00 95.25 368 SER A N 1
ATOM 2550 C CA . SER A 1 368 ? -12.232 7.724 9.557 1.00 95.25 368 SER A CA 1
ATOM 2551 C C . SER A 1 368 ? -13.327 6.747 9.988 1.00 95.25 368 SER A C 1
ATOM 2553 O O . SER A 1 368 ? -13.068 5.737 10.650 1.00 95.25 368 SER A O 1
ATOM 2555 N N . THR A 1 369 ? -14.567 7.026 9.579 1.0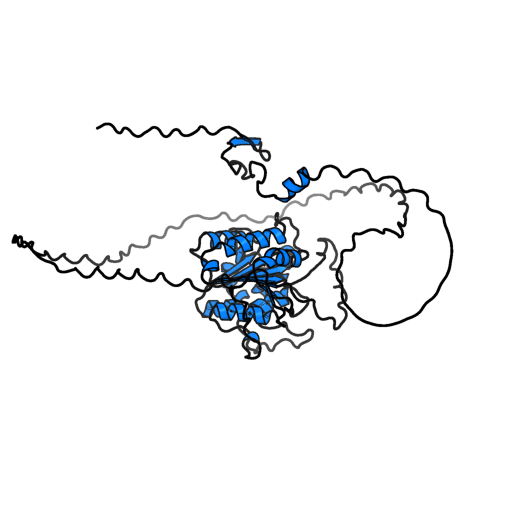0 93.38 369 THR A N 1
ATOM 2556 C CA . THR A 1 369 ? -15.734 6.175 9.865 1.00 93.38 369 THR A CA 1
ATOM 2557 C C . THR A 1 369 ? -15.553 4.771 9.288 1.00 93.38 369 THR A C 1
ATOM 2559 O O . THR A 1 369 ? -15.830 3.773 9.948 1.00 93.38 369 THR A O 1
ATOM 2562 N N . GLU A 1 370 ? -15.009 4.678 8.077 1.00 93.75 370 GLU A N 1
ATOM 2563 C CA . GLU A 1 370 ? -14.795 3.423 7.357 1.00 93.75 370 GLU A CA 1
ATOM 2564 C C . GLU A 1 370 ? -13.802 2.522 8.089 1.00 93.75 370 GLU A C 1
ATOM 2566 O O . GLU A 1 370 ? -13.987 1.305 8.115 1.00 93.75 370 GLU A O 1
ATOM 2571 N N . PHE A 1 371 ? -12.777 3.104 8.726 1.00 95.44 371 PHE A N 1
ATOM 2572 C CA . PHE A 1 371 ? -11.886 2.342 9.594 1.00 95.44 371 PHE A CA 1
ATOM 2573 C C . PHE A 1 371 ? -12.599 1.826 10.841 1.00 95.44 371 PHE A C 1
ATOM 2575 O O . PHE A 1 371 ? -12.473 0.645 11.169 1.00 95.44 371 PHE A O 1
ATOM 2582 N N . GLN A 1 372 ? -13.331 2.707 11.525 1.00 95.31 372 GLN A N 1
ATOM 2583 C CA . GLN A 1 372 ? -14.000 2.387 12.787 1.00 95.31 372 GLN A CA 1
ATOM 2584 C C . GLN A 1 372 ? -15.068 1.302 12.633 1.00 95.31 372 GLN A C 1
ATOM 2586 O O . GLN A 1 372 ? -15.264 0.514 13.556 1.00 95.31 372 GLN A O 1
ATOM 2591 N N . GLU A 1 373 ? -15.730 1.236 11.477 1.00 92.62 373 GLU A N 1
ATOM 2592 C CA . GLU A 1 373 ? -16.787 0.257 11.243 1.00 92.62 373 GLU A CA 1
ATOM 2593 C C . GLU A 1 373 ? -16.267 -1.075 10.699 1.00 92.62 373 GLU A C 1
ATOM 2595 O O . GLU A 1 373 ? -16.494 -2.107 11.326 1.00 92.62 373 GLU A O 1
ATOM 2600 N N . ASN A 1 374 ? -15.573 -1.085 9.554 1.00 91.88 374 ASN A N 1
ATOM 2601 C CA . ASN A 1 374 ? -15.216 -2.329 8.850 1.00 91.88 374 ASN A CA 1
ATOM 2602 C C . ASN A 1 374 ? -13.854 -2.265 8.138 1.00 91.88 374 ASN A C 1
ATOM 2604 O O . ASN A 1 374 ? -13.621 -2.957 7.140 1.00 91.88 374 ASN A O 1
ATOM 2608 N N . GLY A 1 375 ? -12.944 -1.425 8.623 1.00 95.25 375 GLY A N 1
ATOM 2609 C CA . GLY A 1 375 ? -11.683 -1.175 7.946 1.00 95.25 375 GLY A CA 1
ATOM 2610 C C . GLY A 1 375 ? -10.496 -1.969 8.480 1.00 95.25 375 GLY A C 1
ATOM 2611 O O . GLY A 1 375 ? -10.402 -2.313 9.660 1.00 95.25 375 GLY A O 1
ATOM 2612 N N . VAL A 1 376 ? -9.539 -2.233 7.590 1.00 97.38 376 VAL A N 1
ATOM 2613 C CA . VAL A 1 376 ? -8.252 -2.852 7.929 1.00 97.38 376 VAL A CA 1
ATOM 2614 C C . VAL A 1 376 ? -7.119 -2.039 7.323 1.00 97.38 376 VAL A C 1
ATOM 2616 O O . VAL A 1 376 ? -7.110 -1.775 6.122 1.00 97.38 376 VAL A O 1
ATOM 2619 N N . VAL A 1 377 ? -6.117 -1.697 8.132 1.00 98.38 377 VAL A N 1
ATOM 2620 C CA . VAL A 1 377 ? -4.876 -1.079 7.649 1.00 98.38 377 VAL A CA 1
ATOM 2621 C C . VAL A 1 377 ? -3.735 -2.072 7.798 1.00 98.38 377 VAL A C 1
ATOM 2623 O O . VAL A 1 377 ? -3.494 -2.599 8.881 1.00 98.38 377 VAL A O 1
ATOM 2626 N N . VAL A 1 378 ? -3.000 -2.311 6.719 1.00 98.25 378 VAL A N 1
ATOM 2627 C CA . VAL A 1 378 ? -1.785 -3.127 6.712 1.00 98.25 378 VAL A CA 1
ATOM 2628 C C . VAL A 1 378 ? -0.616 -2.227 6.346 1.00 98.25 378 VAL A C 1
ATOM 2630 O O . VAL A 1 378 ? -0.546 -1.712 5.233 1.00 98.25 378 VAL A O 1
ATOM 2633 N N . VAL A 1 379 ? 0.326 -2.054 7.269 1.00 98.38 379 VAL A N 1
ATOM 2634 C CA . VAL A 1 379 ? 1.561 -1.292 7.047 1.00 98.38 379 VAL A CA 1
ATOM 2635 C C . VAL A 1 379 ? 2.719 -2.274 7.018 1.00 98.38 379 VAL A C 1
ATOM 2637 O O . VAL A 1 379 ? 2.974 -2.948 8.013 1.00 98.38 379 VAL A O 1
ATOM 2640 N N . THR A 1 380 ? 3.421 -2.387 5.892 1.00 97.50 380 THR A N 1
ATOM 2641 C CA . THR A 1 380 ? 4.491 -3.382 5.725 1.00 97.50 380 THR A CA 1
ATOM 2642 C C . THR A 1 380 ? 5.663 -2.837 4.923 1.00 97.50 380 THR A C 1
ATOM 2644 O O . THR A 1 380 ? 5.494 -2.046 3.993 1.00 97.50 380 THR A O 1
ATOM 2647 N N . THR A 1 381 ? 6.879 -3.266 5.259 1.00 95.50 381 THR A N 1
ATOM 2648 C CA . THR A 1 381 ? 8.054 -2.962 4.437 1.00 95.50 381 THR A CA 1
ATOM 2649 C C . THR A 1 381 ? 8.144 -3.914 3.247 1.00 95.50 381 THR A C 1
ATOM 2651 O O . THR A 1 381 ? 8.156 -5.132 3.426 1.00 95.50 381 THR A O 1
ATOM 2654 N N . VAL A 1 382 ? 8.323 -3.383 2.043 1.00 93.81 382 VAL A N 1
ATOM 2655 C CA . VAL A 1 382 ? 8.560 -4.184 0.828 1.00 93.81 382 VAL A CA 1
ATOM 2656 C C . VAL A 1 382 ? 10.029 -4.222 0.413 1.00 93.81 382 VAL A C 1
ATOM 2658 O O . VAL A 1 382 ? 10.414 -5.060 -0.399 1.00 93.81 382 VAL A O 1
ATOM 2661 N N . GLY A 1 383 ? 10.880 -3.377 0.993 1.00 84.44 383 GLY A N 1
ATOM 2662 C CA . GLY A 1 383 ? 12.311 -3.373 0.709 1.00 84.44 383 GLY A CA 1
ATOM 2663 C C . GLY A 1 383 ? 13.107 -2.492 1.666 1.00 84.44 383 GLY A C 1
ATOM 2664 O O . GLY A 1 383 ? 12.666 -1.410 2.051 1.00 84.44 383 GLY A O 1
ATOM 2665 N N . ALA A 1 384 ? 14.301 -2.963 2.024 1.00 64.81 384 ALA A N 1
ATOM 2666 C CA . ALA A 1 384 ? 15.273 -2.250 2.845 1.00 64.81 384 ALA A CA 1
ATOM 2667 C C . ALA A 1 384 ? 16.492 -1.893 1.983 1.00 64.81 384 ALA A C 1
ATOM 2669 O O . ALA A 1 384 ? 17.557 -2.500 2.083 1.00 64.81 384 ALA A O 1
ATOM 2670 N N . THR A 1 385 ? 16.328 -0.948 1.062 1.00 60.22 385 THR A N 1
ATOM 2671 C CA . THR A 1 385 ? 17.447 -0.369 0.308 1.00 60.22 385 THR A CA 1
ATOM 2672 C C . THR A 1 385 ? 18.136 0.674 1.178 1.00 60.22 385 THR A C 1
ATOM 2674 O O . THR A 1 385 ? 17.942 1.877 1.025 1.00 60.22 385 THR A O 1
ATOM 2677 N N . ASP A 1 386 ? 18.920 0.186 2.137 1.00 58.12 386 ASP A N 1
ATOM 2678 C CA . ASP A 1 386 ? 19.668 1.019 3.069 1.00 58.12 386 ASP A CA 1
ATOM 2679 C C . ASP A 1 386 ? 21.184 0.763 2.942 1.00 58.12 386 ASP A C 1
ATOM 2681 O O . ASP A 1 386 ? 21.618 -0.391 3.047 1.00 58.12 386 ASP A O 1
ATOM 2685 N N . PRO A 1 387 ? 22.025 1.794 2.720 1.00 62.81 387 PRO A N 1
ATOM 2686 C CA . PRO A 1 387 ? 21.675 3.185 2.426 1.00 62.81 387 PRO A CA 1
ATOM 2687 C C . PRO A 1 387 ? 21.171 3.374 0.991 1.00 62.81 387 PRO A C 1
ATOM 2689 O O . PRO A 1 387 ? 21.550 2.636 0.078 1.00 62.81 387 PRO A O 1
ATOM 2692 N N . CYS A 1 388 ? 20.392 4.436 0.775 1.00 68.88 388 CYS A N 1
ATOM 2693 C CA . CYS A 1 388 ? 20.057 4.867 -0.576 1.00 68.88 388 CYS A CA 1
ATOM 2694 C C . CYS A 1 388 ? 21.324 5.151 -1.397 1.00 68.88 388 CYS A C 1
ATOM 2696 O O . CYS A 1 388 ? 22.252 5.794 -0.888 1.00 68.88 388 CYS A O 1
ATOM 2698 N N . PRO A 1 389 ? 21.386 4.695 -2.662 1.00 63.34 389 PRO A N 1
ATOM 2699 C CA . PRO A 1 389 ? 22.506 5.021 -3.529 1.00 63.34 389 PRO A CA 1
ATOM 2700 C C . PRO A 1 389 ? 22.584 6.542 -3.697 1.00 63.34 389 PRO A C 1
ATOM 2702 O O . PRO A 1 389 ? 21.566 7.211 -3.871 1.00 63.34 389 PRO A O 1
ATOM 2705 N N . ALA A 1 390 ? 23.795 7.103 -3.631 1.00 63.62 390 ALA A N 1
ATOM 2706 C CA . ALA A 1 390 ? 23.973 8.518 -3.930 1.00 63.62 390 ALA A CA 1
ATOM 2707 C C . ALA A 1 390 ? 23.534 8.786 -5.386 1.00 63.62 390 ALA A C 1
ATOM 2709 O O . ALA A 1 390 ? 23.826 7.954 -6.247 1.00 63.62 390 ALA A O 1
ATOM 2710 N N . PRO A 1 391 ? 22.878 9.925 -5.676 1.00 59.09 391 PRO A N 1
ATOM 2711 C CA . PRO A 1 391 ? 22.268 10.193 -6.984 1.00 59.09 391 PRO A CA 1
ATOM 2712 C C . PRO A 1 391 ? 23.257 10.112 -8.160 1.00 59.09 391 PRO A C 1
ATOM 2714 O O . PRO A 1 391 ? 22.868 9.718 -9.253 1.00 59.09 391 PRO A O 1
ATOM 2717 N N . ASP A 1 392 ? 24.541 10.397 -7.915 1.00 62.44 392 ASP A N 1
ATOM 2718 C CA . ASP A 1 392 ? 25.614 10.336 -8.917 1.00 62.44 392 ASP A CA 1
ATOM 2719 C C . ASP A 1 392 ? 26.552 9.129 -8.750 1.00 62.44 392 ASP A C 1
ATOM 2721 O O . ASP A 1 392 ? 27.564 9.012 -9.450 1.00 62.44 392 ASP A O 1
ATOM 2725 N N . ALA A 1 393 ? 26.281 8.234 -7.794 1.00 57.41 393 ALA A N 1
ATOM 2726 C CA . ALA A 1 393 ? 27.098 7.041 -7.649 1.00 57.41 393 ALA A CA 1
ATOM 2727 C C . ALA A 1 393 ? 26.790 6.087 -8.814 1.00 57.41 393 ALA A C 1
ATOM 2729 O O . ALA A 1 393 ? 25.627 5.728 -9.013 1.00 57.41 393 ALA A O 1
ATOM 2730 N N . PRO A 1 394 ? 27.804 5.622 -9.573 1.00 57.34 394 PRO A N 1
ATOM 2731 C CA . PRO A 1 394 ? 27.588 4.524 -10.504 1.00 57.34 394 PRO A CA 1
ATOM 2732 C C . PRO A 1 394 ? 26.987 3.359 -9.720 1.00 57.34 394 PRO A C 1
ATOM 2734 O O . PRO A 1 394 ? 27.449 3.097 -8.607 1.00 57.34 394 PRO A O 1
ATOM 2737 N N . ALA A 1 395 ? 25.966 2.702 -10.287 1.00 55.50 395 ALA A N 1
ATOM 2738 C CA . ALA A 1 395 ? 25.277 1.581 -9.654 1.00 55.50 395 ALA A CA 1
ATOM 2739 C C . ALA A 1 395 ? 26.320 0.622 -9.072 1.00 55.50 395 ALA A C 1
ATOM 2741 O O . ALA A 1 395 ? 27.033 -0.065 -9.812 1.00 55.50 395 ALA A O 1
ATOM 2742 N N . ALA A 1 396 ? 26.479 0.654 -7.747 1.00 52.31 396 ALA A N 1
ATOM 2743 C CA . ALA A 1 396 ? 27.427 -0.219 -7.092 1.00 52.31 396 ALA A CA 1
ATOM 2744 C C . ALA A 1 396 ? 26.975 -1.651 -7.400 1.00 52.31 396 ALA A C 1
ATOM 2746 O O . ALA A 1 396 ? 25.766 -1.911 -7.395 1.00 52.31 396 ALA A O 1
ATOM 2747 N N . PRO A 1 397 ? 27.899 -2.582 -7.700 1.00 53.03 397 PRO A N 1
ATOM 2748 C CA . PRO A 1 397 ? 27.520 -3.980 -7.794 1.00 53.03 397 PRO A CA 1
ATOM 2749 C C . PRO A 1 397 ? 26.768 -4.329 -6.512 1.00 53.03 397 PRO A C 1
ATOM 2751 O O . PRO A 1 397 ? 27.262 -4.025 -5.421 1.00 53.03 397 PRO A O 1
ATOM 2754 N N . ALA A 1 398 ? 25.556 -4.878 -6.664 1.00 54.59 398 ALA A N 1
ATOM 2755 C CA . ALA A 1 398 ? 24.709 -5.234 -5.535 1.00 54.59 398 ALA A CA 1
ATOM 2756 C C . ALA A 1 398 ? 25.574 -5.962 -4.497 1.00 54.59 398 ALA A C 1
ATOM 2758 O O . ALA A 1 398 ? 26.377 -6.820 -4.897 1.00 54.59 398 ALA A O 1
ATOM 2759 N N . PRO A 1 399 ? 25.494 -5.590 -3.203 1.00 54.59 399 PRO A N 1
ATOM 2760 C CA . PRO A 1 399 ? 26.303 -6.234 -2.182 1.00 54.59 399 PRO A CA 1
ATOM 2761 C C . PRO A 1 399 ? 26.120 -7.736 -2.344 1.00 54.59 399 PRO A C 1
ATOM 2763 O O . PRO A 1 399 ? 24.989 -8.203 -2.473 1.00 54.59 399 PRO A O 1
ATOM 2766 N N . ALA A 1 400 ? 27.232 -8.470 -2.429 1.00 52.84 400 ALA A N 1
ATOM 2767 C CA . ALA A 1 400 ? 27.186 -9.907 -2.616 1.00 52.84 400 ALA A CA 1
ATOM 2768 C C . ALA A 1 400 ? 26.384 -10.500 -1.455 1.00 52.84 400 ALA A C 1
ATOM 2770 O O . ALA A 1 400 ? 26.885 -10.628 -0.337 1.00 52.84 400 ALA A O 1
ATOM 2771 N N . THR A 1 401 ? 25.115 -10.811 -1.708 1.00 57.38 401 THR A N 1
ATOM 2772 C CA . THR A 1 401 ? 24.275 -11.514 -0.753 1.00 57.38 401 THR A CA 1
ATOM 2773 C C . THR A 1 401 ? 24.960 -12.840 -0.513 1.00 57.38 401 THR A C 1
ATOM 2775 O O . THR A 1 401 ? 25.263 -13.555 -1.472 1.00 57.38 401 THR A O 1
ATOM 2778 N N . THR A 1 402 ? 25.251 -13.152 0.749 1.00 61.31 402 THR A N 1
ATOM 2779 C CA . THR A 1 402 ? 25.811 -14.460 1.087 1.00 61.31 402 THR A CA 1
ATOM 2780 C C . THR A 1 402 ? 24.828 -15.508 0.566 1.00 61.31 402 THR A C 1
ATOM 2782 O O . THR A 1 402 ? 23.673 -15.492 1.001 1.00 61.31 402 THR A O 1
ATOM 2785 N N . PRO A 1 403 ? 25.223 -16.370 -0.390 1.00 64.44 403 PRO A N 1
ATOM 2786 C CA . PRO A 1 403 ? 24.309 -17.347 -0.958 1.00 64.44 403 PRO A CA 1
ATOM 2787 C C . PRO A 1 403 ? 23.714 -18.204 0.164 1.00 64.44 403 PRO A C 1
ATOM 2789 O O . PRO A 1 403 ? 24.455 -18.844 0.908 1.00 64.44 403 PRO A O 1
ATOM 2792 N N . GLY A 1 404 ? 22.388 -18.173 0.309 1.00 66.62 404 GLY A N 1
ATOM 2793 C CA . GLY A 1 404 ? 21.659 -18.938 1.326 1.00 66.62 404 GLY A CA 1
ATOM 2794 C C . GLY A 1 404 ? 21.299 -18.193 2.617 1.00 66.62 404 GLY A C 1
ATOM 2795 O O . GLY A 1 404 ? 20.656 -18.796 3.472 1.00 66.62 404 GLY A O 1
ATOM 2796 N N . ALA A 1 405 ? 21.653 -16.913 2.780 1.00 74.00 405 ALA A N 1
ATOM 2797 C CA . ALA A 1 405 ? 21.077 -16.111 3.860 1.00 74.00 405 ALA A CA 1
ATOM 2798 C C . ALA A 1 405 ? 19.608 -15.794 3.534 1.00 74.00 405 ALA A C 1
ATOM 2800 O O . ALA A 1 405 ? 19.323 -15.177 2.507 1.00 74.00 405 ALA A O 1
ATOM 2801 N N . ALA A 1 406 ? 18.683 -16.234 4.390 1.00 80.12 406 ALA A N 1
ATOM 2802 C CA . ALA A 1 406 ? 17.282 -15.847 4.280 1.00 80.12 406 ALA A CA 1
ATOM 2803 C C . ALA A 1 406 ? 17.154 -14.321 4.453 1.00 80.12 406 ALA A C 1
ATOM 2805 O O . ALA A 1 406 ? 17.878 -13.748 5.277 1.00 80.12 406 ALA A O 1
ATOM 2806 N N . PRO A 1 407 ? 16.273 -13.654 3.689 1.00 84.00 407 PRO A N 1
ATOM 2807 C CA . PRO A 1 407 ? 16.010 -12.240 3.903 1.00 84.00 407 PRO A CA 1
ATOM 2808 C C . PRO A 1 407 ? 15.464 -12.019 5.319 1.00 84.00 407 PRO A C 1
ATOM 2810 O O . PRO A 1 407 ? 14.784 -12.882 5.878 1.00 84.00 407 PRO A O 1
ATOM 2813 N N . ALA A 1 408 ? 15.792 -10.869 5.911 1.00 87.50 408 ALA A N 1
ATOM 2814 C CA . ALA A 1 408 ? 15.233 -10.493 7.203 1.00 87.50 408 ALA A CA 1
ATOM 2815 C C . ALA A 1 408 ? 13.696 -10.396 7.102 1.00 87.50 408 ALA A C 1
ATOM 2817 O O . ALA A 1 408 ? 13.198 -9.997 6.044 1.00 87.50 408 ALA A O 1
ATOM 2818 N N . PRO A 1 409 ? 12.948 -10.743 8.167 1.00 91.19 409 PRO A N 1
ATOM 2819 C CA . PRO A 1 409 ? 11.503 -10.545 8.194 1.00 91.19 409 PRO A CA 1
ATOM 2820 C C . PRO A 1 409 ? 11.141 -9.086 7.908 1.00 91.19 409 PRO A C 1
ATOM 2822 O O . PRO A 1 409 ? 11.829 -8.179 8.378 1.00 91.19 409 PRO A O 1
ATOM 2825 N N . ALA A 1 410 ? 10.068 -8.871 7.154 1.00 91.81 410 ALA A N 1
ATOM 2826 C CA . ALA A 1 410 ? 9.511 -7.563 6.854 1.00 91.81 410 ALA A CA 1
ATOM 2827 C C . ALA A 1 410 ? 8.707 -7.051 8.062 1.00 91.81 410 ALA A C 1
ATOM 2829 O O . ALA A 1 410 ? 7.670 -7.644 8.385 1.00 91.81 410 ALA A O 1
ATOM 2830 N N . PRO A 1 411 ? 9.128 -5.960 8.736 1.00 94.19 411 PRO A N 1
ATOM 2831 C CA . PRO A 1 411 ? 8.308 -5.338 9.766 1.00 94.19 411 PRO A CA 1
ATOM 2832 C C . PRO A 1 411 ? 6.911 -5.041 9.222 1.00 94.19 411 PRO A C 1
ATOM 2834 O O . PRO A 1 411 ? 6.767 -4.414 8.170 1.00 94.19 411 PRO A O 1
ATOM 2837 N N . THR A 1 412 ? 5.893 -5.529 9.928 1.00 96.94 412 THR A N 1
ATOM 2838 C CA . THR A 1 412 ? 4.496 -5.394 9.520 1.00 96.94 412 THR A CA 1
ATOM 2839 C C . THR A 1 412 ? 3.616 -5.120 10.730 1.00 96.94 412 THR A C 1
ATOM 2841 O O . THR A 1 412 ? 3.793 -5.736 11.783 1.00 96.94 412 THR A O 1
ATOM 2844 N N . VAL A 1 413 ? 2.658 -4.214 10.568 1.00 97.94 413 VAL A N 1
ATOM 2845 C CA . VAL A 1 413 ? 1.623 -3.892 11.553 1.00 97.94 413 VAL A CA 1
ATOM 2846 C C . VAL A 1 413 ? 0.270 -3.990 10.863 1.00 97.94 413 VAL A C 1
ATOM 2848 O O . VAL A 1 413 ? 0.101 -3.484 9.752 1.00 97.94 413 VAL A O 1
ATOM 2851 N N . VAL A 1 414 ? -0.680 -4.650 11.519 1.00 97.62 414 VAL A N 1
ATOM 2852 C CA . VAL A 1 414 ? -2.078 -4.718 11.088 1.00 97.62 414 VAL A CA 1
ATOM 2853 C C . VAL A 1 414 ? -2.928 -3.981 12.113 1.00 97.62 414 VAL A C 1
ATOM 2855 O O . VAL A 1 414 ? -2.881 -4.306 13.297 1.00 97.62 414 VAL A O 1
ATOM 2858 N N . LEU A 1 415 ? -3.693 -2.992 11.666 1.00 97.88 415 LEU A N 1
ATOM 2859 C CA . LEU A 1 415 ? -4.625 -2.238 12.493 1.00 97.88 415 LEU A CA 1
ATOM 2860 C C . LEU A 1 415 ? -6.053 -2.618 12.103 1.00 97.88 415 LEU A C 1
ATOM 2862 O O . LEU A 1 415 ? -6.390 -2.648 10.915 1.00 97.88 415 LEU A O 1
ATOM 2866 N N . ARG A 1 416 ? -6.875 -2.893 13.115 1.00 96.12 416 ARG A N 1
ATOM 2867 C CA . ARG A 1 416 ? -8.324 -3.094 13.019 1.00 96.12 416 ARG A CA 1
ATOM 2868 C C . ARG A 1 416 ? -8.970 -2.514 14.273 1.00 96.12 416 ARG A C 1
ATOM 2870 O O . ARG A 1 416 ? -8.359 -2.596 15.337 1.00 96.12 416 ARG A O 1
ATOM 2877 N N . ALA A 1 417 ? -10.175 -1.962 14.157 1.00 93.56 417 ALA A N 1
ATOM 2878 C CA . ALA A 1 417 ? -10.881 -1.365 15.293 1.00 93.56 417 ALA A CA 1
ATOM 2879 C C . ALA A 1 417 ? -11.212 -2.383 16.408 1.00 93.56 417 ALA A C 1
ATOM 2881 O O . ALA A 1 417 ? -11.295 -2.014 17.577 1.00 93.56 417 ALA A O 1
ATOM 2882 N N . ASP A 1 418 ? -11.352 -3.666 16.059 1.00 92.06 418 ASP A N 1
ATOM 2883 C CA . ASP A 1 418 ? -11.665 -4.769 16.974 1.00 92.06 418 ASP A CA 1
ATOM 2884 C C . ASP A 1 418 ? -10.430 -5.495 17.542 1.00 92.06 418 ASP A C 1
ATOM 2886 O O . ASP A 1 418 ? -10.573 -6.367 18.403 1.00 92.06 418 ASP A O 1
ATOM 2890 N N . ALA A 1 419 ? -9.223 -5.156 17.081 1.00 93.25 419 ALA A N 1
ATOM 2891 C CA . ALA A 1 419 ? -7.989 -5.802 17.520 1.00 93.25 419 ALA A CA 1
ATOM 2892 C C . ALA A 1 419 ? -7.372 -5.109 18.744 1.00 93.25 419 ALA A C 1
ATOM 2894 O O . ALA A 1 419 ? -7.449 -3.890 18.888 1.00 93.25 419 ALA A O 1
ATOM 2895 N N . GLU A 1 420 ? -6.702 -5.873 19.608 1.00 93.38 420 GLU A N 1
ATOM 2896 C CA . GLU A 1 420 ? -5.983 -5.316 20.758 1.00 93.38 420 GLU A CA 1
ATOM 2897 C C . GLU A 1 420 ? -4.689 -4.592 20.306 1.00 93.38 420 GLU A C 1
ATOM 2899 O O . GLU A 1 420 ? -3.758 -5.244 19.806 1.00 93.38 420 GLU A O 1
ATOM 2904 N N . PRO A 1 421 ? -4.589 -3.256 20.470 1.00 94.88 421 PRO A N 1
ATOM 2905 C CA . PRO A 1 421 ? -3.424 -2.489 20.036 1.00 94.88 421 PRO A CA 1
ATOM 2906 C C . PRO A 1 421 ? -2.199 -2.756 20.921 1.00 94.88 421 PRO A C 1
ATOM 2908 O O . PRO A 1 421 ? -2.316 -3.021 22.117 1.00 94.88 421 PRO A O 1
ATOM 2911 N N . GLY A 1 422 ? -1.002 -2.666 20.336 1.00 94.81 422 GLY A N 1
ATOM 2912 C CA . GLY A 1 422 ? 0.268 -2.878 21.043 1.00 94.81 422 GLY A CA 1
ATOM 2913 C C . GLY A 1 422 ? 0.612 -4.352 21.278 1.00 94.81 422 GLY A C 1
ATOM 2914 O O . GLY A 1 422 ? 1.594 -4.669 21.954 1.00 94.81 422 GLY A O 1
ATOM 2915 N N . THR A 1 423 ? -0.165 -5.273 20.706 1.00 95.75 423 THR A N 1
ATOM 2916 C CA . THR A 1 423 ? 0.126 -6.706 20.762 1.00 95.75 423 THR A CA 1
ATOM 2917 C C . THR A 1 423 ? 1.122 -7.115 19.679 1.00 95.75 423 THR A C 1
ATOM 2919 O O . THR A 1 423 ? 1.252 -6.491 18.624 1.00 95.75 423 THR A O 1
ATOM 2922 N N . ALA A 1 424 ? 1.863 -8.190 19.941 1.00 94.38 424 ALA A N 1
ATOM 2923 C CA . ALA A 1 424 ? 2.774 -8.788 18.976 1.00 94.38 424 ALA A CA 1
ATOM 2924 C C . ALA A 1 424 ? 2.383 -10.244 18.737 1.00 94.38 424 ALA A C 1
ATOM 2926 O O . ALA A 1 424 ? 2.202 -11.012 19.683 1.00 94.38 424 ALA A O 1
ATOM 2927 N N . LEU A 1 425 ? 2.297 -10.621 17.466 1.00 92.75 425 LEU A N 1
ATOM 2928 C CA . LEU A 1 425 ? 1.941 -11.958 17.029 1.00 92.75 425 LEU A CA 1
ATOM 2929 C C . LEU A 1 425 ? 3.118 -12.573 16.266 1.00 92.75 425 LEU A C 1
ATOM 2931 O O . LEU A 1 425 ? 3.471 -12.149 15.161 1.00 92.75 425 LEU A O 1
ATOM 2935 N N . ASP A 1 426 ? 3.718 -13.599 16.869 1.00 88.81 426 ASP A N 1
ATOM 2936 C CA . ASP A 1 426 ? 4.799 -14.372 16.259 1.00 88.81 426 ASP A CA 1
ATOM 2937 C C . ASP A 1 426 ? 4.232 -15.537 15.448 1.00 88.81 426 ASP A C 1
ATOM 2939 O O . ASP A 1 426 ? 4.263 -16.699 15.853 1.00 88.81 426 ASP A O 1
ATOM 2943 N N . VAL A 1 427 ? 3.644 -15.204 14.300 1.00 80.88 427 VAL A N 1
ATOM 2944 C CA . VAL A 1 427 ? 3.149 -16.190 13.337 1.00 80.88 427 VAL A CA 1
ATOM 2945 C C . VAL A 1 427 ? 4.096 -16.227 12.149 1.00 80.88 427 VAL A C 1
ATOM 2947 O O . VAL A 1 427 ? 4.379 -15.202 11.525 1.00 80.88 427 VAL A O 1
ATOM 2950 N N . ALA A 1 428 ? 4.580 -17.430 11.832 1.00 82.19 428 ALA A N 1
ATOM 2951 C CA . ALA A 1 428 ? 5.330 -17.685 10.612 1.00 82.19 428 ALA A CA 1
ATOM 2952 C C . ALA A 1 428 ? 4.406 -17.432 9.415 1.00 82.19 428 ALA A C 1
ATOM 2954 O O . ALA A 1 428 ? 3.540 -18.247 9.097 1.00 82.19 428 ALA A O 1
ATOM 2955 N N . THR A 1 429 ? 4.571 -16.272 8.790 1.00 86.94 429 THR A N 1
ATOM 2956 C CA . THR A 1 429 ? 3.694 -15.776 7.732 1.00 86.94 429 THR A CA 1
ATOM 2957 C C . THR A 1 429 ? 4.530 -15.218 6.585 1.00 86.94 429 THR A C 1
ATOM 2959 O O . THR A 1 429 ? 5.745 -15.074 6.702 1.00 86.94 429 THR A O 1
ATOM 2962 N N . ASP A 1 430 ? 3.915 -14.935 5.446 1.00 91.00 430 ASP A N 1
ATOM 2963 C CA . ASP A 1 430 ? 4.587 -14.360 4.282 1.00 91.00 430 ASP A CA 1
ATOM 2964 C C . ASP A 1 430 ? 3.741 -13.243 3.661 1.00 91.00 430 ASP A C 1
ATOM 2966 O O . ASP A 1 430 ? 2.594 -13.012 4.049 1.00 91.00 430 ASP A O 1
ATOM 2970 N N . LEU A 1 431 ? 4.293 -12.529 2.679 1.00 92.00 431 LEU A N 1
ATOM 2971 C CA . LEU A 1 431 ? 3.551 -11.465 1.990 1.00 92.00 431 LEU A CA 1
ATOM 2972 C C . LEU A 1 431 ? 2.254 -11.975 1.330 1.00 92.00 431 LEU A C 1
ATOM 2974 O O . LEU A 1 431 ? 1.289 -11.225 1.227 1.00 92.00 431 LEU A O 1
ATOM 2978 N N . ARG A 1 432 ? 2.179 -13.257 0.941 1.00 91.62 432 ARG A N 1
ATOM 2979 C CA . ARG A 1 432 ? 0.964 -13.847 0.350 1.00 91.62 432 ARG A CA 1
ATOM 2980 C C . ARG A 1 432 ? -0.139 -14.038 1.385 1.00 91.62 432 ARG A C 1
ATOM 2982 O O . ARG A 1 432 ? -1.316 -13.965 1.047 1.00 91.62 432 ARG A O 1
ATOM 2989 N N . ALA A 1 433 ? 0.215 -14.275 2.645 1.00 91.44 433 ALA A N 1
ATOM 2990 C CA . ALA A 1 433 ? -0.748 -14.277 3.735 1.00 91.44 433 ALA A CA 1
ATOM 2991 C C . ALA A 1 433 ? -1.364 -12.890 3.964 1.00 91.44 433 ALA A C 1
ATOM 2993 O O . ALA A 1 433 ? -2.563 -12.815 4.219 1.00 91.44 433 ALA A O 1
ATOM 2994 N N . LEU A 1 434 ? -0.596 -11.807 3.787 1.00 93.75 434 LEU A N 1
ATOM 2995 C CA . LEU A 1 434 ? -1.150 -10.447 3.800 1.00 93.75 434 LEU A CA 1
ATOM 2996 C C . LEU A 1 434 ? -2.104 -10.223 2.619 1.00 93.75 434 LEU A C 1
ATOM 2998 O O . LEU A 1 434 ? -3.188 -9.685 2.807 1.00 93.75 434 LEU A O 1
ATOM 3002 N N . THR A 1 435 ? -1.763 -10.711 1.421 1.00 94.19 435 THR A N 1
ATOM 3003 C CA . THR A 1 435 ? -2.673 -10.675 0.261 1.00 94.19 435 THR A CA 1
ATOM 3004 C C . THR A 1 435 ? -3.984 -11.421 0.527 1.00 94.19 435 THR A C 1
ATOM 3006 O O . THR A 1 435 ? -5.055 -10.926 0.183 1.00 94.19 435 THR A O 1
ATOM 3009 N N . ARG A 1 436 ? -3.915 -12.598 1.162 1.00 91.81 436 ARG A N 1
ATOM 3010 C CA . ARG A 1 436 ? -5.090 -13.375 1.592 1.00 91.81 436 ARG A CA 1
ATOM 3011 C C . ARG A 1 436 ? -5.946 -12.626 2.598 1.00 91.81 436 ARG A C 1
ATOM 3013 O O . ARG A 1 436 ? -7.158 -12.607 2.434 1.00 91.81 436 ARG A O 1
ATOM 3020 N N . LEU A 1 437 ? -5.320 -12.040 3.621 1.00 92.75 437 LEU A N 1
ATOM 3021 C CA . LEU A 1 437 ? -6.010 -11.225 4.617 1.00 92.75 437 LEU A CA 1
ATOM 3022 C C . LEU A 1 437 ? -6.807 -10.124 3.913 1.00 92.75 437 LEU A C 1
ATOM 3024 O O . LEU A 1 437 ? -8.013 -10.033 4.106 1.00 92.75 437 LEU A O 1
ATOM 3028 N N . THR A 1 438 ? -6.158 -9.370 3.025 1.00 95.19 438 THR A N 1
ATOM 3029 C CA . THR A 1 438 ? -6.810 -8.321 2.237 1.00 95.19 438 THR A CA 1
ATOM 3030 C C . THR A 1 438 ? -7.978 -8.860 1.407 1.00 95.19 438 THR A C 1
ATOM 3032 O O . THR A 1 438 ? -9.076 -8.321 1.484 1.00 95.19 438 THR A O 1
ATOM 3035 N N . ALA A 1 439 ? -7.776 -9.930 0.633 1.00 94.75 439 ALA A N 1
ATOM 3036 C CA . ALA A 1 439 ? -8.824 -10.500 -0.216 1.00 94.75 439 ALA A CA 1
ATOM 3037 C C . ALA A 1 439 ? -10.022 -11.023 0.598 1.00 94.75 439 ALA A C 1
ATOM 3039 O O . ALA A 1 439 ? -11.169 -10.736 0.261 1.00 94.75 439 ALA A O 1
ATOM 3040 N N . SER A 1 440 ? -9.750 -11.714 1.710 1.00 93.00 440 SER A N 1
ATOM 3041 C CA . SER A 1 440 ? -10.768 -12.231 2.626 1.00 93.00 440 SER A CA 1
ATOM 3042 C C . SER A 1 440 ? -11.591 -11.110 3.251 1.00 93.00 440 SER A C 1
ATOM 3044 O O . SER A 1 440 ? -12.812 -11.226 3.302 1.00 93.00 440 SER A O 1
ATOM 3046 N N . THR A 1 441 ? -10.953 -10.025 3.702 1.00 93.88 441 THR A N 1
ATOM 3047 C CA . THR A 1 441 ? -11.662 -8.848 4.229 1.00 93.88 441 THR A CA 1
ATOM 3048 C C . THR A 1 441 ? -12.577 -8.239 3.170 1.00 93.88 441 THR A C 1
ATOM 3050 O O . THR A 1 441 ? -13.704 -7.854 3.463 1.00 93.88 441 THR A O 1
ATOM 3053 N N . LEU A 1 442 ? -12.122 -8.201 1.918 1.00 95.38 442 LEU A N 1
ATOM 3054 C CA . LEU A 1 442 ? -12.886 -7.667 0.791 1.00 95.38 442 LEU A CA 1
ATOM 3055 C C . LEU A 1 442 ? -13.905 -8.663 0.217 1.00 95.38 442 LEU A C 1
ATOM 3057 O O . LEU A 1 442 ? -14.594 -8.334 -0.745 1.00 95.38 442 LEU A O 1
ATOM 3061 N N . GLY A 1 443 ? -14.018 -9.874 0.771 1.00 93.81 443 GLY A N 1
ATOM 3062 C CA . GLY A 1 443 ? -14.951 -10.893 0.289 1.00 93.81 443 GLY A CA 1
ATOM 3063 C C . GLY A 1 443 ? -14.702 -11.323 -1.161 1.00 93.81 443 GLY A C 1
ATOM 3064 O O . GLY A 1 443 ? -15.658 -11.626 -1.876 1.00 93.81 443 GLY A O 1
ATOM 3065 N N . VAL A 1 444 ? -13.443 -11.318 -1.608 1.00 94.25 444 VAL A N 1
ATOM 3066 C CA . VAL A 1 444 ? -13.024 -11.826 -2.923 1.00 94.25 444 VAL A CA 1
ATOM 3067 C C . VAL A 1 444 ? -12.053 -12.990 -2.765 1.00 94.25 444 VAL A C 1
ATOM 3069 O O . VAL A 1 444 ? -11.377 -13.121 -1.743 1.00 94.25 444 VAL A O 1
ATOM 3072 N N . ASP A 1 445 ? -11.957 -13.833 -3.792 1.00 92.62 445 ASP A N 1
ATOM 3073 C CA . ASP A 1 445 ? -10.976 -14.914 -3.798 1.00 92.62 445 ASP A CA 1
ATOM 3074 C C . ASP A 1 445 ? -9.549 -14.337 -3.740 1.00 92.62 445 ASP A C 1
ATOM 3076 O O . ASP A 1 445 ? -9.245 -13.349 -4.414 1.00 92.62 445 ASP A O 1
ATOM 3080 N N . PRO A 1 446 ? -8.636 -14.916 -2.946 1.00 91.38 446 PRO A N 1
ATOM 3081 C CA . PRO A 1 446 ? -7.257 -14.456 -2.911 1.00 91.38 446 PRO A CA 1
ATOM 3082 C C . PRO A 1 446 ? -6.538 -14.776 -4.235 1.00 91.38 446 PRO A C 1
ATOM 3084 O O . PRO A 1 446 ? -6.610 -15.908 -4.720 1.00 91.38 446 PRO A O 1
ATOM 3087 N N . PRO A 1 447 ? -5.793 -13.820 -4.819 1.00 91.38 447 PRO A N 1
ATOM 3088 C CA . PRO A 1 447 ? -5.088 -14.033 -6.078 1.00 91.38 447 PRO A CA 1
ATOM 3089 C C . PRO A 1 447 ? -3.923 -15.031 -5.948 1.00 91.38 447 PRO A C 1
ATOM 3091 O O . PRO A 1 447 ? -3.331 -15.227 -4.880 1.00 91.38 447 PRO A O 1
ATOM 3094 N N . GLY A 1 448 ? -3.544 -15.638 -7.074 1.00 86.12 448 GLY A N 1
ATOM 3095 C CA . GLY A 1 448 ? -2.347 -16.476 -7.186 1.00 86.12 448 GLY A CA 1
ATOM 3096 C C . GLY A 1 448 ? -2.370 -17.763 -6.353 1.00 86.12 448 GLY A C 1
ATOM 3097 O O . GLY A 1 448 ? -3.403 -18.388 -6.131 1.00 86.12 448 GLY A O 1
ATOM 3098 N N . THR A 1 449 ? -1.191 -18.181 -5.879 1.00 68.25 449 THR A N 1
ATOM 3099 C CA . THR A 1 449 ? -1.037 -19.369 -5.004 1.00 68.25 449 THR A CA 1
ATOM 3100 C C . THR A 1 449 ? -1.556 -19.148 -3.585 1.00 68.25 449 THR A C 1
ATOM 3102 O O . THR A 1 449 ? -1.536 -20.063 -2.763 1.00 68.25 449 THR A O 1
ATOM 3105 N N . ALA A 1 450 ? -1.998 -17.928 -3.283 1.00 59.06 450 ALA A N 1
ATOM 3106 C CA . ALA A 1 450 ? -2.515 -17.582 -1.979 1.00 59.06 450 ALA A CA 1
ATOM 3107 C C . ALA A 1 450 ? -3.881 -18.255 -1.709 1.00 59.06 450 ALA A C 1
ATOM 3109 O O . ALA A 1 450 ? -4.226 -18.430 -0.551 1.00 59.06 450 ALA A O 1
ATOM 3110 N N . GLY A 1 451 ? -4.608 -18.733 -2.727 1.00 54.09 451 GLY A N 1
ATOM 3111 C CA . GLY A 1 451 ? -5.876 -19.469 -2.565 1.00 54.09 451 GLY A CA 1
ATOM 3112 C C . GLY A 1 451 ? -5.789 -20.962 -2.228 1.00 54.09 451 GL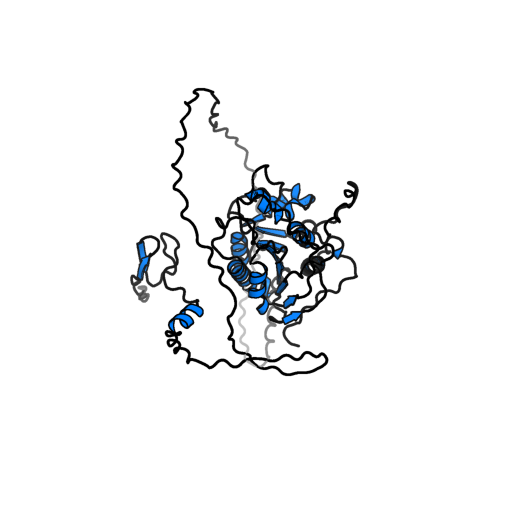Y A C 1
ATOM 3113 O O . GLY A 1 451 ? -6.815 -21.630 -2.241 1.00 54.09 451 GLY A O 1
ATOM 3114 N N . GLY A 1 452 ? -4.602 -21.513 -1.950 1.00 53.72 452 GLY A N 1
ATOM 3115 C CA . GLY A 1 452 ? -4.486 -22.885 -1.435 1.00 53.72 452 GLY A CA 1
ATOM 3116 C C . GLY A 1 452 ? -4.799 -22.966 0.065 1.00 53.72 452 GLY A C 1
ATOM 3117 O O . GLY A 1 452 ? -4.307 -22.128 0.820 1.00 53.72 452 GLY A O 1
ATOM 3118 N N . ASP A 1 453 ? -5.546 -23.996 0.483 1.00 51.78 453 ASP A N 1
ATOM 3119 C CA . ASP A 1 453 ? -6.042 -24.295 1.850 1.00 51.78 453 ASP A CA 1
ATOM 3120 C C . ASP A 1 453 ? -4.973 -24.390 2.975 1.00 51.78 453 ASP A C 1
ATOM 3122 O O . ASP A 1 453 ? -5.290 -24.712 4.118 1.00 51.78 453 ASP A O 1
ATOM 3126 N N . ASP A 1 454 ? -3.697 -24.128 2.689 1.00 51.31 454 ASP A N 1
ATOM 3127 C CA . ASP A 1 454 ? -2.564 -24.506 3.545 1.00 51.31 454 ASP A CA 1
ATOM 3128 C C . ASP A 1 454 ? -2.023 -23.386 4.454 1.00 51.31 454 ASP A C 1
ATOM 3130 O O . ASP A 1 454 ? -1.004 -23.585 5.122 1.00 51.31 454 ASP A O 1
ATOM 3134 N N . VAL A 1 455 ? -2.652 -22.204 4.510 1.00 50.31 455 VAL A N 1
ATOM 3135 C CA . VAL A 1 455 ? -2.203 -21.128 5.415 1.00 50.31 455 VAL A CA 1
ATOM 3136 C C . VAL A 1 455 ? -3.350 -20.662 6.308 1.00 50.31 455 VAL A C 1
ATOM 3138 O O . VAL A 1 455 ? -4.367 -20.211 5.780 1.00 50.31 455 VAL A O 1
ATOM 3141 N N . PRO A 1 456 ? -3.202 -20.757 7.644 1.00 57.09 456 PRO A N 1
ATOM 3142 C CA . PRO A 1 456 ? -4.254 -20.380 8.577 1.00 57.09 456 PRO A CA 1
ATOM 3143 C C . PRO A 1 456 ? -4.649 -18.915 8.388 1.00 57.09 456 PRO A C 1
ATOM 3145 O O . PRO A 1 456 ? -3.794 -18.056 8.150 1.00 57.09 456 PRO A O 1
ATOM 3148 N N . ALA A 1 457 ? -5.952 -18.644 8.499 1.00 64.25 457 ALA A N 1
ATOM 3149 C CA . ALA A 1 457 ? -6.458 -17.283 8.589 1.00 64.25 457 ALA A CA 1
ATOM 3150 C C . ALA A 1 457 ? -5.720 -16.556 9.722 1.00 64.25 457 ALA A C 1
ATOM 3152 O O . ALA A 1 457 ? -5.495 -17.125 10.792 1.00 64.25 457 ALA A O 1
ATOM 3153 N N . LEU A 1 458 ? -5.292 -15.319 9.467 1.00 72.75 458 LEU A N 1
ATOM 3154 C CA . LEU A 1 458 ? -4.645 -14.505 10.485 1.00 72.75 458 LEU A CA 1
ATOM 3155 C C . LEU A 1 458 ? -5.716 -14.048 11.483 1.00 72.75 458 LEU A C 1
ATOM 3157 O O . LEU A 1 458 ? -6.374 -13.033 11.272 1.00 72.75 458 LEU A O 1
ATOM 3161 N N . GLU A 1 459 ? -5.910 -14.821 12.546 1.00 79.19 459 GLU A N 1
ATOM 3162 C CA . GLU A 1 459 ? -6.758 -14.430 13.669 1.00 79.19 459 GLU A CA 1
ATOM 3163 C C . GLU A 1 459 ? -5.998 -13.398 14.507 1.00 79.19 459 GLU A C 1
ATOM 3165 O O . GLU A 1 459 ? -4.960 -13.697 15.103 1.00 79.19 459 GLU A O 1
ATOM 3170 N N . LEU A 1 460 ? -6.478 -12.153 14.492 1.00 80.69 460 LEU A N 1
ATOM 3171 C CA . LEU A 1 460 ? -5.940 -11.108 15.355 1.00 80.69 460 LEU A CA 1
ATOM 3172 C C . LEU A 1 460 ? -6.543 -11.244 16.759 1.00 80.69 460 LEU A C 1
ATOM 3174 O O . LEU A 1 460 ? -7.722 -11.586 16.870 1.00 80.69 460 LEU A O 1
ATOM 3178 N N . PRO A 1 461 ? -5.768 -10.967 17.821 1.00 76.19 461 PRO A N 1
ATOM 3179 C CA . PRO A 1 461 ? -6.303 -10.930 19.176 1.00 76.19 461 PRO A CA 1
ATOM 3180 C C . PRO A 1 461 ? -7.404 -9.869 19.269 1.00 76.19 461 PRO A C 1
ATOM 3182 O O . PRO A 1 461 ? -7.181 -8.713 18.904 1.00 76.19 461 PRO A O 1
ATOM 3185 N N . ALA A 1 462 ? -8.587 -10.271 19.735 1.00 80.62 462 ALA A N 1
ATOM 3186 C CA . ALA A 1 462 ? -9.710 -9.368 19.938 1.00 80.62 462 ALA A CA 1
ATOM 3187 C C . ALA A 1 462 ? -9.490 -8.512 21.192 1.00 80.62 462 ALA A C 1
ATOM 3189 O O . ALA A 1 462 ? -8.934 -8.976 22.189 1.00 80.62 462 ALA A O 1
ATOM 3190 N N . ALA A 1 463 ? -9.960 -7.268 21.170 1.00 75.69 463 ALA A N 1
ATOM 3191 C CA . ALA A 1 463 ? -9.942 -6.416 22.350 1.00 75.69 463 ALA A CA 1
ATOM 3192 C C . ALA A 1 463 ? -10.931 -6.944 23.416 1.00 75.69 463 ALA A C 1
ATOM 3194 O O . ALA A 1 463 ? -12.122 -6.638 23.358 1.00 75.69 463 ALA A O 1
ATOM 3195 N N . GLY A 1 464 ? -10.455 -7.716 24.405 1.00 65.75 464 GLY A N 1
ATOM 3196 C CA . GLY A 1 464 ? -11.243 -8.033 25.609 1.00 65.75 464 GLY A CA 1
ATOM 3197 C C . GLY A 1 464 ? -11.206 -9.452 26.190 1.00 65.75 464 GLY A C 1
ATOM 3198 O O . GLY A 1 464 ? -12.095 -9.744 26.993 1.00 65.75 464 GLY A O 1
ATOM 3199 N N . ASP A 1 465 ? -10.238 -10.305 25.840 1.00 49.06 465 ASP A N 1
ATOM 3200 C CA . ASP A 1 465 ? -10.065 -11.638 26.462 1.00 49.06 465 ASP A CA 1
ATOM 3201 C C . ASP A 1 465 ? -9.230 -11.643 27.761 1.00 49.06 465 ASP A C 1
ATOM 3203 O O . ASP A 1 465 ? -8.213 -10.914 27.848 1.00 49.06 465 ASP A O 1
#

Sequence (465 aa):
MADDRPADDVERDEPAGPCRACGAPTSTRQRYCLECGALVGRRRLEPLEVLRDRAGPAPAAAPPAPGRAVPMAAAAAAILVAGVSGALVTGGGEGARAAIVARAPVATTTPATVTATTPIDDAEAASPSPASADAGDEETAAADVPAEGPVADVPVADEGAAVPGDASGEPEPEPEAEPDDPAIEPHVWLLALEGPRAQEAVDRVAEQGVRLTGVAPVGTATIDNATTLLSGTPPPAPGAPAPDPAAVVPPSLPELLTTAGRTWRSYVDVQPGGTPALPGACTDPPPGDAAAAVLASRSPFGRIAALRTDDACTGGTFSLETLTDDVSSGETLPSFSYATLGGCAAPERSVVALPDQVSDTVTAITESTEFQENGVVVVTTVGATDPCPAPDAPAAPAPATTPGAAPAPAPTVVLRADAEPGTALDVATDLRALTRLTASTLGVDPPGTAGGDDVPALELPAAGD

Foldseek 3Di:
DDDPDPPPPPPDFDWPAADPPPRHTDTPPDQADPVPRHGDDDPPPDPVVVVVVVPDDDPDDDDDDDDDDDDDDDDDDDDDDDDDDDDDDDDDDDDDDDDDDDDDDDDDDDDDDDDDDDDDDDDDDDDDDDDDDDDDDDDDDDDDDDDDDDDDDDDDDDDDDDDDDDDDDDPDPDPDPDPPDPAQAAAEEEEEEDEACLLVLLVLCQLQFAKAQAAAALDAQLLQSLLCLFFVAGDPDVPDPDPDPPDDRWATNCRQCVVVVFFEAEAEAQADAPDWDDQLQQADHDPPPPVSVQSVSNRNNVVRVVSNVDCNRRVRYGYPVVLLVCQVVVPDRTRYYYYGFDGQPDCPRPPDDRSVSSVVSVVSNCPGPSQLRQYKYKRKYSHYPPPRDDPPDDPDDDPPDPPPDRDRHITMGMHGNFADGNHYDHDNHYSSLSQVQSCVSNVTQRHDPSNDPPDDNPDGHTPDD

pLDDT: mean 73.31, std 21.41, range [28.39, 98.38]

Secondary structure (DSSP, 8-state):
-----------PPPEEEE-TTT--EEETT-SB-TTT--B-S--TT-HHHHHHHHSPPPPPPPPPP-PPP---------------------------------PPPPP-PPPP-PPPPPPPP----PPPPPPP------------PPPPPPPPPPP--------------PPPPPPP-PPPPPPPPPEEEEEEEESTTHHHHHHHHGGGSEEES-EE-S-S-HHHHHHHHHHS-PPPPTTPPPPPTTS-PPPPHHHHHHHTT--EEEEETTSPTTSPPPTTTSSPPPTT-HHHHHHHTT-SGGGSHHHHHSHHHHHHEEEHHHHHHHHHH-TT--SEEEEEEE-SS-TTS--S-HHHHHHHHHHHHHTSHHHHHHEEEEEEEEE---SPPPTTS-------PPTTPPPPP--EEEEETTB-TTEEE---EEHHHHHHHHHHHTTSPPPGGGGSTTS----PPBTT-